Protein AF-A0A5J5GE27-F1 (afdb_monomer)

Organism: NCBI:txid2613962

Solvent-accessible surface area (backbone atoms only — not comparable to full-atom values): 20369 Å² total; per-residue (Å²): 85,75,57,27,19,52,56,90,93,76,58,95,53,63,43,89,91,32,62,70,31,42,69,35,48,65,77,62,74,68,60,33,75,41,68,74,32,44,40,33,38,31,59,20,44,31,56,64,66,52,68,53,58,67,25,88,16,70,54,32,55,43,44,43,83,10,47,33,18,74,78,29,74,68,44,36,59,38,42,68,44,84,53,44,60,61,22,29,52,52,48,49,56,50,23,72,74,61,51,66,44,68,61,55,76,57,58,86,91,40,59,44,63,47,78,56,56,74,69,47,33,35,52,60,58,53,42,32,65,76,64,94,46,67,66,53,57,51,38,43,50,52,35,33,56,36,27,50,58,35,40,76,45,24,70,77,26,42,91,54,43,66,59,46,39,60,52,32,46,54,44,32,66,49,56,71,45,61,49,60,77,34,31,33,56,50,56,45,32,47,50,38,38,55,47,33,56,49,53,49,24,56,47,18,61,75,69,72,35,72,84,48,37,54,52,68,76,45,46,54,36,50,50,54,32,51,58,46,42,52,59,39,45,58,69,25,74,59,33,40,54,51,52,61,52,28,70,69,42,70,89,53,89,69,45,68,60,45,48,52,27,28,50,42,38,50,58,46,42,69,74,32,85,40,32,37,71,76,43,45,46,38,47,57,45,15,58,61,32,36,70,45,96,42,72,41,7,37,22,24,40,36,48,31,46,37,38,40,49,17,49,52,17,47,54,44,43,51,52,42,49,51,56,77,53,65,81,76,64,80,82,82,47,71,63,40,47,40,49,61,52,53,46,48,67,78,34,39,71,35,49,51,49,26,29,60,68,69,39,88,65,20,63,51,16,49,54,47,43,52,53,38,50,51,52,53,55,60,58,54,60,66,55,69,81,75,115

Mean predicted aligned error: 7.65 Å

Nearest PDB structures (foldseek):
  8tlp-assembly1_B  TM=2.489E-01  e=9.637E-01  synthetic construct
  1zk8-assembly1_B  TM=2.027E-01  e=6.924E+00  Bacillus cereus ATCC 14579
  6gy8-assembly1_A  TM=1.836E-01  e=8.620E+00  Xenorhabdus nematophila ATCC 19061

Structure (mmCIF, N/CA/C/O backbone):
data_AF-A0A5J5GE27-F1
#
_entry.id   AF-A0A5J5GE27-F1
#
loop_
_atom_site.group_PDB
_atom_site.id
_atom_site.type_symbol
_atom_site.label_atom_id
_atom_site.label_alt_id
_atom_site.label_comp_id
_atom_site.label_asym_id
_atom_site.label_entity_id
_atom_site.label_seq_id
_atom_site.pdbx_PDB_ins_code
_atom_site.Cartn_x
_atom_site.Cartn_y
_atom_site.Cartn_z
_atom_site.occupancy
_atom_site.B_iso_or_equiv
_atom_site.auth_seq_id
_atom_site.auth_comp_id
_atom_site.auth_asym_id
_atom_site.auth_atom_id
_atom_site.pdbx_PDB_model_num
ATOM 1 N N . MET A 1 1 ? 8.413 12.898 -35.242 1.00 71.62 1 MET A N 1
ATOM 2 C CA . MET A 1 1 ? 9.229 13.464 -34.149 1.00 71.62 1 MET A CA 1
ATOM 3 C C . MET A 1 1 ? 10.679 13.090 -34.391 1.00 71.62 1 MET A C 1
ATOM 5 O O . MET A 1 1 ? 10.996 11.911 -34.443 1.00 71.62 1 MET A O 1
ATOM 9 N N . SER A 1 2 ? 11.557 14.077 -34.571 1.00 76.69 2 SER A N 1
ATOM 10 C CA . SER A 1 2 ? 12.992 13.799 -34.678 1.00 76.69 2 SER A CA 1
ATOM 11 C C . SER A 1 2 ? 13.656 14.066 -33.334 1.00 76.69 2 SER A C 1
ATOM 13 O O . SER A 1 2 ? 13.606 15.189 -32.835 1.00 76.69 2 SER A O 1
ATOM 15 N N . LEU A 1 3 ? 14.235 13.014 -32.764 1.00 78.00 3 LEU A N 1
ATOM 16 C CA . LEU A 1 3 ? 15.163 13.058 -31.637 1.00 78.00 3 LEU A CA 1
ATOM 17 C C . LEU A 1 3 ? 16.615 12.900 -32.121 1.00 78.00 3 LEU A C 1
ATOM 19 O O . LEU A 1 3 ? 17.524 12.700 -31.318 1.00 78.00 3 LEU A O 1
ATOM 23 N N . SER A 1 4 ? 16.841 12.982 -33.432 1.00 76.50 4 SER A N 1
ATOM 24 C CA . SER A 1 4 ? 18.162 12.872 -34.022 1.00 76.50 4 SER A CA 1
ATOM 25 C C . SER A 1 4 ? 18.818 14.245 -34.144 1.00 76.50 4 SER A C 1
ATOM 27 O O . SER A 1 4 ? 18.166 15.213 -34.556 1.00 76.50 4 SER A O 1
ATOM 29 N N . PRO A 1 5 ? 20.129 14.339 -33.870 1.00 74.19 5 PRO A N 1
ATOM 30 C CA . PRO A 1 5 ? 20.928 15.489 -34.269 1.00 74.19 5 PRO A CA 1
ATOM 31 C C . PRO A 1 5 ? 20.998 15.671 -35.796 1.00 74.19 5 PRO A C 1
ATOM 33 O O . PRO A 1 5 ? 21.336 16.764 -36.237 1.00 74.19 5 PRO A O 1
ATOM 36 N N . PHE A 1 6 ? 20.698 14.653 -36.608 1.00 76.25 6 PHE A N 1
ATOM 37 C CA . PHE A 1 6 ? 20.823 14.693 -38.068 1.00 76.25 6 PHE A CA 1
ATOM 38 C C . PHE A 1 6 ? 19.498 15.073 -38.757 1.00 76.25 6 PHE A C 1
ATOM 40 O O . PHE A 1 6 ? 18.407 14.719 -38.301 1.00 76.25 6 PHE A O 1
ATOM 47 N N . TYR A 1 7 ? 19.571 15.816 -39.868 1.00 59.06 7 TYR A N 1
ATOM 48 C CA . TYR A 1 7 ? 18.402 16.211 -40.668 1.00 59.06 7 TYR A CA 1
ATOM 49 C C . TYR A 1 7 ? 18.311 15.423 -41.978 1.00 59.06 7 TYR A C 1
ATOM 51 O O . TYR A 1 7 ? 19.271 15.373 -42.734 1.00 59.06 7 TYR A O 1
ATOM 59 N N . GLY A 1 8 ? 17.119 14.910 -42.301 1.00 58.03 8 GLY A N 1
ATOM 60 C CA . GLY A 1 8 ? 16.727 14.673 -43.695 1.00 58.03 8 GLY A CA 1
ATOM 61 C C . GLY A 1 8 ? 17.344 13.471 -44.415 1.00 58.03 8 GLY A C 1
ATOM 62 O O . GLY A 1 8 ? 17.408 13.500 -45.638 1.00 58.03 8 GLY A O 1
ATOM 63 N N . GLY A 1 9 ? 17.756 12.411 -43.714 1.00 54.88 9 GLY A N 1
ATOM 64 C CA . GLY A 1 9 ? 18.106 11.144 -44.379 1.00 54.88 9 GLY A CA 1
ATOM 65 C C . GLY A 1 9 ? 19.586 11.002 -44.716 1.00 54.88 9 GLY A C 1
ATOM 66 O O . GLY A 1 9 ? 20.177 10.010 -44.298 1.00 54.88 9 GLY A O 1
ATOM 67 N N . ASP A 1 10 ? 20.168 12.022 -45.351 1.00 52.25 10 ASP A N 1
ATOM 68 C CA . ASP A 1 10 ? 21.475 11.942 -46.011 1.00 52.25 10 ASP A CA 1
ATOM 69 C C . ASP A 1 10 ? 22.452 13.025 -45.514 1.00 52.25 10 ASP A C 1
ATOM 71 O O . ASP A 1 10 ? 22.524 14.126 -46.063 1.00 52.25 10 ASP A O 1
ATOM 75 N N . GLY A 1 11 ? 23.245 12.713 -44.484 1.00 58.41 11 GLY A N 1
ATOM 76 C CA . GLY A 1 11 ? 24.482 13.449 -44.191 1.00 58.41 11 GLY A CA 1
ATOM 77 C C . GLY A 1 11 ? 24.782 13.734 -42.717 1.00 58.41 11 GLY A C 1
ATOM 78 O O . GLY A 1 11 ? 23.891 13.926 -41.894 1.00 58.41 11 GLY A O 1
ATOM 79 N N . ASP A 1 12 ? 26.081 13.859 -42.427 1.00 60.91 12 ASP A N 1
ATOM 80 C CA . ASP A 1 12 ? 26.693 14.209 -41.131 1.00 60.91 12 ASP A CA 1
ATOM 81 C C . ASP A 1 12 ? 26.360 15.629 -40.617 1.00 60.91 12 ASP A C 1
ATOM 83 O O . ASP A 1 12 ? 26.967 16.114 -39.655 1.00 60.91 12 ASP A O 1
ATOM 87 N N . VAL A 1 13 ? 25.413 16.335 -41.246 1.00 66.50 13 VAL A N 1
ATOM 88 C CA . VAL A 1 13 ? 25.077 17.713 -40.882 1.00 66.50 13 VAL A CA 1
ATOM 89 C C . VAL A 1 13 ? 24.186 17.702 -39.648 1.00 66.50 13 VAL A C 1
ATOM 91 O O . VAL A 1 13 ? 23.003 17.355 -39.695 1.00 66.50 13 VAL A O 1
ATOM 94 N N . VAL A 1 14 ? 24.783 18.092 -38.526 1.00 69.56 14 VAL A N 1
ATOM 95 C CA . VAL A 1 14 ? 24.067 18.308 -37.271 1.00 69.56 14 VAL A CA 1
ATOM 96 C C . VAL A 1 14 ? 23.177 19.528 -37.411 1.00 69.56 14 VAL A C 1
ATOM 98 O O . VAL A 1 14 ? 23.612 20.561 -37.914 1.00 69.56 14 VAL A O 1
ATOM 101 N N . ARG A 1 15 ? 21.927 19.420 -36.965 1.00 73.38 15 ARG A N 1
ATOM 102 C CA . ARG A 1 15 ? 21.039 20.573 -36.835 1.00 73.38 15 ARG A CA 1
ATOM 103 C C . ARG A 1 15 ? 21.565 21.458 -35.715 1.00 73.38 15 ARG A C 1
ATOM 105 O O . ARG A 1 15 ? 21.601 21.005 -34.571 1.00 73.38 15 ARG A O 1
ATOM 112 N N . ASP A 1 16 ? 21.899 22.700 -36.054 1.00 73.88 16 ASP A N 1
ATOM 113 C CA . ASP A 1 16 ? 22.280 23.720 -35.076 1.00 73.88 16 ASP A CA 1
ATOM 114 C C . ASP A 1 16 ? 21.254 23.759 -33.929 1.00 73.88 16 ASP A C 1
ATOM 116 O O . ASP A 1 16 ? 20.052 23.949 -34.152 1.00 73.88 16 ASP A O 1
ATOM 120 N N . GLY A 1 17 ? 21.728 23.547 -32.700 1.00 74.12 17 GLY A N 1
ATOM 121 C CA . GLY A 1 17 ? 20.921 23.554 -31.478 1.00 74.12 17 GLY A CA 1
ATOM 122 C C . GLY A 1 17 ? 20.365 22.194 -31.035 1.00 74.12 17 GLY A C 1
ATOM 123 O O . GLY A 1 17 ? 19.731 22.129 -29.981 1.00 74.12 17 GLY A O 1
ATOM 124 N N . LEU A 1 18 ? 20.587 21.108 -31.788 1.00 80.56 18 LEU A N 1
ATOM 125 C CA . LEU A 1 18 ? 20.207 19.736 -31.402 1.00 80.56 18 LEU A CA 1
ATOM 126 C C . LEU A 1 18 ? 21.408 18.833 -31.086 1.00 80.56 18 LEU A C 1
ATOM 128 O O . LEU A 1 18 ? 21.253 17.623 -30.914 1.00 80.56 18 LEU A O 1
ATOM 132 N N . GLU A 1 19 ? 22.606 19.400 -30.953 1.00 82.12 19 GLU A N 1
ATOM 133 C CA . GLU A 1 19 ? 23.834 18.676 -30.612 1.00 82.12 19 GLU A CA 1
ATOM 134 C C . GLU A 1 19 ? 23.687 17.918 -29.291 1.00 82.12 19 GLU A C 1
ATOM 136 O O . GLU A 1 19 ? 24.225 16.821 -29.146 1.00 82.12 19 GLU A O 1
ATOM 141 N N . ILE A 1 20 ? 22.913 18.467 -28.347 1.00 80.75 20 ILE A N 1
ATOM 142 C CA . ILE A 1 20 ? 22.664 17.852 -27.041 1.00 80.75 20 ILE A CA 1
ATOM 143 C C . ILE A 1 20 ? 22.017 16.465 -27.155 1.00 80.75 20 ILE A C 1
ATOM 145 O O . ILE A 1 20 ? 22.275 15.598 -26.321 1.00 80.75 20 ILE A O 1
ATOM 149 N N . LEU A 1 21 ? 21.252 16.205 -28.223 1.00 83.50 21 LEU A N 1
ATOM 150 C CA . LEU A 1 21 ? 20.607 14.911 -28.454 1.00 83.50 21 LEU A CA 1
ATOM 151 C C . LEU A 1 21 ? 21.611 13.798 -28.790 1.00 83.50 21 LEU A C 1
ATOM 153 O O . LEU A 1 21 ? 21.313 12.626 -28.582 1.00 83.50 21 LEU A O 1
ATOM 157 N N . ARG A 1 22 ? 22.848 14.131 -29.192 1.00 85.00 22 ARG A N 1
ATOM 158 C CA . ARG A 1 22 ? 23.949 13.148 -29.310 1.00 85.00 22 ARG A CA 1
ATOM 159 C C . ARG A 1 22 ? 24.290 12.486 -27.981 1.00 85.00 22 ARG A C 1
ATOM 161 O O . ARG A 1 22 ? 24.898 11.419 -27.956 1.00 85.00 22 ARG A O 1
ATOM 168 N N . HIS A 1 23 ? 23.933 13.129 -26.875 1.00 84.62 23 HIS A N 1
ATOM 169 C CA . HIS A 1 23 ? 24.138 12.610 -25.531 1.00 84.62 23 HIS A CA 1
ATOM 170 C C . HIS A 1 23 ? 22.903 11.891 -24.984 1.00 84.62 23 HIS A C 1
ATOM 172 O O . HIS A 1 23 ? 22.956 11.395 -23.863 1.00 84.62 23 HIS A O 1
ATOM 178 N N . LEU A 1 24 ? 21.814 11.803 -25.757 1.00 83.94 24 LEU A N 1
ATOM 179 C CA . LEU A 1 24 ? 20.613 11.084 -25.357 1.00 83.94 24 LEU A CA 1
ATOM 180 C C . LEU A 1 24 ? 20.913 9.584 -25.300 1.00 83.94 24 LEU A C 1
ATOM 182 O O . LEU A 1 24 ? 21.154 8.956 -26.329 1.00 83.94 24 LEU A O 1
ATOM 186 N N . THR A 1 25 ? 20.919 9.025 -24.095 1.00 84.31 25 THR A N 1
ATOM 187 C CA . THR A 1 25 ? 21.189 7.603 -23.838 1.00 84.31 25 THR A CA 1
ATOM 188 C C . THR A 1 25 ? 19.922 6.777 -23.632 1.00 84.31 25 THR A C 1
ATOM 190 O O . THR A 1 25 ? 19.975 5.552 -23.673 1.00 84.31 25 THR A O 1
ATOM 193 N N . ILE A 1 26 ? 18.781 7.430 -23.401 1.00 80.75 26 ILE A N 1
ATOM 194 C CA . ILE A 1 26 ? 17.512 6.796 -23.028 1.00 80.75 26 ILE A CA 1
ATOM 195 C C . ILE A 1 26 ? 16.386 7.467 -23.811 1.00 80.75 26 ILE A C 1
ATOM 197 O O . ILE A 1 26 ? 16.402 8.682 -24.009 1.00 80.75 26 ILE A O 1
ATOM 201 N N . LEU A 1 27 ? 15.401 6.681 -24.246 1.00 84.44 27 LEU A N 1
ATOM 202 C CA . LEU A 1 27 ? 14.172 7.215 -24.824 1.00 84.44 27 LEU A CA 1
ATOM 203 C C . LEU A 1 27 ? 13.331 7.910 -23.738 1.00 84.44 27 LEU A C 1
ATOM 205 O O . LEU A 1 27 ? 13.042 7.272 -22.725 1.00 84.44 27 LEU A O 1
ATOM 209 N N . PRO A 1 28 ? 12.904 9.169 -23.942 1.00 81.56 28 PRO A N 1
ATOM 210 C CA . PRO A 1 28 ? 11.961 9.833 -23.043 1.00 81.56 28 PRO A CA 1
ATOM 211 C C . PRO A 1 28 ? 10.653 9.038 -22.898 1.00 81.56 28 PRO A C 1
ATOM 213 O O . PRO A 1 28 ? 10.187 8.426 -23.865 1.00 81.56 28 PRO A O 1
ATOM 216 N N . ASP A 1 29 ? 10.039 9.053 -21.712 1.00 76.06 29 ASP A N 1
ATOM 217 C CA . ASP A 1 29 ? 8.804 8.299 -21.447 1.00 76.06 29 ASP A CA 1
ATOM 218 C C . ASP A 1 29 ? 7.633 8.771 -22.317 1.00 76.06 29 ASP A C 1
ATOM 220 O O . ASP A 1 29 ? 6.756 7.983 -22.676 1.00 76.06 29 ASP A O 1
ATOM 224 N N . GLU A 1 30 ? 7.663 10.029 -22.751 1.00 82.06 30 GLU A N 1
ATOM 225 C CA . GLU A 1 30 ? 6.693 10.616 -23.666 1.00 82.06 30 GLU A CA 1
ATOM 226 C C . GLU A 1 30 ? 6.628 9.857 -24.995 1.00 82.06 30 GLU A C 1
ATOM 228 O O . GLU A 1 30 ? 5.567 9.818 -25.608 1.00 82.06 30 GLU A O 1
ATOM 233 N N . VAL A 1 31 ? 7.708 9.187 -25.428 1.00 82.69 31 VAL A N 1
ATOM 234 C CA . VAL A 1 31 ? 7.714 8.407 -26.679 1.00 82.69 31 VAL A CA 1
ATOM 235 C C . VAL A 1 31 ? 6.697 7.258 -26.649 1.00 82.69 31 VAL A C 1
ATOM 237 O O . VAL A 1 31 ? 6.163 6.867 -27.688 1.00 82.69 31 VAL A O 1
ATOM 240 N N . ARG A 1 32 ? 6.361 6.751 -25.459 1.00 80.69 32 ARG A N 1
ATOM 241 C CA . ARG A 1 32 ? 5.424 5.633 -25.269 1.00 80.69 32 ARG A CA 1
ATOM 242 C C . ARG A 1 32 ? 3.980 6.019 -25.584 1.00 80.69 32 ARG A C 1
ATOM 244 O O . ARG A 1 32 ? 3.207 5.172 -26.018 1.00 80.69 32 ARG A O 1
ATOM 251 N N . THR A 1 33 ? 3.620 7.282 -25.357 1.00 78.50 33 THR A N 1
ATOM 252 C CA . THR A 1 33 ? 2.249 7.794 -25.525 1.00 78.50 33 THR A CA 1
ATOM 253 C C . THR A 1 33 ? 2.017 8.418 -26.898 1.00 78.50 33 THR A C 1
ATOM 255 O O . THR A 1 33 ? 0.894 8.803 -27.228 1.00 78.50 33 THR A O 1
ATOM 258 N N . LEU A 1 34 ? 3.063 8.498 -27.724 1.00 79.88 34 LEU A N 1
ATOM 259 C CA . LEU A 1 34 ? 2.968 9.044 -29.067 1.00 79.88 34 LEU A CA 1
ATOM 260 C C . LEU A 1 34 ? 2.074 8.174 -29.956 1.00 79.88 34 LEU A C 1
ATOM 262 O O . LEU A 1 34 ? 2.289 6.970 -30.113 1.00 79.88 34 LEU A O 1
ATOM 266 N N . SER A 1 35 ? 1.098 8.826 -30.587 1.00 79.88 35 SER A N 1
ATOM 267 C CA . SER A 1 35 ? 0.270 8.253 -31.643 1.00 79.88 35 SER A CA 1
ATOM 268 C C . SER A 1 35 ? 0.725 8.790 -33.000 1.00 79.88 35 SER A C 1
ATOM 270 O O . SER A 1 35 ? 0.981 9.981 -33.147 1.00 79.88 35 SER A O 1
ATOM 272 N N . GLU A 1 36 ? 0.834 7.903 -33.991 1.00 83.06 36 GLU A N 1
ATOM 273 C CA . GLU A 1 36 ? 1.118 8.247 -35.391 1.00 83.06 36 GLU A CA 1
ATOM 274 C C . GLU A 1 36 ? 2.440 8.997 -35.646 1.00 83.06 36 GLU A C 1
ATOM 276 O O . GLU A 1 36 ? 2.478 9.974 -36.395 1.00 83.06 36 GLU A O 1
ATOM 281 N N . VAL A 1 37 ? 3.541 8.541 -35.046 1.00 84.31 37 VAL A N 1
ATOM 282 C CA . VAL A 1 37 ? 4.828 9.245 -35.109 1.00 84.31 37 VAL A CA 1
ATOM 283 C C . VAL A 1 37 ? 5.869 8.501 -35.940 1.00 84.31 37 VAL A C 1
ATOM 285 O O . VAL A 1 37 ? 6.126 7.315 -35.729 1.00 84.31 37 VAL A O 1
ATOM 288 N N . ASP A 1 38 ? 6.518 9.255 -36.831 1.00 89.06 38 ASP A N 1
ATOM 289 C CA . ASP A 1 38 ? 7.804 8.899 -37.433 1.00 89.06 38 ASP A CA 1
ATOM 290 C C . ASP A 1 38 ? 8.918 9.277 -36.451 1.00 89.06 38 ASP A C 1
ATOM 292 O O . ASP A 1 38 ? 9.052 10.451 -36.092 1.00 89.06 38 ASP A O 1
ATOM 296 N N . LEU A 1 39 ? 9.674 8.301 -35.962 1.00 90.44 39 LEU A N 1
ATOM 297 C CA . LEU A 1 39 ? 10.712 8.457 -34.954 1.00 90.44 39 LEU A CA 1
ATOM 298 C C . LEU A 1 39 ? 12.099 8.354 -35.593 1.00 90.44 39 LEU A C 1
ATOM 300 O O . LEU A 1 39 ? 12.495 7.311 -36.101 1.00 90.44 39 LEU A O 1
ATOM 304 N N . GLU A 1 40 ? 12.866 9.434 -35.518 1.00 91.50 40 GLU A N 1
ATOM 305 C CA . GLU A 1 40 ? 14.241 9.496 -36.019 1.00 91.50 40 GLU A CA 1
ATOM 306 C C . GLU A 1 40 ? 15.190 9.688 -34.832 1.00 91.50 40 GLU A C 1
ATOM 308 O O . GLU A 1 40 ? 15.125 10.716 -34.158 1.00 91.50 40 GLU A O 1
ATOM 313 N N . ILE A 1 41 ? 16.016 8.678 -34.545 1.00 92.56 41 ILE A N 1
ATOM 314 C CA . ILE A 1 41 ? 16.933 8.617 -33.391 1.00 92.56 41 ILE A CA 1
ATOM 315 C C . ILE A 1 41 ? 18.376 8.283 -33.798 1.00 92.56 41 ILE A C 1
ATOM 317 O O . ILE A 1 41 ? 19.206 8.021 -32.924 1.00 92.56 41 ILE A O 1
ATOM 321 N N . ARG A 1 42 ? 18.722 8.313 -35.095 1.00 91.75 42 ARG A N 1
ATOM 322 C CA . ARG A 1 42 ? 20.113 8.117 -35.544 1.00 91.75 42 ARG A CA 1
ATOM 323 C C . ARG A 1 42 ? 21.048 9.122 -34.880 1.00 91.75 42 ARG A C 1
ATOM 325 O O . ARG A 1 42 ? 20.667 10.268 -34.657 1.00 91.75 42 ARG A O 1
ATOM 332 N N . GLY A 1 43 ? 22.279 8.721 -34.572 1.00 84.94 43 GLY A N 1
ATOM 333 C CA . GLY A 1 43 ? 23.270 9.612 -33.948 1.00 84.94 43 GLY A CA 1
ATOM 334 C C . GLY A 1 43 ? 23.074 9.900 -32.463 1.00 84.94 43 GLY A C 1
ATOM 335 O O . GLY A 1 43 ? 23.803 10.725 -31.911 1.00 84.94 43 GLY A O 1
ATOM 336 N N . THR A 1 44 ? 22.100 9.257 -31.824 1.00 91.38 44 THR A N 1
ATOM 337 C CA . THR A 1 44 ? 21.953 9.253 -30.365 1.00 91.38 44 THR A CA 1
ATOM 338 C C . THR A 1 44 ? 22.829 8.158 -29.743 1.00 91.38 44 THR A C 1
ATOM 340 O O . THR A 1 44 ? 23.466 7.368 -30.442 1.00 91.38 44 THR A O 1
ATOM 343 N N . ARG A 1 45 ? 22.869 8.094 -28.410 1.00 88.06 45 ARG A N 1
ATOM 344 C CA . ARG A 1 45 ? 23.549 7.041 -27.638 1.00 88.06 45 ARG A CA 1
ATOM 345 C C . ARG A 1 45 ? 22.559 6.064 -27.003 1.00 88.06 45 ARG A C 1
ATOM 347 O O . ARG A 1 45 ? 22.862 5.469 -25.972 1.00 88.06 45 ARG A O 1
ATOM 354 N N . ILE A 1 46 ? 21.371 5.925 -27.588 1.00 89.62 46 ILE A N 1
ATOM 355 C CA . ILE A 1 46 ? 20.327 5.041 -27.073 1.00 89.62 46 ILE A CA 1
ATOM 356 C C . ILE A 1 46 ? 20.779 3.583 -27.199 1.00 89.62 46 ILE A C 1
ATOM 358 O O . ILE A 1 46 ? 21.080 3.113 -28.296 1.00 89.62 46 ILE A O 1
ATOM 362 N N . SER A 1 47 ? 20.809 2.874 -26.071 1.00 87.06 47 SER A N 1
ATOM 363 C CA . SER A 1 47 ? 21.186 1.455 -25.978 1.00 87.06 47 SER A CA 1
ATOM 364 C C . SER A 1 47 ? 19.997 0.504 -25.795 1.00 87.06 47 SER A C 1
ATOM 366 O O . SER A 1 47 ? 20.164 -0.705 -25.913 1.00 87.06 47 SER A O 1
ATOM 368 N N . ASP A 1 48 ? 18.784 1.019 -25.562 1.00 86.38 48 ASP A N 1
ATOM 369 C CA . ASP A 1 48 ? 17.575 0.204 -25.384 1.00 86.38 48 ASP A CA 1
ATOM 370 C C . ASP A 1 48 ? 16.389 0.758 -26.193 1.00 86.38 48 ASP A C 1
ATOM 372 O O . ASP A 1 48 ? 15.921 1.872 -25.951 1.00 86.38 48 ASP A O 1
ATOM 376 N N . LEU A 1 49 ? 15.879 -0.045 -27.136 1.00 91.50 49 LEU A N 1
ATOM 377 C CA . LEU A 1 49 ? 14.688 0.263 -27.940 1.00 91.50 49 LEU A CA 1
ATOM 378 C C . LEU A 1 49 ? 13.394 -0.343 -27.390 1.00 91.50 49 LEU A C 1
ATOM 380 O O . LEU A 1 49 ? 12.317 0.015 -27.859 1.00 91.50 49 LEU A O 1
ATOM 384 N N . ARG A 1 50 ? 13.451 -1.218 -26.380 1.00 86.94 50 ARG A N 1
ATOM 385 C CA . ARG A 1 50 ? 12.263 -1.893 -25.825 1.00 86.94 50 ARG A CA 1
ATOM 386 C C . ARG A 1 50 ? 11.168 -0.958 -25.298 1.00 86.94 50 ARG A C 1
ATOM 388 O O . ARG A 1 50 ? 10.008 -1.353 -25.406 1.00 86.94 50 ARG A O 1
ATOM 395 N N . PRO A 1 51 ? 11.441 0.277 -24.817 1.00 85.81 51 PRO A N 1
ATOM 396 C CA . PRO A 1 51 ? 10.375 1.232 -24.492 1.00 85.81 51 PRO A CA 1
ATOM 397 C C . PRO A 1 51 ? 9.401 1.510 -25.651 1.00 85.81 51 PRO A C 1
ATOM 399 O O . PRO A 1 51 ? 8.249 1.871 -25.415 1.00 85.81 51 PRO A O 1
ATOM 402 N N . LEU A 1 52 ? 9.825 1.291 -26.901 1.00 89.12 52 LEU A N 1
ATOM 403 C CA . LEU A 1 52 ? 8.984 1.440 -28.088 1.00 89.12 52 LEU A CA 1
ATOM 404 C C . LEU A 1 52 ? 7.898 0.364 -28.219 1.00 89.12 52 LEU A C 1
ATOM 406 O O . LEU A 1 52 ? 6.929 0.590 -28.939 1.00 89.12 52 LEU A O 1
ATOM 410 N N . ALA A 1 53 ? 8.006 -0.770 -27.516 1.00 88.00 53 ALA A N 1
ATOM 411 C CA . ALA A 1 53 ? 7.040 -1.871 -27.602 1.00 88.00 53 ALA A CA 1
ATOM 412 C C . ALA A 1 53 ? 5.606 -1.449 -27.223 1.00 88.00 53 ALA A C 1
ATOM 414 O O . ALA A 1 53 ? 4.639 -2.013 -27.727 1.00 88.00 53 ALA A O 1
ATOM 415 N N . LYS A 1 54 ? 5.462 -0.433 -26.358 1.00 80.81 54 LYS A N 1
ATOM 416 C CA . LYS A 1 54 ? 4.160 0.108 -25.929 1.00 80.81 54 LYS A CA 1
ATOM 417 C C . LYS A 1 54 ? 3.586 1.171 -26.866 1.00 80.81 54 LYS A C 1
ATOM 419 O O . LYS A 1 54 ? 2.425 1.546 -26.709 1.00 80.81 54 LYS A O 1
ATOM 424 N N . SER A 1 55 ? 4.365 1.670 -27.824 1.00 86.00 55 SER A N 1
ATOM 425 C CA . SER A 1 55 ? 3.884 2.706 -28.732 1.00 86.00 55 SER A CA 1
ATOM 426 C C . SER A 1 55 ? 3.011 2.083 -29.822 1.00 86.00 55 SER A C 1
ATOM 428 O O . SER A 1 55 ? 3.487 1.463 -30.775 1.00 86.00 55 SER A O 1
ATOM 430 N N . SER A 1 56 ? 1.698 2.283 -29.702 1.00 81.06 56 SER A N 1
ATOM 431 C CA . SER A 1 56 ? 0.716 1.852 -30.706 1.00 81.06 56 SER A CA 1
ATOM 432 C C . SER A 1 56 ? 0.826 2.640 -32.019 1.00 81.06 56 SER A C 1
ATOM 434 O O . SER A 1 56 ? 0.326 2.202 -33.056 1.00 81.06 56 SER A O 1
ATOM 436 N N . GLY A 1 57 ? 1.507 3.789 -31.988 1.00 82.44 57 GLY A N 1
ATOM 437 C CA . GLY A 1 57 ? 1.519 4.786 -33.049 1.00 82.44 57 GLY A CA 1
ATOM 438 C C . GLY A 1 57 ? 2.738 4.814 -33.965 1.00 82.44 57 GLY A C 1
ATOM 439 O O . GLY A 1 57 ? 2.782 5.687 -34.828 1.00 82.44 57 GLY A O 1
ATOM 440 N N . LEU A 1 58 ? 3.731 3.934 -33.803 1.00 88.38 58 LEU A N 1
ATOM 441 C CA . LEU A 1 58 ? 4.961 4.015 -34.607 1.00 88.38 58 LEU A CA 1
ATOM 442 C C . LEU A 1 58 ? 4.669 3.766 -36.090 1.00 88.38 58 LEU A C 1
ATOM 444 O O . LEU A 1 58 ? 4.183 2.686 -36.448 1.00 88.38 58 LEU A O 1
ATOM 448 N N . ARG A 1 59 ? 4.965 4.759 -36.936 1.00 89.50 59 ARG A N 1
ATOM 449 C CA . ARG A 1 59 ? 4.790 4.696 -38.396 1.00 89.50 59 ARG A CA 1
ATOM 450 C C . ARG A 1 59 ? 6.100 4.357 -39.092 1.00 89.50 59 ARG A C 1
ATOM 452 O O . ARG A 1 59 ? 6.187 3.311 -39.731 1.00 89.50 59 ARG A O 1
ATOM 459 N N . GLU A 1 60 ? 7.113 5.189 -38.890 1.00 91.31 60 GLU A N 1
ATOM 460 C CA . GLU A 1 60 ? 8.474 4.970 -39.375 1.00 91.31 60 GLU A CA 1
ATOM 461 C C . GLU A 1 60 ? 9.478 5.103 -38.230 1.00 91.31 60 GLU A C 1
ATOM 463 O O . GLU A 1 60 ? 9.359 6.018 -37.422 1.00 91.31 60 GLU A O 1
ATOM 468 N N . VAL A 1 61 ? 10.470 4.214 -38.132 1.00 91.88 61 VAL A N 1
ATOM 469 C CA . VAL A 1 61 ? 11.538 4.320 -37.124 1.00 91.88 61 VAL A CA 1
ATOM 470 C C . VAL A 1 61 ? 12.912 4.209 -37.781 1.00 91.88 61 VAL A C 1
ATOM 472 O O . VAL A 1 61 ? 13.212 3.218 -38.449 1.00 91.88 61 VAL A O 1
ATOM 475 N N . ASN A 1 62 ? 13.759 5.216 -37.559 1.00 92.94 62 ASN A N 1
ATOM 476 C CA . ASN A 1 62 ? 15.153 5.260 -38.001 1.00 92.94 62 ASN A CA 1
ATOM 477 C C . ASN A 1 62 ? 16.072 5.217 -36.788 1.00 92.94 62 ASN A C 1
ATOM 479 O O . ASN A 1 62 ? 16.079 6.136 -35.970 1.00 92.94 62 ASN A O 1
ATOM 483 N N . PHE A 1 63 ? 16.847 4.146 -36.685 1.00 94.81 63 PHE A N 1
ATOM 484 C CA . PHE A 1 63 ? 17.677 3.862 -35.517 1.00 94.81 63 PHE A CA 1
ATOM 485 C C . PHE A 1 63 ? 19.041 3.273 -35.897 1.00 94.81 63 PHE A C 1
ATOM 487 O O . PHE A 1 63 ? 19.711 2.649 -35.087 1.00 94.81 63 PHE A O 1
ATOM 494 N N . GLU A 1 64 ? 19.462 3.479 -37.141 1.00 93.75 64 GLU A N 1
ATOM 495 C CA . GLU A 1 64 ? 20.779 3.073 -37.621 1.00 93.75 64 GLU A CA 1
ATOM 496 C C . GLU A 1 64 ? 21.911 3.746 -36.823 1.00 93.75 64 GLU A C 1
ATOM 498 O O . GLU A 1 64 ? 21.848 4.931 -36.473 1.00 93.75 64 GLU A O 1
ATOM 503 N N . GLY A 1 65 ? 22.959 2.978 -36.528 1.00 90.19 65 GLY A N 1
ATOM 504 C CA . GLY A 1 65 ? 24.183 3.488 -35.908 1.00 90.19 65 GLY A CA 1
ATOM 505 C C . GLY A 1 65 ? 24.056 3.907 -34.440 1.00 90.19 65 GLY A C 1
ATOM 506 O O . GLY A 1 65 ? 24.998 4.485 -33.899 1.00 90.19 65 GLY A O 1
ATOM 507 N N . ILE A 1 66 ? 22.927 3.636 -33.778 1.00 93.31 66 ILE A N 1
ATOM 508 C CA . ILE A 1 66 ? 22.824 3.794 -32.320 1.00 93.31 66 ILE A CA 1
ATOM 509 C C . ILE A 1 66 ? 23.392 2.551 -31.615 1.00 93.31 66 ILE A C 1
ATOM 511 O O . ILE A 1 66 ? 23.341 1.457 -32.186 1.00 93.31 66 ILE A O 1
ATOM 515 N N . PRO A 1 67 ? 23.857 2.670 -30.358 1.00 91.50 67 PRO A N 1
ATOM 516 C CA . PRO A 1 67 ? 24.352 1.531 -29.584 1.00 91.50 67 PRO A CA 1
ATOM 517 C C . PRO A 1 67 ? 23.401 0.329 -29.556 1.00 91.50 67 PRO A C 1
ATOM 519 O O . PRO A 1 67 ? 23.845 -0.790 -29.776 1.00 91.50 67 PRO A O 1
ATOM 522 N N . ALA A 1 68 ? 22.089 0.549 -29.399 1.00 90.56 68 ALA A N 1
ATOM 523 C CA . ALA A 1 68 ? 21.101 -0.534 -29.369 1.00 90.56 68 ALA A CA 1
ATOM 524 C C . ALA A 1 68 ? 21.113 -1.413 -30.634 1.00 90.56 68 ALA A C 1
ATOM 526 O O . ALA A 1 68 ? 20.895 -2.617 -30.544 1.00 90.56 68 ALA A O 1
ATOM 527 N N . ALA A 1 69 ? 21.346 -0.811 -31.807 1.00 94.50 69 ALA A N 1
ATOM 528 C CA . ALA A 1 69 ? 21.446 -1.541 -33.068 1.00 94.50 69 ALA A CA 1
ATOM 529 C C . ALA A 1 69 ? 22.805 -2.232 -33.199 1.00 94.50 69 ALA A C 1
ATOM 531 O O . ALA A 1 69 ? 22.860 -3.390 -33.576 1.00 94.50 69 ALA A O 1
ATOM 532 N N . ILE A 1 70 ? 23.891 -1.542 -32.843 1.00 92.62 70 ILE A N 1
ATOM 533 C CA . ILE A 1 70 ? 25.263 -2.060 -32.968 1.00 92.62 70 ILE A CA 1
ATOM 534 C C . ILE A 1 70 ? 25.499 -3.263 -32.042 1.00 92.62 70 ILE A C 1
ATOM 536 O O . ILE A 1 70 ? 26.212 -4.200 -32.389 1.00 92.62 70 ILE A O 1
ATOM 540 N N . GLU A 1 71 ? 24.921 -3.241 -30.843 1.00 88.88 71 GLU A N 1
ATOM 541 C CA . GLU A 1 71 ? 25.133 -4.273 -29.823 1.00 88.88 71 GLU A CA 1
ATOM 542 C C . GLU A 1 71 ? 24.241 -5.512 -30.021 1.00 88.88 71 GLU A C 1
ATOM 544 O O . GLU A 1 71 ? 24.468 -6.538 -29.376 1.00 88.88 71 GLU A O 1
ATOM 549 N N . ASN A 1 72 ? 23.239 -5.448 -30.907 1.00 92.44 72 ASN A N 1
ATOM 550 C CA . ASN A 1 72 ? 22.293 -6.533 -31.151 1.00 92.44 72 ASN A CA 1
ATOM 551 C C . ASN A 1 72 ? 22.223 -6.885 -32.654 1.00 92.44 72 ASN A C 1
ATOM 553 O O . ASN A 1 72 ? 21.648 -6.114 -33.421 1.00 92.44 72 ASN A O 1
ATOM 557 N N . PRO A 1 73 ? 22.712 -8.070 -33.075 1.00 94.81 73 PRO A N 1
ATOM 558 C CA . PRO A 1 73 ? 22.778 -8.445 -34.492 1.00 94.81 73 PRO A CA 1
ATOM 559 C C . PRO A 1 73 ? 21.435 -8.418 -35.235 1.00 94.81 73 PRO A C 1
ATOM 561 O O . PRO A 1 73 ? 21.387 -8.080 -36.416 1.00 94.81 73 PRO A O 1
ATOM 564 N N . GLU A 1 74 ? 20.332 -8.758 -34.562 1.00 96.25 74 GLU A N 1
ATOM 565 C CA . GLU A 1 74 ? 19.001 -8.723 -35.177 1.00 96.25 74 GLU A CA 1
ATOM 566 C C . GLU A 1 74 ? 18.536 -7.279 -35.392 1.00 96.25 74 GLU A C 1
ATOM 568 O O . GLU A 1 74 ? 18.001 -6.947 -36.450 1.00 96.25 74 GLU A O 1
ATOM 573 N N . LEU A 1 75 ? 18.765 -6.397 -34.413 1.00 96.31 75 LEU A N 1
ATOM 574 C CA . LEU A 1 75 ? 18.456 -4.974 -34.558 1.00 96.31 75 LEU A CA 1
ATOM 575 C C . LEU A 1 75 ? 19.357 -4.295 -35.591 1.00 96.31 75 LEU A C 1
ATOM 577 O O . LEU A 1 75 ? 18.870 -3.417 -36.299 1.00 96.31 75 LEU A O 1
ATOM 581 N N . GLU A 1 76 ? 20.622 -4.700 -35.714 1.00 96.88 76 GLU A N 1
ATOM 582 C CA . GLU A 1 76 ? 21.528 -4.224 -36.763 1.00 96.88 76 GLU A CA 1
ATOM 583 C C . GLU A 1 76 ? 20.959 -4.534 -38.155 1.00 96.88 76 GLU A C 1
ATOM 585 O O . GLU A 1 76 ? 20.789 -3.619 -38.970 1.00 96.88 76 GLU A O 1
ATOM 590 N N . GLU A 1 77 ? 20.560 -5.792 -38.398 1.00 97.25 77 GLU A N 1
ATOM 591 C CA . GLU A 1 77 ? 19.922 -6.209 -39.654 1.00 97.25 77 GLU A CA 1
ATOM 592 C C . GLU A 1 77 ? 18.647 -5.401 -39.917 1.00 97.25 77 GLU A C 1
ATOM 594 O O . GLU A 1 77 ? 18.455 -4.880 -41.015 1.00 97.25 77 GLU A O 1
ATOM 599 N N . ILE A 1 78 ? 17.784 -5.241 -38.908 1.00 97.44 78 ILE A N 1
ATOM 600 C CA . ILE A 1 78 ? 16.546 -4.469 -39.058 1.00 97.44 78 ILE A CA 1
ATOM 601 C C . ILE A 1 78 ? 16.861 -3.001 -39.377 1.00 97.44 78 ILE A C 1
ATOM 603 O O . ILE A 1 78 ? 16.210 -2.416 -40.243 1.00 97.44 78 ILE A O 1
ATOM 607 N N . SER A 1 79 ? 17.852 -2.403 -38.711 1.00 96.38 79 SER A N 1
ATOM 608 C CA . SER A 1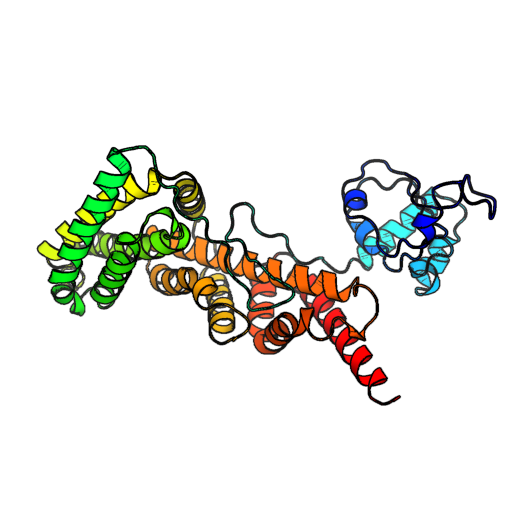 79 ? 18.170 -0.974 -38.824 1.00 96.38 79 SER A CA 1
ATOM 609 C C . SER A 1 79 ? 18.617 -0.553 -40.227 1.00 96.38 79 SER A C 1
ATOM 611 O O . SER A 1 79 ? 18.355 0.582 -40.621 1.00 96.38 79 SER A O 1
ATOM 613 N N . THR A 1 80 ? 19.220 -1.473 -40.987 1.00 95.31 80 THR A N 1
ATOM 614 C CA . THR A 1 80 ? 19.787 -1.228 -42.326 1.00 95.31 80 THR A CA 1
ATOM 615 C C . THR A 1 80 ? 18.809 -1.499 -43.475 1.00 95.31 80 THR A C 1
ATOM 617 O O . THR A 1 80 ? 19.123 -1.233 -44.635 1.00 95.31 80 THR A O 1
ATOM 620 N N . ILE A 1 81 ? 17.600 -1.997 -43.190 1.00 96.88 81 ILE A N 1
ATOM 621 C CA . ILE A 1 81 ? 16.551 -2.196 -44.202 1.00 96.88 81 ILE A CA 1
ATOM 622 C C . ILE A 1 81 ? 16.195 -0.843 -44.814 1.00 96.88 81 ILE A C 1
ATOM 624 O O . ILE A 1 81 ? 15.716 0.011 -44.088 1.00 96.88 81 ILE A O 1
ATOM 628 N N . GLU A 1 82 ? 16.339 -0.648 -46.128 1.00 93.38 82 GLU A N 1
ATOM 629 C CA . GLU A 1 82 ? 16.061 0.648 -46.780 1.00 93.38 82 GLU A CA 1
ATOM 630 C C . GLU A 1 82 ? 14.588 1.085 -46.644 1.00 93.38 82 GLU A C 1
ATOM 632 O O . GLU A 1 82 ? 14.286 2.241 -46.338 1.00 93.38 82 GLU A O 1
ATOM 637 N N . ASN A 1 83 ? 13.650 0.147 -46.819 1.00 94.88 83 ASN A N 1
ATOM 638 C CA . ASN A 1 83 ? 12.213 0.416 -46.756 1.00 94.88 83 ASN A CA 1
ATOM 639 C C . ASN A 1 83 ? 11.754 0.685 -45.308 1.00 94.88 83 ASN A C 1
ATOM 641 O O . ASN A 1 83 ? 11.730 -0.224 -44.477 1.00 94.88 83 ASN A O 1
ATOM 645 N N . SER A 1 84 ? 11.330 1.921 -45.028 1.00 92.06 84 SER A N 1
ATOM 646 C CA . SER A 1 84 ? 10.900 2.383 -43.697 1.00 92.06 84 SER A CA 1
ATOM 647 C C . SER A 1 84 ? 9.736 1.598 -43.099 1.00 92.06 84 SER A C 1
ATOM 649 O O . SER A 1 84 ? 9.731 1.315 -41.896 1.00 92.06 84 SER A O 1
ATOM 651 N N . VAL A 1 85 ? 8.774 1.200 -43.932 1.00 92.69 8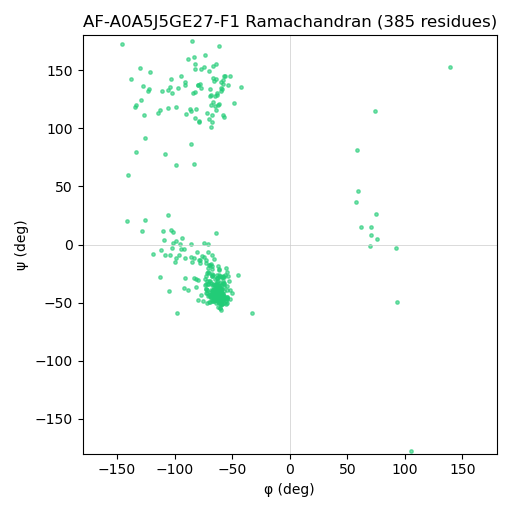5 VAL A N 1
ATOM 652 C CA . VAL A 1 85 ? 7.597 0.434 -43.513 1.00 92.69 85 VAL A CA 1
ATOM 653 C C . VAL A 1 85 ? 8.005 -0.976 -43.095 1.00 92.69 85 VAL A C 1
ATOM 655 O O . VAL A 1 85 ? 7.598 -1.449 -42.034 1.00 92.69 85 VAL A O 1
ATOM 658 N N . GLU A 1 86 ? 8.849 -1.638 -43.888 1.00 95.94 86 GLU A N 1
ATOM 659 C CA . GLU A 1 86 ? 9.349 -2.980 -43.571 1.00 95.94 86 GLU A CA 1
ATOM 660 C C . GLU A 1 86 ? 10.264 -2.969 -42.342 1.00 95.94 86 GLU A C 1
ATOM 662 O O . GLU A 1 86 ? 10.099 -3.804 -41.451 1.00 95.94 86 GLU A O 1
ATOM 667 N N . ARG A 1 87 ? 11.168 -1.986 -42.247 1.00 95.69 87 ARG A N 1
ATOM 668 C CA . ARG A 1 87 ? 12.030 -1.766 -41.077 1.00 95.69 87 ARG A CA 1
ATOM 669 C C . ARG A 1 87 ? 11.205 -1.632 -39.801 1.00 95.69 87 ARG A C 1
ATOM 671 O O . ARG A 1 87 ? 11.438 -2.347 -38.830 1.00 95.69 87 ARG A O 1
ATOM 678 N N . THR A 1 88 ? 10.188 -0.774 -39.822 1.00 94.31 88 THR A N 1
ATOM 679 C CA . THR A 1 88 ? 9.318 -0.539 -38.660 1.00 94.31 88 THR A CA 1
ATOM 680 C C . THR A 1 88 ? 8.484 -1.765 -38.315 1.00 94.31 88 THR A C 1
ATOM 682 O O . THR A 1 88 ? 8.330 -2.094 -37.140 1.00 94.31 88 THR A O 1
ATOM 685 N N . ARG A 1 89 ? 7.976 -2.485 -39.320 1.00 95.12 89 ARG A N 1
ATOM 686 C CA . ARG A 1 89 ? 7.234 -3.732 -39.110 1.00 95.12 89 ARG A CA 1
ATOM 687 C C . ARG A 1 89 ? 8.103 -4.789 -38.429 1.00 95.12 89 ARG A C 1
ATOM 689 O O . ARG A 1 89 ? 7.658 -5.390 -37.456 1.00 95.12 89 ARG A O 1
ATOM 696 N N . ARG A 1 90 ? 9.334 -5.003 -38.906 1.00 96.50 90 ARG A N 1
ATOM 697 C CA . ARG A 1 90 ? 10.261 -5.962 -38.287 1.00 96.50 90 ARG A CA 1
ATOM 698 C C . ARG A 1 90 ? 10.706 -5.525 -36.901 1.00 96.50 90 ARG A C 1
ATOM 700 O O . ARG A 1 90 ? 10.754 -6.370 -36.015 1.00 96.50 90 ARG A O 1
ATOM 707 N N . LEU A 1 91 ? 10.951 -4.230 -36.693 1.00 95.38 91 LEU A N 1
ATOM 708 C CA . LEU A 1 91 ? 11.230 -3.691 -35.364 1.00 95.38 91 LEU A CA 1
ATOM 709 C C . LEU A 1 91 ? 10.071 -3.987 -34.405 1.00 95.38 91 LEU A C 1
ATOM 711 O O . LEU A 1 91 ? 10.318 -4.467 -33.308 1.00 95.38 91 LEU A O 1
ATOM 715 N N . LYS A 1 92 ? 8.812 -3.770 -34.811 1.00 93.19 92 LYS A N 1
ATOM 716 C CA . LYS A 1 92 ? 7.643 -4.105 -33.979 1.00 93.19 92 LYS A CA 1
ATOM 717 C C . LYS A 1 92 ? 7.589 -5.590 -33.632 1.00 93.19 92 LYS A C 1
ATOM 719 O O . LYS A 1 92 ? 7.441 -5.917 -32.464 1.00 93.19 92 LYS A O 1
ATOM 724 N N . SER A 1 93 ? 7.786 -6.477 -34.606 1.00 93.88 93 SER A N 1
ATOM 725 C CA . SER A 1 93 ? 7.835 -7.921 -34.339 1.00 93.88 93 SER A CA 1
ATOM 726 C C . SER A 1 93 ? 8.987 -8.304 -33.405 1.00 93.88 93 SER A C 1
ATOM 728 O O . SER A 1 93 ? 8.810 -9.134 -32.519 1.00 93.88 93 SER A O 1
ATOM 730 N N . TRP A 1 94 ? 10.156 -7.680 -33.561 1.00 94.88 94 TRP A N 1
ATOM 731 C CA . TRP A 1 94 ? 11.279 -7.877 -32.649 1.00 94.88 94 TRP A CA 1
ATOM 732 C C . TRP A 1 94 ? 10.937 -7.400 -31.234 1.00 94.88 94 TRP A C 1
ATOM 734 O O . TRP A 1 94 ? 11.200 -8.114 -30.271 1.00 94.88 94 TRP A O 1
ATOM 744 N N . LEU A 1 95 ? 10.301 -6.231 -31.106 1.00 92.12 95 LEU A N 1
ATOM 745 C CA . LEU A 1 95 ? 9.863 -5.663 -29.832 1.00 92.12 95 LEU A CA 1
ATOM 746 C C . LEU A 1 95 ? 8.809 -6.537 -29.150 1.00 92.12 95 LEU A C 1
ATOM 748 O O . LEU A 1 95 ? 8.889 -6.712 -27.946 1.00 92.12 95 LEU A O 1
ATOM 752 N N . GLU A 1 96 ? 7.864 -7.118 -29.889 1.00 87.81 96 GLU A N 1
ATOM 753 C CA . GLU A 1 96 ? 6.858 -8.041 -29.340 1.00 87.81 96 GLU A CA 1
ATOM 754 C C . GLU A 1 96 ? 7.494 -9.287 -28.707 1.00 87.81 96 GLU A C 1
ATOM 756 O O . GLU A 1 96 ? 7.030 -9.756 -27.670 1.00 87.81 96 GLU A O 1
ATOM 761 N N . VAL A 1 97 ? 8.572 -9.804 -29.306 1.00 87.00 97 VAL A N 1
ATOM 762 C CA . VAL A 1 97 ? 9.289 -10.990 -28.809 1.00 87.00 97 VAL A CA 1
ATOM 763 C C . VAL A 1 97 ? 10.265 -10.640 -27.683 1.00 87.00 97 VAL A C 1
ATOM 765 O O . VAL A 1 97 ? 10.421 -11.411 -26.740 1.00 87.00 97 VAL A O 1
ATOM 768 N N . ASN A 1 98 ? 10.916 -9.480 -27.770 1.00 85.38 98 ASN A N 1
ATOM 769 C CA . ASN A 1 98 ? 11.991 -9.062 -26.866 1.00 85.38 98 ASN A CA 1
ATOM 770 C C . ASN A 1 98 ? 11.537 -8.035 -25.818 1.00 85.38 98 ASN A C 1
ATOM 772 O O . ASN A 1 98 ? 12.370 -7.402 -25.160 1.00 85.38 98 ASN A O 1
ATOM 776 N N . TYR A 1 99 ? 10.227 -7.836 -25.658 1.00 81.31 99 TYR A N 1
ATOM 777 C CA . TYR A 1 99 ? 9.686 -6.986 -24.610 1.00 81.31 99 TYR A CA 1
ATOM 778 C C . TYR A 1 99 ? 9.928 -7.639 -23.247 1.00 81.31 99 TYR A C 1
ATOM 780 O O . TYR A 1 99 ? 9.218 -8.546 -22.818 1.00 81.31 99 TYR A O 1
ATOM 788 N N . GLU A 1 100 ? 10.944 -7.146 -22.547 1.00 70.69 100 GLU A N 1
ATOM 789 C CA . GLU A 1 100 ? 11.100 -7.386 -21.121 1.00 70.69 100 GLU A CA 1
ATOM 790 C C . GLU A 1 100 ? 9.994 -6.597 -20.420 1.00 70.69 100 GLU A C 1
ATOM 792 O O . GLU A 1 100 ? 10.017 -5.362 -20.426 1.00 70.69 100 GLU A O 1
ATOM 797 N N . GLY A 1 101 ? 8.991 -7.307 -19.895 1.00 73.75 101 GLY A N 1
ATOM 798 C CA . GLY A 1 101 ? 7.890 -6.716 -19.141 1.00 73.75 101 GLY A CA 1
ATOM 799 C C . GLY A 1 101 ? 8.396 -5.638 -18.186 1.00 73.75 101 GLY A C 1
ATOM 800 O O . GLY A 1 101 ? 9.418 -5.808 -17.525 1.00 73.75 101 GLY A O 1
ATOM 801 N N . GLU A 1 102 ? 7.708 -4.505 -18.129 1.00 80.00 102 GLU A N 1
ATOM 802 C CA . GLU A 1 102 ? 8.072 -3.467 -17.171 1.00 80.00 102 GLU A CA 1
ATOM 803 C C . GLU A 1 102 ? 7.476 -3.764 -15.802 1.00 80.00 102 GLU A C 1
ATOM 805 O O . GLU A 1 102 ? 6.394 -4.361 -15.733 1.00 80.00 102 GLU A O 1
ATOM 810 N N . PRO A 1 103 ? 8.133 -3.307 -14.720 1.00 86.44 103 PRO A N 1
ATOM 811 C CA . PRO A 1 103 ? 7.522 -3.337 -13.410 1.00 86.44 103 PRO A CA 1
ATOM 812 C C . PRO A 1 103 ? 6.131 -2.686 -13.435 1.00 86.44 103 PRO A C 1
ATOM 814 O O . PRO A 1 103 ? 5.917 -1.707 -14.162 1.00 86.44 103 PRO A O 1
ATOM 817 N N . PRO A 1 104 ? 5.187 -3.209 -12.644 1.00 90.00 104 PRO A N 1
ATOM 818 C CA . PRO A 1 104 ? 3.818 -2.729 -12.624 1.00 90.00 104 PRO A CA 1
ATOM 819 C C . PRO A 1 104 ? 3.751 -1.285 -12.131 1.00 90.00 104 PRO A C 1
ATOM 821 O O . PRO A 1 104 ? 4.610 -0.802 -11.389 1.00 90.00 104 PRO A O 1
ATOM 824 N N . GLU A 1 105 ? 2.698 -0.587 -12.541 1.00 90.81 105 GLU A N 1
ATOM 825 C CA . GLU A 1 105 ? 2.384 0.728 -11.995 1.00 90.81 105 GLU A CA 1
ATOM 826 C C . GLU A 1 105 ? 1.744 0.591 -10.615 1.00 90.81 105 GLU A C 1
ATOM 828 O O . GLU A 1 105 ? 1.106 -0.419 -10.315 1.00 90.81 105 GLU A O 1
ATOM 833 N N . ALA A 1 106 ? 1.931 1.601 -9.765 1.00 92.62 106 ALA A N 1
ATOM 834 C CA . ALA A 1 106 ? 1.199 1.681 -8.511 1.00 92.62 106 ALA A CA 1
ATOM 835 C C . ALA A 1 106 ? -0.302 1.841 -8.806 1.00 92.62 106 ALA A C 1
ATOM 837 O O . ALA A 1 106 ? -0.683 2.533 -9.750 1.00 92.62 106 ALA A O 1
ATOM 838 N N . VAL A 1 107 ? -1.148 1.208 -7.997 1.00 91.19 107 VAL A N 1
ATOM 839 C CA . VAL A 1 107 ? -2.595 1.420 -8.023 1.00 91.19 107 VAL A CA 1
ATOM 840 C C . VAL A 1 107 ? -2.877 2.871 -7.644 1.00 91.19 107 VAL A C 1
ATOM 842 O O . VAL A 1 107 ? -2.393 3.360 -6.617 1.00 91.19 107 VAL A O 1
ATOM 845 N N . GLU A 1 108 ? -3.664 3.549 -8.477 1.00 89.38 108 GLU A N 1
ATOM 846 C CA . GLU A 1 108 ? -4.085 4.933 -8.262 1.00 89.38 108 GLU A CA 1
ATOM 847 C C . GLU A 1 108 ? -4.866 5.073 -6.947 1.00 89.38 108 GLU A C 1
ATOM 849 O O . GLU A 1 108 ? -5.756 4.278 -6.643 1.00 89.38 108 GLU A O 1
ATOM 854 N N . GLY A 1 109 ? -4.503 6.069 -6.134 1.00 86.75 109 GLY A N 1
ATOM 855 C CA . GLY A 1 109 ? -5.070 6.262 -4.795 1.00 86.75 109 GLY A CA 1
ATOM 856 C C . GLY A 1 109 ? -4.645 5.202 -3.770 1.00 86.75 109 GLY A C 1
ATOM 857 O O . GLY A 1 109 ? -5.037 5.291 -2.606 1.00 86.75 109 GLY A O 1
ATOM 858 N N . GLY A 1 110 ? -3.839 4.209 -4.168 1.00 91.69 110 GLY A N 1
ATOM 859 C CA . GLY A 1 110 ? -3.194 3.210 -3.315 1.00 91.69 110 GLY A CA 1
ATOM 860 C C . GLY A 1 110 ? -2.226 3.835 -2.284 1.00 91.69 110 GLY A C 1
ATOM 861 O O . GLY A 1 110 ? -1.976 5.039 -2.320 1.00 91.69 110 GLY A O 1
ATOM 862 N N . PRO A 1 111 ? -1.695 3.072 -1.308 1.00 94.94 111 PRO A N 1
ATOM 863 C CA . PRO A 1 111 ? -0.653 3.577 -0.412 1.00 94.94 111 PRO A CA 1
ATOM 864 C C . PRO A 1 111 ? 0.585 3.993 -1.218 1.00 94.94 111 PRO A C 1
ATOM 866 O O . PRO A 1 111 ? 1.003 3.268 -2.116 1.00 94.94 111 PRO A O 1
ATOM 869 N N . GLU A 1 112 ? 1.164 5.155 -0.933 1.00 96.00 112 GLU A N 1
ATOM 870 C CA . GLU A 1 112 ? 2.323 5.668 -1.670 1.00 96.00 112 GLU A CA 1
ATOM 871 C C . GLU A 1 112 ? 3.604 5.486 -0.864 1.00 96.00 112 GLU A C 1
ATOM 873 O O . GLU A 1 112 ? 3.614 5.679 0.350 1.00 96.00 112 GLU A O 1
ATOM 878 N N . PHE A 1 113 ? 4.705 5.151 -1.535 1.00 96.25 113 PHE A N 1
ATOM 879 C CA . PHE A 1 113 ? 5.990 4.930 -0.879 1.00 96.25 113 PHE A CA 1
ATOM 880 C C . PHE A 1 113 ? 7.052 5.858 -1.435 1.00 96.25 113 PHE A C 1
ATOM 882 O O . PHE A 1 113 ? 7.234 5.980 -2.647 1.00 96.25 113 PHE A O 1
ATOM 889 N N . ARG A 1 114 ? 7.810 6.467 -0.527 1.00 95.12 114 ARG A N 1
ATOM 890 C CA . ARG A 1 114 ? 9.023 7.190 -0.874 1.00 95.12 114 ARG A CA 1
ATOM 891 C C . ARG A 1 114 ? 10.200 6.223 -0.826 1.00 95.12 114 ARG A C 1
ATOM 893 O O . ARG A 1 114 ? 10.572 5.734 0.242 1.00 95.12 114 ARG A O 1
ATOM 900 N N . VAL A 1 115 ? 10.763 5.953 -2.000 1.00 92.62 115 VAL A N 1
ATOM 901 C CA . VAL A 1 115 ? 11.964 5.130 -2.193 1.00 92.62 115 VAL A CA 1
ATOM 902 C C . VAL A 1 115 ? 13.111 6.061 -2.588 1.00 92.62 115 VAL A C 1
ATOM 904 O O . VAL A 1 115 ? 13.436 6.219 -3.769 1.00 92.62 115 VAL A O 1
ATOM 907 N N . ASP A 1 116 ? 13.661 6.740 -1.583 1.00 87.00 116 ASP A N 1
ATOM 908 C CA . ASP A 1 116 ? 14.776 7.668 -1.762 1.00 87.00 116 ASP A CA 1
ATOM 909 C C . ASP A 1 116 ? 16.092 6.923 -2.011 1.00 87.00 116 ASP A C 1
ATOM 911 O O . ASP A 1 116 ? 16.239 5.736 -1.722 1.00 87.00 116 ASP A O 1
ATOM 915 N N . ASP A 1 117 ? 17.073 7.656 -2.532 1.00 82.06 117 ASP A N 1
ATOM 916 C CA . ASP A 1 117 ? 18.441 7.158 -2.698 1.00 82.06 117 ASP A CA 1
ATOM 917 C C . ASP A 1 117 ? 19.170 7.005 -1.353 1.00 82.06 117 ASP A C 1
ATOM 919 O O . ASP A 1 117 ? 20.180 6.318 -1.240 1.00 82.06 117 ASP A O 1
ATOM 923 N N . VAL A 1 118 ? 18.702 7.691 -0.311 1.00 81.81 118 VAL A N 1
ATOM 924 C CA . VAL A 1 118 ? 19.356 7.708 0.995 1.00 81.81 118 VAL A CA 1
ATOM 925 C C . VAL A 1 118 ? 18.310 7.491 2.074 1.00 81.81 118 VAL A C 1
ATOM 927 O O . VAL A 1 118 ? 17.407 8.304 2.242 1.00 81.81 118 VAL A O 1
ATOM 930 N N . GLY A 1 119 ? 18.484 6.418 2.843 1.00 86.56 119 GLY A N 1
ATOM 931 C CA . GLY A 1 119 ? 17.644 6.100 3.993 1.00 86.56 119 GLY A CA 1
ATOM 932 C C . GLY A 1 119 ? 16.658 4.955 3.749 1.00 86.56 119 GLY A C 1
ATOM 933 O O . GLY A 1 119 ? 16.690 4.307 2.702 1.00 86.56 119 GLY A O 1
ATOM 934 N N . PRO A 1 120 ? 15.824 4.655 4.758 1.00 92.12 120 PRO A N 1
ATOM 935 C CA . PRO A 1 120 ? 14.828 3.603 4.663 1.00 92.12 120 PRO A CA 1
ATOM 936 C C . PRO A 1 120 ? 13.646 4.030 3.786 1.00 92.12 120 PRO A C 1
ATOM 938 O O . PRO A 1 120 ? 13.282 5.204 3.723 1.00 92.12 120 PRO A O 1
ATOM 941 N N . ILE A 1 121 ? 12.991 3.051 3.169 1.00 93.81 121 ILE A N 1
ATOM 942 C CA . ILE A 1 121 ? 11.724 3.225 2.460 1.00 93.81 121 ILE A CA 1
ATOM 943 C C . ILE A 1 121 ? 10.659 3.668 3.466 1.00 93.81 121 ILE A C 1
ATOM 945 O O . ILE A 1 121 ? 10.497 3.053 4.524 1.00 93.81 121 ILE A O 1
ATOM 949 N N . THR A 1 122 ? 9.921 4.728 3.138 1.00 95.69 122 THR A N 1
ATOM 950 C CA . THR A 1 122 ? 8.871 5.288 4.004 1.00 95.69 122 THR A CA 1
ATOM 951 C C . THR A 1 122 ? 7.514 5.282 3.310 1.00 95.69 122 THR A C 1
ATOM 953 O O . THR A 1 122 ? 7.430 5.396 2.087 1.00 95.69 122 THR A O 1
ATOM 956 N N . LEU A 1 123 ? 6.442 5.134 4.091 1.00 96.50 123 LEU A N 1
ATOM 957 C CA . LEU A 1 123 ? 5.070 5.316 3.619 1.00 96.50 123 LEU A CA 1
ATOM 958 C C . LEU A 1 123 ? 4.737 6.809 3.644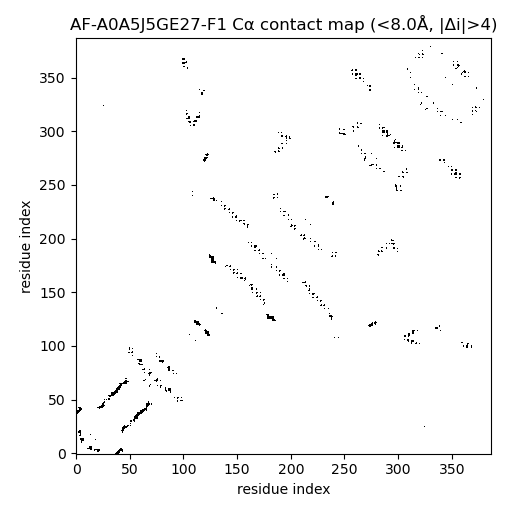 1.00 96.50 123 LEU A C 1
ATOM 960 O O . LEU A 1 123 ? 4.948 7.480 4.654 1.00 96.50 123 LEU A O 1
ATOM 964 N N . ILE A 1 124 ? 4.182 7.312 2.549 1.00 95.50 124 ILE A N 1
ATOM 965 C CA . ILE A 1 124 ? 3.575 8.638 2.483 1.00 95.50 124 ILE A CA 1
ATOM 966 C C . ILE A 1 124 ? 2.131 8.480 2.963 1.00 95.50 124 ILE A C 1
ATOM 968 O O . ILE A 1 124 ? 1.214 8.229 2.179 1.00 95.50 124 ILE A O 1
ATOM 972 N N . ASP A 1 125 ? 1.935 8.564 4.279 1.00 92.00 125 ASP A N 1
ATOM 973 C CA . ASP A 1 125 ? 0.593 8.580 4.857 1.00 92.00 125 ASP A CA 1
ATOM 974 C C . ASP A 1 125 ? 0.079 10.019 4.888 1.00 92.00 125 ASP A C 1
ATOM 976 O O . ASP A 1 125 ? 0.676 10.890 5.523 1.00 92.00 125 ASP A O 1
ATOM 980 N N . THR A 1 126 ? -0.999 10.284 4.152 1.00 90.38 126 THR A N 1
ATOM 981 C CA . THR A 1 126 ? -1.595 11.618 4.085 1.00 90.38 126 THR A CA 1
ATOM 982 C C . THR A 1 126 ? -2.076 11.998 5.486 1.00 90.38 126 THR A C 1
ATOM 984 O O . THR A 1 126 ? -2.912 11.276 6.040 1.00 90.38 126 THR A O 1
ATOM 987 N N . PRO A 1 127 ? -1.566 13.089 6.082 1.00 90.31 127 PRO A N 1
ATOM 988 C CA . PRO A 1 127 ? -2.029 13.514 7.391 1.00 90.31 127 PRO A CA 1
ATOM 989 C C . PRO A 1 127 ? -3.487 13.969 7.309 1.00 90.31 127 PRO A C 1
ATOM 991 O O . PRO A 1 127 ? -3.954 14.421 6.255 1.00 90.31 127 PRO A O 1
ATOM 994 N N . LEU A 1 128 ? -4.209 13.878 8.424 1.00 91.25 128 LEU A N 1
ATOM 995 C CA . LEU A 1 128 ? -5.501 14.545 8.531 1.00 91.25 128 LEU A CA 1
ATOM 996 C C . LEU A 1 128 ? -5.281 16.061 8.512 1.00 91.25 128 LEU A C 1
ATOM 998 O O . LEU A 1 128 ? -4.289 16.579 9.018 1.00 91.25 128 LEU A O 1
ATOM 1002 N N . ILE A 1 129 ? -6.186 16.790 7.871 1.00 87.25 129 ILE A N 1
ATOM 1003 C CA . ILE A 1 129 ? -6.084 18.249 7.791 1.00 87.25 129 ILE A CA 1
ATOM 1004 C C . ILE A 1 129 ? -6.684 18.820 9.074 1.00 87.25 129 ILE A C 1
ATOM 1006 O O . ILE A 1 129 ? -7.795 18.425 9.432 1.00 87.25 129 ILE A O 1
ATOM 1010 N N . GLU A 1 130 ? -5.973 19.735 9.742 1.00 73.69 130 GLU A N 1
ATOM 1011 C CA . GLU A 1 130 ? -6.580 20.568 10.786 1.00 73.69 130 GLU A CA 1
ATOM 1012 C C . GLU A 1 130 ? -7.741 21.328 10.151 1.00 73.69 130 GLU A C 1
ATOM 1014 O O . GLU A 1 130 ? -7.552 22.137 9.242 1.00 73.69 130 GLU A O 1
ATOM 1019 N N . SER A 1 131 ? -8.953 20.979 10.562 1.00 71.00 131 SER A N 1
ATOM 1020 C CA . SER A 1 131 ? -10.135 21.681 10.102 1.00 71.00 131 SER A CA 1
ATOM 1021 C C . SER A 1 131 ? -10.235 23.002 10.856 1.00 71.00 131 SER A C 1
ATOM 1023 O O . SER A 1 131 ? -10.133 23.007 12.079 1.00 71.00 131 SER A O 1
ATOM 1025 N N . ASP A 1 132 ? -10.514 24.095 10.146 1.00 71.94 132 ASP A N 1
ATOM 1026 C CA . ASP A 1 132 ? -10.977 25.349 10.764 1.00 71.94 132 ASP A CA 1
ATOM 1027 C C . ASP A 1 132 ? -12.426 25.220 11.296 1.00 71.94 132 ASP A C 1
ATOM 1029 O O . ASP A 1 132 ? -13.009 26.185 11.787 1.00 71.94 132 ASP A O 1
ATOM 1033 N N . ASP A 1 133 ? -13.034 24.041 11.134 1.00 81.88 133 ASP A N 1
ATOM 1034 C CA . ASP A 1 133 ? -14.357 23.683 11.636 1.00 81.88 133 ASP A CA 1
ATOM 1035 C C . ASP A 1 133 ? -14.271 23.258 13.108 1.00 81.88 133 ASP A C 1
ATOM 1037 O O . ASP A 1 133 ? -13.753 22.177 13.414 1.00 81.88 133 ASP A O 1
ATOM 1041 N N . ASP A 1 134 ? -14.793 24.099 14.004 1.00 87.12 134 ASP A N 1
ATOM 1042 C CA . ASP A 1 134 ? -14.868 23.834 15.447 1.00 87.12 134 ASP A CA 1
ATOM 1043 C C . ASP A 1 134 ? -15.540 22.475 15.743 1.00 87.12 134 ASP A C 1
ATOM 1045 O O . ASP A 1 134 ? -15.130 21.779 16.678 1.00 87.12 134 ASP A O 1
ATOM 1049 N N . ASP A 1 135 ? -16.485 22.039 14.898 1.00 92.25 135 ASP A N 1
ATOM 1050 C CA . ASP A 1 135 ? -17.185 20.759 15.048 1.00 92.25 135 ASP A CA 1
ATOM 1051 C C . ASP A 1 135 ? -16.219 19.563 14.913 1.00 92.25 135 ASP A C 1
ATOM 1053 O O . ASP A 1 135 ? -16.369 18.552 15.598 1.00 92.25 135 ASP A O 1
ATOM 1057 N N . GLN A 1 136 ? -15.188 19.653 14.062 1.00 93.81 136 GLN A N 1
ATOM 1058 C CA . GLN A 1 136 ? -14.202 18.572 13.901 1.00 93.81 136 GLN A CA 1
ATOM 1059 C C . GLN A 1 136 ? -13.259 18.461 15.098 1.00 93.81 136 GLN A C 1
ATOM 1061 O O . GLN A 1 136 ? -12.864 17.352 15.467 1.00 93.81 136 GLN A O 1
ATOM 1066 N N . ALA A 1 137 ? -12.916 19.589 15.721 1.00 93.06 137 ALA A N 1
ATOM 1067 C CA . ALA A 1 137 ? -12.125 19.597 16.945 1.00 93.06 137 ALA A CA 1
ATOM 1068 C C . ALA A 1 137 ? -12.928 19.025 18.127 1.00 93.06 137 ALA A C 1
ATOM 1070 O O . ALA A 1 137 ? -12.391 18.242 18.914 1.00 93.06 137 ALA A O 1
ATOM 1071 N N . GLU A 1 138 ? -14.219 19.362 18.226 1.00 95.69 138 GLU A N 1
ATOM 1072 C CA . GLU A 1 138 ? -15.125 18.779 19.222 1.00 95.69 138 GLU A CA 1
ATOM 1073 C C . GLU A 1 138 ? -15.280 17.266 19.015 1.00 95.69 138 GLU A C 1
ATOM 1075 O O . GLU A 1 138 ? -15.085 16.495 19.952 1.00 95.69 138 GLU A O 1
ATOM 1080 N N . LEU A 1 139 ? -15.504 16.819 17.775 1.00 96.88 139 LEU A N 1
ATOM 1081 C CA . LEU A 1 139 ? -15.600 15.396 17.440 1.00 96.88 139 LEU A CA 1
ATOM 1082 C C . LEU A 1 139 ? -14.312 14.612 17.737 1.00 96.88 139 LEU A C 1
ATOM 1084 O O . LEU A 1 139 ? -14.384 13.459 18.174 1.00 96.88 139 LEU A O 1
ATOM 1088 N N . GLN A 1 140 ? -13.135 15.210 17.520 1.00 96.44 140 GLN A N 1
ATOM 1089 C CA . GLN A 1 140 ? -11.866 14.580 17.891 1.00 96.44 140 GLN A CA 1
ATOM 1090 C C . GLN A 1 140 ? -11.788 14.375 19.406 1.00 96.44 140 GLN A C 1
ATOM 1092 O O . GLN A 1 140 ? -11.481 13.274 19.868 1.00 96.44 140 GLN A O 1
ATOM 1097 N N . LYS A 1 141 ? -12.114 15.414 20.178 1.00 97.12 141 LYS A N 1
ATOM 1098 C CA . LYS A 1 141 ? -12.121 15.355 21.639 1.00 97.12 141 LYS A CA 1
ATOM 1099 C C . LYS A 1 141 ? -13.128 14.325 22.161 1.00 97.12 141 LYS A C 1
ATOM 1101 O O . LYS A 1 141 ? -12.802 13.548 23.057 1.00 97.12 141 LYS A O 1
ATOM 1106 N N . ASP A 1 142 ? -14.309 14.246 21.557 1.00 98.31 142 ASP A N 1
ATOM 1107 C CA . ASP A 1 142 ? -15.295 13.210 21.867 1.00 98.31 142 ASP A CA 1
ATOM 1108 C C . ASP A 1 142 ? -14.739 11.804 21.592 1.00 98.31 142 ASP A C 1
ATOM 1110 O O . ASP A 1 142 ? -14.928 10.886 22.397 1.00 98.31 142 ASP A O 1
ATOM 1114 N N . CYS A 1 143 ? -14.005 11.617 20.489 1.00 98.44 143 CYS A N 1
ATOM 1115 C CA . CYS A 1 143 ? -13.317 10.356 20.211 1.00 98.44 143 CYS A CA 1
ATOM 1116 C C . CYS A 1 143 ? -12.245 10.034 21.263 1.00 98.44 143 CYS A C 1
ATOM 1118 O O . CYS A 1 143 ? -12.120 8.872 21.648 1.00 98.44 143 CYS A O 1
ATOM 1120 N N . GLU A 1 144 ? -11.486 11.023 21.742 1.00 98.38 144 GLU A N 1
ATOM 1121 C CA . GLU A 1 144 ? -10.488 10.845 22.808 1.00 98.38 144 GLU A CA 1
ATOM 1122 C C . GLU A 1 144 ? -11.133 10.384 24.122 1.00 98.38 144 GLU A C 1
ATOM 1124 O O . GLU A 1 144 ? -10.690 9.401 24.726 1.00 98.38 144 GLU A O 1
ATOM 1129 N N . GLU A 1 145 ? -12.209 11.050 24.551 1.00 98.56 145 GLU A N 1
ATOM 1130 C CA . GLU A 1 145 ? -12.936 10.714 25.779 1.00 98.56 145 GLU A CA 1
ATOM 1131 C C . GLU A 1 145 ? -13.546 9.304 25.692 1.00 98.56 145 GLU A C 1
ATOM 1133 O O . GLU A 1 145 ? -13.387 8.482 26.607 1.00 98.56 145 GLU A O 1
ATOM 1138 N N . LYS A 1 146 ? -14.176 8.974 24.556 1.00 98.69 146 LYS A N 1
ATOM 1139 C CA . LYS A 1 146 ? -14.752 7.644 24.298 1.00 98.69 146 LYS A CA 1
ATOM 1140 C C . LYS A 1 146 ? -13.681 6.557 24.218 1.00 98.69 146 LYS A C 1
ATOM 1142 O O . LYS A 1 146 ? -13.873 5.479 24.783 1.00 98.69 146 LYS A O 1
ATOM 1147 N N . ALA A 1 147 ? -12.538 6.836 23.591 1.00 98.50 147 ALA A N 1
ATOM 1148 C CA . ALA A 1 147 ? -11.406 5.915 23.523 1.00 98.50 147 ALA A CA 1
ATOM 1149 C C . ALA A 1 147 ? -10.819 5.626 24.907 1.00 98.50 147 ALA A C 1
ATOM 1151 O O . ALA A 1 147 ? -10.605 4.460 25.244 1.00 98.50 147 ALA A O 1
ATOM 1152 N N . SER A 1 148 ? -10.630 6.662 25.732 1.00 98.38 148 SER A N 1
ATOM 1153 C CA . SER A 1 148 ? -10.187 6.503 27.121 1.00 98.38 148 SER A CA 1
ATOM 1154 C C . SER A 1 148 ? -11.161 5.634 27.910 1.00 98.38 148 SER A C 1
ATOM 1156 O O . SER A 1 148 ? -10.760 4.686 28.584 1.00 98.38 148 SER A O 1
ATOM 1158 N N . SER A 1 149 ? -12.460 5.900 27.775 1.00 98.19 149 SER A N 1
ATOM 1159 C CA . SER A 1 149 ? -13.474 5.152 28.509 1.00 98.19 149 SER A CA 1
ATOM 1160 C C . SER A 1 149 ? -13.625 3.700 28.036 1.00 98.19 149 SER A C 1
ATOM 1162 O O . SER A 1 149 ? -13.919 2.815 28.841 1.00 98.19 149 SER A O 1
ATOM 1164 N N . LEU A 1 150 ? -13.402 3.419 26.747 1.00 98.56 150 LEU A N 1
ATOM 1165 C CA . LEU A 1 150 ? -13.311 2.051 26.232 1.00 98.56 150 LEU A CA 1
ATOM 1166 C C . LEU A 1 150 ? -12.072 1.334 2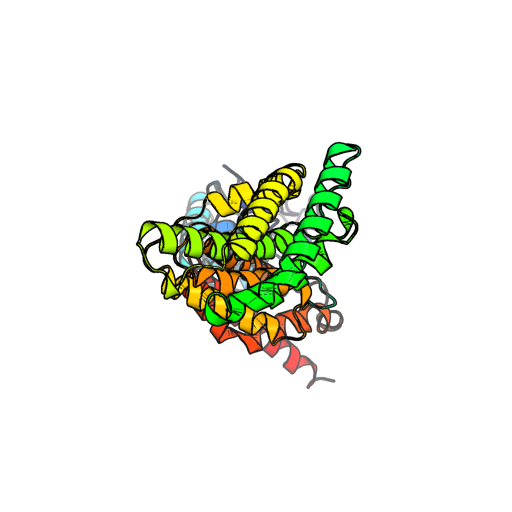6.788 1.00 98.56 150 LEU A C 1
ATOM 1168 O O . LEU A 1 150 ? -12.188 0.197 27.246 1.00 98.56 150 LEU A O 1
ATOM 1172 N N . ALA A 1 151 ? -10.908 1.991 26.788 1.00 97.38 151 ALA A N 1
ATOM 1173 C CA . ALA A 1 151 ? -9.657 1.412 27.275 1.00 97.38 151 ALA A CA 1
ATOM 1174 C C . ALA A 1 151 ? -9.734 0.990 28.756 1.00 97.38 151 ALA A C 1
ATOM 1176 O O . ALA A 1 151 ? -9.183 -0.048 29.121 1.00 97.38 151 ALA A O 1
ATOM 1177 N N . GLU A 1 152 ? -10.472 1.731 29.591 1.00 97.56 152 GLU A N 1
ATOM 1178 C CA . GLU A 1 152 ? -10.711 1.398 31.006 1.00 97.56 152 GLU A CA 1
ATOM 1179 C C . GLU A 1 152 ? -11.471 0.080 31.214 1.00 97.56 152 GLU A C 1
ATOM 1181 O O . GLU A 1 152 ? -11.271 -0.597 32.224 1.00 97.56 152 GLU A O 1
ATOM 1186 N N . VAL A 1 153 ? -12.357 -0.290 30.284 1.00 98.12 153 VAL A N 1
ATOM 1187 C CA . VAL A 1 153 ? -13.214 -1.480 30.418 1.00 98.12 153 VAL A CA 1
ATOM 1188 C C . VAL A 1 153 ? -12.829 -2.624 29.483 1.00 98.12 153 VAL A C 1
ATOM 1190 O O . VAL A 1 153 ? -13.356 -3.725 29.638 1.00 98.12 153 VAL A O 1
ATOM 1193 N N . ALA A 1 154 ? -11.922 -2.397 28.530 1.00 96.94 154 ALA A N 1
ATOM 1194 C CA . ALA A 1 154 ? -11.560 -3.366 27.497 1.00 96.94 154 ALA A CA 1
ATOM 1195 C C . ALA A 1 154 ? -11.049 -4.700 28.071 1.00 96.94 154 ALA A C 1
ATOM 1197 O O . ALA A 1 154 ? -11.335 -5.756 27.512 1.00 96.94 154 ALA A O 1
ATOM 1198 N N . GLU A 1 155 ? -10.365 -4.674 29.220 1.00 97.31 155 GLU A N 1
ATOM 1199 C CA . GLU A 1 155 ? -9.854 -5.876 29.905 1.00 97.31 155 GLU A CA 1
ATOM 1200 C C . GLU A 1 155 ? -10.970 -6.851 30.332 1.00 97.31 155 GLU A C 1
ATOM 1202 O O . GLU A 1 155 ? -10.728 -8.044 30.512 1.00 97.31 155 GLU A O 1
ATOM 1207 N N . LEU A 1 156 ? -12.220 -6.383 30.458 1.00 97.06 156 LEU A N 1
ATOM 1208 C CA . LEU A 1 156 ? -13.368 -7.254 30.738 1.00 97.06 156 LEU A CA 1
ATOM 1209 C C . LEU A 1 156 ? -13.689 -8.199 29.570 1.00 97.06 156 LEU A C 1
ATOM 1211 O O . LEU A 1 156 ? -14.354 -9.213 29.772 1.00 97.06 156 LEU A O 1
ATOM 1215 N N . ALA A 1 157 ? -13.237 -7.869 28.359 1.00 96.56 157 ALA A N 1
ATOM 1216 C CA . ALA A 1 157 ? -13.506 -8.628 27.145 1.00 96.56 157 ALA A CA 1
ATOM 1217 C C . ALA A 1 157 ? -12.358 -9.560 26.731 1.00 96.56 157 ALA A C 1
ATOM 1219 O O . ALA A 1 157 ? -12.487 -10.227 25.711 1.00 96.56 157 ALA A O 1
ATOM 1220 N N . THR A 1 158 ? -11.267 -9.666 27.498 1.00 96.06 158 THR A N 1
ATOM 1221 C CA . THR A 1 158 ? -10.057 -10.416 27.099 1.00 96.06 158 THR A CA 1
ATOM 1222 C C . THR A 1 158 ? -10.319 -11.891 26.757 1.00 96.06 158 THR A C 1
ATOM 1224 O O . THR A 1 158 ? -9.623 -12.461 25.922 1.00 96.06 158 THR A O 1
ATOM 1227 N N . ASN A 1 159 ? -11.346 -12.514 27.345 1.00 94.69 159 ASN A N 1
ATOM 1228 C CA . ASN A 1 159 ? -11.726 -13.894 27.015 1.00 94.69 159 ASN A CA 1
ATOM 1229 C C . ASN A 1 159 ? -12.397 -14.034 25.637 1.00 94.69 159 ASN A C 1
ATOM 1231 O O . ASN A 1 159 ? -12.320 -15.103 25.040 1.00 94.69 159 ASN A O 1
ATOM 1235 N N . THR A 1 160 ? -13.054 -12.977 25.156 1.00 95.94 160 THR A N 1
ATOM 1236 C CA . THR A 1 160 ? -13.850 -12.982 23.920 1.00 95.94 160 THR A CA 1
ATOM 1237 C C . THR A 1 160 ? -13.127 -12.274 22.772 1.00 95.94 160 THR A C 1
ATOM 1239 O O . THR A 1 160 ? -13.140 -12.743 21.639 1.00 95.94 160 THR A O 1
ATOM 1242 N N . ALA A 1 161 ? -12.458 -11.160 23.071 1.00 96.75 161 ALA A N 1
ATOM 1243 C CA . ALA A 1 161 ? -11.693 -10.336 22.144 1.00 96.75 161 ALA A CA 1
ATOM 1244 C C . ALA A 1 161 ? -10.325 -9.998 22.773 1.00 96.75 161 ALA A C 1
ATOM 1246 O O . ALA A 1 161 ? -10.146 -8.902 23.311 1.00 96.75 161 ALA A O 1
ATOM 1247 N N . PRO A 1 162 ? -9.353 -10.931 22.740 1.00 96.56 162 PRO A N 1
ATOM 1248 C CA . PRO A 1 162 ? -8.078 -10.791 23.451 1.00 96.56 162 PRO A CA 1
ATOM 1249 C C . PRO A 1 162 ? 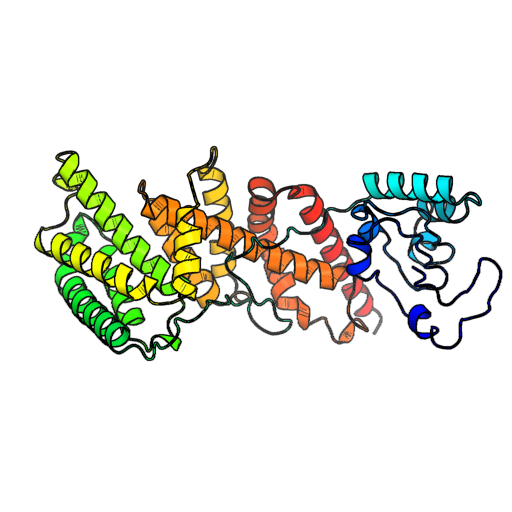-7.250 -9.579 23.004 1.00 96.56 162 PRO A C 1
ATOM 1251 O O . PRO A 1 162 ? -6.495 -9.024 23.801 1.00 96.56 162 PRO A O 1
ATOM 1254 N N . ASP A 1 163 ? -7.413 -9.137 21.757 1.00 96.69 163 ASP A N 1
ATOM 1255 C CA . ASP A 1 163 ? -6.668 -8.004 21.204 1.00 96.69 163 ASP A CA 1
ATOM 1256 C C . ASP A 1 163 ? -7.299 -6.639 21.523 1.00 96.69 163 ASP A C 1
ATOM 1258 O O . ASP A 1 163 ? -6.623 -5.612 21.398 1.00 96.69 163 ASP A O 1
ATOM 1262 N N . LEU A 1 164 ? -8.564 -6.602 21.975 1.00 97.88 164 LEU A N 1
ATOM 1263 C CA . LEU A 1 164 ? -9.301 -5.357 22.213 1.00 97.88 164 LEU A CA 1
ATOM 1264 C C . LEU A 1 164 ? -8.553 -4.398 23.156 1.00 97.88 164 LEU A C 1
ATOM 1266 O O . LEU A 1 164 ? -8.385 -3.241 22.773 1.00 97.88 164 LEU A O 1
ATOM 1270 N N . PRO A 1 165 ? -8.008 -4.825 24.318 1.00 98.31 165 PRO A N 1
ATOM 1271 C CA . PRO A 1 165 ? -7.284 -3.907 25.197 1.00 98.31 165 PRO A CA 1
ATOM 1272 C C . PRO A 1 165 ? -6.073 -3.248 24.531 1.00 98.31 165 PRO A C 1
ATOM 1274 O O . PRO A 1 165 ? -5.815 -2.062 24.737 1.00 98.31 165 PRO A O 1
ATOM 1277 N N . SER A 1 166 ? -5.323 -3.995 23.712 1.00 97.88 166 SER A N 1
ATOM 1278 C CA . SER A 1 166 ? -4.168 -3.442 23.000 1.00 97.88 166 SER A CA 1
ATOM 1279 C C . SER A 1 166 ? -4.597 -2.475 21.898 1.00 97.88 166 SER A C 1
ATOM 1281 O O . SER A 1 166 ? -4.005 -1.404 21.769 1.00 97.88 166 SER A O 1
ATOM 1283 N N . ILE A 1 167 ? -5.624 -2.829 21.122 1.00 97.88 167 ILE A N 1
ATOM 1284 C CA . ILE A 1 167 ? -6.133 -2.007 20.017 1.00 97.88 167 ILE A CA 1
ATOM 1285 C C . ILE A 1 167 ? -6.739 -0.705 20.554 1.00 97.88 167 ILE A C 1
ATOM 1287 O O . ILE A 1 167 ? -6.410 0.361 20.037 1.00 97.88 167 ILE A O 1
ATOM 1291 N N . SER A 1 168 ? -7.538 -0.757 21.625 1.00 98.31 168 SER A N 1
ATOM 1292 C CA . SER A 1 168 ? -8.120 0.436 22.255 1.00 98.31 168 SER A CA 1
ATOM 1293 C C . SER A 1 168 ? -7.052 1.399 22.775 1.00 98.31 168 SER A C 1
ATOM 1295 O O . SER A 1 168 ? -7.156 2.599 22.536 1.00 98.31 168 SER A O 1
ATOM 1297 N N . ARG A 1 169 ? -5.987 0.891 23.415 1.00 98.38 169 ARG A N 1
ATOM 1298 C CA . ARG A 1 169 ? -4.860 1.725 23.872 1.00 98.38 169 ARG A CA 1
ATOM 1299 C C . ARG A 1 169 ? -4.115 2.379 22.707 1.00 98.38 169 ARG A C 1
ATOM 1301 O O . ARG A 1 169 ? -3.873 3.578 22.742 1.00 98.38 169 ARG A O 1
ATOM 1308 N N . LYS A 1 170 ? -3.822 1.628 21.638 1.00 97.88 170 LYS A N 1
ATOM 1309 C CA . LYS A 1 170 ? -3.190 2.191 20.430 1.00 97.88 170 LYS A CA 1
ATOM 1310 C C . LYS A 1 170 ? -4.071 3.248 19.760 1.00 97.88 170 LYS A C 1
ATOM 1312 O O . LYS A 1 170 ? -3.548 4.251 19.289 1.00 97.88 170 LYS A O 1
ATOM 1317 N N . TYR A 1 171 ? -5.387 3.026 19.703 1.00 98.56 171 TYR A N 1
ATOM 1318 C CA . TYR A 1 171 ? -6.327 4.017 19.179 1.00 98.56 171 TYR A CA 1
ATOM 1319 C C . TYR A 1 171 ? -6.270 5.299 20.010 1.00 98.56 171 TYR A C 1
ATOM 1321 O O . TYR A 1 171 ? -6.081 6.372 19.448 1.00 98.56 171 TYR A O 1
ATOM 1329 N N . GLN A 1 172 ? -6.368 5.172 21.339 1.00 98.44 172 GLN A N 1
ATOM 1330 C CA . GLN A 1 172 ? -6.281 6.288 22.281 1.00 98.44 172 GLN A CA 1
ATOM 1331 C C . GLN A 1 172 ? -4.982 7.091 22.094 1.00 98.44 172 GLN A C 1
ATOM 1333 O O . GLN A 1 172 ? -5.022 8.308 21.962 1.00 98.44 172 GLN A O 1
ATOM 1338 N N . GLU A 1 173 ? -3.834 6.415 22.016 1.00 97.81 173 GLU A N 1
ATOM 1339 C CA . GLU A 1 173 ? -2.530 7.057 21.795 1.00 97.81 173 GLU A CA 1
ATOM 1340 C C . GLU A 1 173 ? -2.445 7.830 20.468 1.00 97.81 173 GLU A C 1
ATOM 1342 O O . GLU A 1 173 ? -1.731 8.832 20.385 1.00 97.81 173 GLU A O 1
ATOM 1347 N N . LEU A 1 174 ? -3.128 7.367 19.416 1.00 96.94 174 LEU A N 1
ATOM 1348 C CA . LEU A 1 174 ? -3.158 8.072 18.135 1.00 96.94 174 LEU A CA 1
ATOM 1349 C C . LEU A 1 174 ? -4.131 9.243 18.139 1.00 96.94 174 LEU A C 1
ATOM 1351 O O . LEU A 1 174 ? -3.752 10.324 17.702 1.00 96.94 174 LEU A O 1
ATOM 1355 N N . ILE A 1 175 ? -5.362 9.038 18.611 1.00 97.75 175 ILE A N 1
ATOM 1356 C CA . ILE A 1 175 ? -6.413 10.058 18.535 1.00 97.75 175 ILE A CA 1
ATOM 1357 C C . ILE A 1 175 ? -6.111 11.275 19.417 1.00 97.75 175 ILE A C 1
ATOM 1359 O O . ILE A 1 175 ? -6.521 12.371 19.066 1.00 97.75 175 ILE A O 1
ATOM 1363 N N . SER A 1 176 ? -5.325 11.107 20.488 1.00 97.25 176 SER A N 1
ATOM 1364 C CA . SER A 1 176 ? -4.859 12.205 21.352 1.00 97.25 176 SER A CA 1
ATOM 1365 C C . SER A 1 176 ? -3.746 13.079 20.750 1.00 97.25 176 SER A C 1
ATOM 1367 O O . SER A 1 176 ? -3.224 13.965 21.428 1.00 97.25 176 SER A O 1
ATOM 1369 N N . GLN A 1 177 ? -3.308 12.813 19.517 1.00 96.25 177 GLN A N 1
ATOM 1370 C CA . GLN A 1 177 ? -2.341 13.659 18.812 1.00 96.25 177 GLN A CA 1
ATOM 1371 C C . GLN A 1 177 ? -3.061 14.759 18.033 1.00 96.25 177 GLN A C 1
ATOM 1373 O O . GLN A 1 177 ? -4.224 14.624 17.672 1.00 96.25 177 GLN A O 1
ATOM 1378 N N . ASN A 1 178 ? -2.352 15.834 17.687 1.00 93.62 178 ASN A N 1
ATOM 1379 C CA . ASN A 1 178 ? -2.897 16.820 16.752 1.00 93.62 178 ASN A CA 1
ATOM 1380 C C . ASN A 1 178 ? -3.245 16.138 15.419 1.00 93.62 178 ASN A C 1
ATOM 1382 O O . ASN A 1 178 ? -2.450 15.340 14.917 1.00 93.62 178 ASN A O 1
ATOM 1386 N N . ALA A 1 179 ? -4.394 16.476 14.824 1.00 91.81 179 ALA A N 1
ATOM 1387 C CA . ALA A 1 179 ? -4.891 15.833 13.604 1.00 91.81 179 ALA A CA 1
ATOM 1388 C C . ALA A 1 179 ? -3.850 15.808 12.465 1.00 91.81 179 ALA A C 1
ATOM 1390 O O . ALA A 1 179 ? -3.669 14.784 11.810 1.00 91.81 179 ALA A O 1
ATOM 1391 N N . ASN A 1 180 ? -3.080 16.887 12.294 1.00 91.56 180 ASN A N 1
ATOM 1392 C CA . ASN A 1 180 ? -2.010 16.994 11.290 1.00 91.56 180 ASN A CA 1
ATOM 1393 C C . ASN A 1 180 ? -0.810 16.052 11.492 1.00 91.56 180 ASN A C 1
ATOM 1395 O O . ASN A 1 180 ? 0.006 15.908 10.581 1.00 91.56 180 ASN A O 1
ATOM 1399 N N . LEU A 1 181 ? -0.693 15.407 12.652 1.00 93.56 181 LEU A N 1
ATOM 1400 C CA . LEU A 1 181 ? 0.306 14.376 12.937 1.00 93.56 181 LEU A CA 1
ATOM 1401 C C . LEU A 1 181 ? -0.266 12.959 12.792 1.00 93.56 181 LEU A C 1
ATOM 1403 O O . LEU A 1 181 ? 0.493 11.988 12.757 1.00 93.56 181 LEU A O 1
ATOM 1407 N N . ILE A 1 182 ? -1.590 12.827 12.680 1.00 94.56 182 ILE A N 1
ATOM 1408 C CA . ILE A 1 182 ? -2.266 11.546 12.512 1.00 94.56 182 ILE A CA 1
ATOM 1409 C C . ILE A 1 182 ? -2.291 11.192 11.024 1.00 94.56 182 ILE A C 1
ATOM 1411 O O . ILE A 1 182 ? -2.944 11.848 10.214 1.00 94.56 182 ILE A O 1
ATOM 1415 N N . GLY A 1 183 ? -1.601 10.112 10.661 1.00 95.44 183 GLY A N 1
ATOM 1416 C CA . GLY A 1 183 ? -1.711 9.519 9.331 1.00 95.44 183 GLY A CA 1
ATOM 1417 C C . GLY A 1 183 ? -3.090 8.888 9.113 1.00 95.44 183 GLY A C 1
ATOM 1418 O O . GLY A 1 183 ? -3.551 8.096 9.945 1.00 95.44 183 GLY A O 1
ATOM 1419 N N . ALA A 1 184 ? -3.754 9.232 8.005 1.00 96.00 184 ALA A N 1
ATOM 1420 C CA . ALA A 1 184 ? -5.118 8.791 7.719 1.00 96.00 184 ALA A CA 1
ATOM 1421 C C . ALA A 1 184 ? -5.238 7.260 7.664 1.00 96.00 184 ALA A C 1
ATOM 1423 O O . ALA A 1 184 ? -6.160 6.693 8.250 1.00 96.00 184 ALA A O 1
ATOM 1424 N N . ARG A 1 185 ? -4.292 6.562 7.019 1.00 96.44 185 ARG A N 1
ATOM 1425 C CA . ARG A 1 185 ? -4.316 5.089 6.944 1.00 96.44 185 ARG A CA 1
ATOM 1426 C C . ARG A 1 185 ? -3.999 4.453 8.283 1.00 96.44 185 ARG A C 1
ATOM 1428 O O . ARG A 1 185 ? -4.544 3.395 8.603 1.00 96.44 185 ARG A O 1
ATOM 1435 N N . ARG A 1 186 ? -3.124 5.085 9.067 1.00 96.44 186 ARG A N 1
ATOM 1436 C CA . ARG A 1 186 ? -2.759 4.613 10.400 1.00 96.44 186 ARG A CA 1
ATOM 1437 C C . ARG A 1 186 ? -3.972 4.557 11.326 1.00 96.44 186 ARG A C 1
ATOM 1439 O O . ARG A 1 186 ? -4.252 3.491 11.871 1.00 96.44 186 ARG A O 1
ATOM 1446 N N . ILE A 1 187 ? -4.700 5.667 11.472 1.00 97.69 187 ILE A N 1
ATOM 1447 C CA . ILE A 1 187 ? -5.881 5.714 12.347 1.00 97.69 187 ILE A CA 1
ATOM 1448 C C . ILE A 1 187 ? -7.024 4.856 11.797 1.00 97.69 187 ILE A C 1
ATOM 1450 O O . ILE A 1 187 ? -7.635 4.114 12.566 1.00 97.69 187 ILE A O 1
ATOM 1454 N N . TRP A 1 188 ? -7.230 4.856 10.473 1.00 97.81 188 TRP A N 1
ATOM 1455 C CA . TRP A 1 188 ? -8.226 4.009 9.814 1.00 97.81 188 TRP A CA 1
ATOM 1456 C C . TRP A 1 188 ? -7.992 2.523 10.095 1.00 97.81 188 TRP A C 1
ATOM 1458 O O . TRP A 1 188 ? -8.914 1.817 10.482 1.00 97.81 188 TRP A O 1
ATOM 1468 N N . SER A 1 189 ? -6.747 2.043 9.990 1.00 97.94 189 SER A N 1
ATOM 1469 C CA . SER A 1 189 ? -6.443 0.618 10.192 1.00 97.94 189 SER A CA 1
ATOM 1470 C C . SER A 1 189 ? -6.757 0.165 11.626 1.00 97.94 189 SER A C 1
ATOM 1472 O O . SER A 1 189 ? -7.233 -0.952 11.836 1.00 97.94 189 SER A O 1
ATOM 1474 N N . ILE A 1 190 ? -6.541 1.026 12.632 1.00 98.19 190 ILE A N 1
ATOM 1475 C CA . ILE A 1 190 ? -6.945 0.726 14.017 1.00 98.19 190 ILE A CA 1
ATOM 1476 C C . ILE A 1 190 ? -8.458 0.751 14.166 1.00 98.19 190 ILE A C 1
ATOM 1478 O O . ILE A 1 190 ? -9.019 -0.190 14.724 1.00 98.19 190 ILE A O 1
ATOM 1482 N N . ALA A 1 191 ? -9.111 1.809 13.685 1.00 98.25 191 ALA A N 1
ATOM 1483 C CA . ALA A 1 191 ? -10.556 1.956 13.791 1.00 98.25 191 ALA A CA 1
ATOM 1484 C C . ALA A 1 191 ? -11.284 0.785 13.126 1.00 98.25 191 ALA A C 1
ATOM 1486 O O . ALA A 1 191 ? -12.131 0.155 13.746 1.00 98.25 191 ALA A O 1
ATOM 1487 N N . ASN A 1 192 ? -10.845 0.382 11.936 1.00 98.19 192 ASN A N 1
ATOM 1488 C CA . ASN A 1 192 ? -11.369 -0.779 11.226 1.00 98.19 192 ASN A CA 1
ATOM 1489 C C . ASN A 1 192 ? -11.169 -2.094 12.014 1.00 98.19 192 ASN A C 1
ATOM 1491 O O . ASN A 1 192 ? -11.961 -3.025 11.915 1.00 98.19 192 ASN A O 1
ATOM 1495 N N . SER A 1 193 ? -10.139 -2.180 12.861 1.00 98.38 193 SER A N 1
ATOM 1496 C CA . SER A 1 193 ? -9.959 -3.327 13.767 1.00 98.38 193 SER A CA 1
ATOM 1497 C C . SER A 1 193 ? -10.965 -3.325 14.919 1.00 98.38 193 SER A C 1
ATOM 1499 O O . SER A 1 193 ? -11.460 -4.381 15.307 1.00 98.38 193 SER A O 1
ATOM 1501 N N . LEU A 1 194 ? -11.274 -2.143 15.462 1.00 98.56 194 LEU A N 1
ATOM 1502 C CA . LEU A 1 194 ? -12.332 -1.958 16.457 1.00 98.56 194 LEU A CA 1
ATOM 1503 C C . LEU A 1 194 ? -13.706 -2.295 15.859 1.00 98.56 194 LEU A C 1
ATOM 1505 O O . LEU A 1 194 ? -14.484 -3.014 16.486 1.00 98.56 194 LEU A O 1
ATOM 1509 N N . GLU A 1 195 ? -13.970 -1.857 14.627 1.00 98.19 195 GLU A N 1
ATOM 1510 C CA . GLU A 1 195 ? -15.187 -2.200 13.884 1.00 98.19 195 GLU A CA 1
ATOM 1511 C C . GLU A 1 195 ? -15.293 -3.705 13.623 1.00 98.19 195 GLU A C 1
ATOM 1513 O O . GLU A 1 195 ? -16.345 -4.285 13.871 1.00 98.19 195 GLU A O 1
ATOM 1518 N N . ALA A 1 196 ? -14.210 -4.382 13.229 1.00 98.06 196 ALA A N 1
ATOM 1519 C CA . ALA A 1 196 ? -14.233 -5.834 13.037 1.00 98.06 196 ALA A CA 1
ATOM 1520 C C . ALA A 1 196 ? -14.612 -6.596 14.321 1.00 98.06 196 ALA A C 1
ATOM 1522 O O . ALA A 1 196 ? -15.359 -7.574 14.264 1.00 98.06 196 ALA A O 1
ATOM 1523 N N . ILE A 1 197 ? -14.135 -6.140 15.485 1.00 98.25 197 ILE A N 1
ATOM 1524 C CA . ILE A 1 197 ? -14.510 -6.710 16.788 1.00 98.25 197 ILE A CA 1
ATOM 1525 C C . ILE A 1 197 ? -16.001 -6.476 17.076 1.00 98.25 197 ILE A C 1
ATOM 1527 O O . ILE A 1 197 ? -16.682 -7.389 17.549 1.00 98.25 197 ILE A O 1
ATOM 1531 N N . LEU A 1 198 ? -16.522 -5.286 16.764 1.00 98.38 198 LEU A N 1
ATOM 1532 C CA . LEU A 1 198 ? -17.944 -4.972 16.910 1.00 98.38 198 LEU A CA 1
ATOM 1533 C C . LEU A 1 198 ? -18.817 -5.824 15.974 1.00 98.38 198 LEU A C 1
ATOM 1535 O O . LEU A 1 198 ? -19.824 -6.370 16.410 1.00 98.38 198 LEU A O 1
ATOM 1539 N N . GLU A 1 199 ? -18.402 -6.024 14.724 1.00 98.00 199 GLU A N 1
ATOM 1540 C CA . GLU A 1 199 ? -19.114 -6.867 13.756 1.00 98.00 199 GLU A CA 1
ATOM 1541 C C . GLU A 1 199 ? -19.150 -8.346 14.180 1.00 98.00 199 GLU A C 1
ATOM 1543 O O . GLU A 1 199 ? -20.162 -9.024 13.978 1.00 98.00 199 GLU A O 1
ATOM 1548 N N . ILE A 1 200 ? -18.068 -8.860 14.786 1.00 97.38 200 ILE A N 1
ATOM 1549 C CA . ILE A 1 200 ? -18.055 -10.205 15.389 1.00 97.38 200 ILE A CA 1
ATOM 1550 C C . ILE A 1 200 ? -19.087 -10.285 16.517 1.00 97.38 200 ILE A C 1
ATOM 1552 O O . ILE A 1 200 ? -19.859 -11.246 16.561 1.00 97.38 200 ILE A O 1
ATOM 1556 N N . HIS A 1 201 ? -19.116 -9.284 17.402 1.00 97.69 201 HIS A N 1
ATOM 1557 C CA . HIS A 1 201 ? -20.083 -9.215 18.494 1.00 97.69 201 HIS A CA 1
ATOM 1558 C C . HIS A 1 201 ? -21.524 -9.187 17.980 1.00 97.69 201 HIS A C 1
ATOM 1560 O O . HIS A 1 201 ? -22.332 -10.009 18.407 1.00 97.69 201 HIS A O 1
ATOM 1566 N N . ASP A 1 202 ? -21.838 -8.297 17.039 1.00 98.06 202 ASP A N 1
ATOM 1567 C CA . ASP A 1 202 ? -23.188 -8.150 16.489 1.00 98.06 202 ASP A CA 1
ATOM 1568 C C . ASP A 1 202 ? -23.664 -9.450 15.826 1.00 98.06 202 ASP A C 1
ATOM 1570 O O . ASP A 1 202 ? -24.816 -9.859 15.988 1.00 98.06 202 ASP A O 1
ATOM 1574 N N . ARG A 1 203 ? -22.761 -10.158 15.134 1.00 97.50 203 ARG A N 1
ATOM 1575 C CA . ARG A 1 203 ? -23.056 -11.485 14.588 1.00 97.50 203 ARG A CA 1
ATOM 1576 C C . ARG A 1 203 ? -23.258 -12.529 15.680 1.00 97.50 203 ARG A C 1
ATOM 1578 O O . ARG A 1 203 ? -24.157 -13.351 15.563 1.00 97.50 203 ARG A O 1
ATOM 1585 N N . ALA A 1 204 ? -22.433 -12.529 16.725 1.00 97.44 204 ALA A N 1
ATOM 1586 C CA . ALA A 1 204 ? -22.598 -13.443 17.850 1.00 97.44 204 ALA A CA 1
ATOM 1587 C C . ALA A 1 204 ? -23.969 -13.268 18.520 1.00 97.44 204 ALA A C 1
ATOM 1589 O O . ALA A 1 204 ? -24.642 -14.266 18.753 1.00 97.44 204 ALA A O 1
ATOM 1590 N N . VAL A 1 205 ? -24.418 -12.026 18.724 1.00 97.81 205 VAL A N 1
ATOM 1591 C CA . VAL A 1 205 ? -25.763 -11.724 19.241 1.00 97.81 205 VAL A CA 1
ATOM 1592 C C . VAL A 1 205 ? -26.851 -12.213 18.279 1.00 97.81 205 VAL A C 1
ATOM 1594 O O . VAL A 1 205 ? -27.821 -12.833 18.710 1.00 97.81 205 VAL A O 1
ATOM 1597 N N . ALA A 1 206 ? -26.703 -11.962 16.974 1.00 97.75 206 ALA A N 1
ATOM 1598 C CA . ALA A 1 206 ? -27.681 -12.388 15.969 1.00 97.75 206 ALA A CA 1
ATOM 1599 C C . ALA A 1 206 ? -27.810 -13.921 15.860 1.00 97.75 206 ALA A C 1
ATOM 1601 O O . ALA A 1 206 ? -28.907 -14.428 15.621 1.00 97.75 206 ALA A O 1
ATOM 1602 N N . ASP A 1 207 ? -26.704 -14.640 16.063 1.00 97.56 207 ASP A N 1
ATOM 1603 C CA . ASP A 1 207 ? -26.616 -16.101 15.978 1.00 97.56 207 ASP A CA 1
ATOM 1604 C C . ASP A 1 207 ? -26.808 -16.810 17.338 1.00 97.56 207 ASP A C 1
ATOM 1606 O O . ASP A 1 207 ? -26.638 -18.029 17.412 1.00 97.56 207 ASP A O 1
ATOM 1610 N N . ASP A 1 208 ? -27.134 -16.077 18.412 1.00 96.81 208 ASP A N 1
ATOM 1611 C CA . ASP A 1 208 ? -27.293 -16.592 19.788 1.00 96.81 208 ASP A CA 1
ATOM 1612 C C . ASP A 1 208 ? -26.028 -17.303 20.333 1.00 96.81 208 ASP A C 1
ATOM 1614 O O . ASP A 1 208 ? -26.075 -18.316 21.036 1.00 96.81 208 ASP A O 1
ATOM 1618 N N . ARG A 1 209 ? -24.844 -16.785 19.978 1.00 96.38 209 ARG A N 1
ATOM 1619 C CA . ARG A 1 209 ? -23.523 -17.316 20.360 1.00 96.38 209 ARG A CA 1
ATOM 1620 C C . ARG A 1 209 ? -22.934 -16.552 21.546 1.00 96.38 209 ARG A C 1
ATOM 1622 O O . ARG A 1 209 ? -21.896 -15.905 21.423 1.00 96.38 209 ARG A O 1
ATOM 1629 N N . HIS A 1 210 ? -23.535 -16.704 22.725 1.00 95.00 210 HIS A N 1
ATOM 1630 C CA . HIS A 1 210 ? -23.142 -15.980 23.947 1.00 95.00 210 HIS A CA 1
ATOM 1631 C C . HIS A 1 210 ? -21.655 -16.080 24.335 1.00 95.00 210 HIS A C 1
ATOM 1633 O O . HIS A 1 210 ? -21.127 -15.179 24.982 1.00 95.00 210 HIS A O 1
ATOM 1639 N N . SER A 1 211 ? -20.955 -17.159 23.964 1.00 95.31 211 SER A N 1
ATOM 1640 C CA . SER A 1 211 ? -19.515 -17.305 24.234 1.00 95.31 211 SER A CA 1
ATOM 1641 C C . SER A 1 211 ? -18.637 -16.329 23.447 1.00 95.31 211 SER A C 1
ATOM 1643 O O . SER A 1 211 ? -17.478 -16.143 23.799 1.00 95.31 211 SER A O 1
ATOM 1645 N N . GLU A 1 212 ? -19.173 -15.742 22.378 1.00 95.38 212 GLU A N 1
ATOM 1646 C CA . GLU A 1 212 ? -18.495 -14.777 21.509 1.00 95.38 212 GLU A CA 1
ATOM 1647 C C . GLU A 1 212 ? -19.042 -13.352 21.675 1.00 95.38 212 GLU A C 1
ATOM 1649 O O . GLU A 1 212 ? -18.603 -12.425 20.995 1.00 95.38 212 GLU A O 1
ATOM 1654 N N . GLU A 1 213 ? -19.973 -13.141 22.607 1.00 97.56 213 GLU A N 1
ATOM 1655 C CA . GLU A 1 213 ? -20.491 -11.814 22.909 1.00 97.56 213 GLU A CA 1
ATOM 1656 C C . GLU A 1 213 ? -19.533 -11.026 23.809 1.00 97.56 213 GLU A C 1
ATOM 1658 O O . GLU A 1 213 ? -18.989 -11.526 24.800 1.00 97.56 213 GLU A O 1
ATOM 1663 N N . LEU A 1 214 ? -19.345 -9.748 23.479 1.00 98.25 214 LEU A N 1
ATOM 1664 C CA . LEU A 1 214 ? -18.687 -8.803 24.365 1.00 98.25 214 LEU A CA 1
ATOM 1665 C C . LEU A 1 214 ? -19.593 -8.505 25.569 1.00 98.25 214 LEU A C 1
ATOM 1667 O O . LEU A 1 214 ? -20.818 -8.458 25.425 1.00 98.25 214 LEU A O 1
ATOM 1671 N N . PRO A 1 215 ? -19.021 -8.203 26.748 1.00 98.12 215 PRO A N 1
ATOM 1672 C CA . PRO A 1 215 ? -19.797 -7.637 27.842 1.00 98.12 215 PRO A CA 1
ATOM 1673 C C . PRO A 1 215 ? -20.556 -6.387 27.375 1.00 98.12 215 PRO A C 1
ATOM 1675 O O . PRO A 1 215 ? -19.979 -5.527 26.710 1.00 98.12 215 PRO A O 1
ATOM 1678 N N . ALA A 1 216 ? -21.826 -6.244 27.767 1.00 97.69 216 ALA A N 1
ATOM 1679 C CA . ALA A 1 216 ? -22.696 -5.166 27.279 1.00 97.69 216 ALA A CA 1
ATOM 1680 C C . ALA A 1 216 ? -22.105 -3.754 27.471 1.00 97.69 216 ALA A C 1
ATOM 1682 O O . ALA A 1 216 ? -22.269 -2.885 26.617 1.00 97.69 216 ALA A O 1
ATOM 1683 N N . SER A 1 217 ? -21.375 -3.524 28.569 1.00 97.75 217 SER A N 1
ATOM 1684 C CA . SER A 1 217 ? -20.679 -2.257 28.825 1.00 97.75 217 SER A CA 1
ATOM 1685 C C . SER A 1 217 ? -19.535 -1.985 27.845 1.00 97.75 217 SER A C 1
ATOM 1687 O O . SER A 1 217 ? -19.296 -0.831 27.504 1.00 97.75 217 SER A O 1
ATOM 1689 N N . VAL A 1 218 ? -18.834 -3.025 27.390 1.00 98.50 218 VAL A N 1
ATOM 1690 C CA . VAL A 1 218 ? -17.757 -2.925 26.398 1.00 98.50 218 VAL A CA 1
ATOM 1691 C C . VAL A 1 218 ? -18.354 -2.707 25.011 1.00 98.50 218 VAL A C 1
ATOM 1693 O O . VAL A 1 218 ? -17.957 -1.768 24.328 1.00 98.50 218 VAL A O 1
ATOM 1696 N N . ALA A 1 219 ? -19.352 -3.512 24.631 1.00 98.44 219 ALA A N 1
ATOM 1697 C CA . ALA A 1 219 ? -20.040 -3.402 23.345 1.00 98.44 219 ALA A CA 1
ATOM 1698 C C . ALA A 1 219 ? -20.633 -2.002 23.122 1.00 98.44 219 ALA A C 1
ATOM 1700 O O . ALA A 1 219 ? -20.406 -1.391 22.081 1.00 98.44 219 ALA A O 1
ATOM 1701 N N . ALA A 1 220 ? -21.332 -1.459 24.127 1.00 98.44 220 ALA A N 1
ATOM 1702 C CA . ALA A 1 220 ? -21.938 -0.132 24.040 1.00 98.44 220 ALA A CA 1
ATOM 1703 C C . ALA A 1 220 ? -20.898 0.978 23.808 1.00 98.44 220 ALA A C 1
ATOM 1705 O O . ALA A 1 220 ? -21.116 1.855 22.979 1.00 98.44 220 ALA A O 1
ATOM 1706 N N . ARG A 1 221 ? -19.753 0.926 24.503 1.00 98.69 221 ARG A N 1
ATOM 1707 C CA . ARG A 1 221 ? -18.673 1.915 24.345 1.00 98.69 221 ARG A CA 1
ATOM 1708 C C . ARG A 1 221 ? -17.937 1.776 23.021 1.00 98.69 221 ARG A C 1
ATOM 1710 O O . ARG A 1 221 ? -17.584 2.781 22.417 1.00 98.69 221 ARG A O 1
ATOM 1717 N N . LEU A 1 222 ? -17.708 0.541 22.580 1.00 98.69 222 LEU A N 1
ATOM 1718 C CA . LEU A 1 222 ? -17.083 0.258 21.294 1.00 98.69 222 LEU A CA 1
ATOM 1719 C C . LEU A 1 222 ? -17.942 0.788 20.144 1.00 98.69 222 LEU A C 1
ATOM 1721 O O . LEU A 1 222 ? -17.422 1.451 19.252 1.00 98.69 222 LEU A O 1
ATOM 1725 N N . LYS A 1 223 ? -19.256 0.549 20.206 1.00 98.69 223 LYS A N 1
ATOM 1726 C CA . LYS A 1 223 ? -20.217 1.058 19.228 1.00 98.69 223 LYS A CA 1
ATOM 1727 C C . LYS A 1 223 ? -20.248 2.584 19.183 1.00 98.69 223 LYS A C 1
ATOM 1729 O O . LYS A 1 223 ? -20.109 3.156 18.109 1.00 98.69 223 LYS A O 1
ATOM 1734 N N . ASP A 1 224 ? -20.371 3.229 20.341 1.00 98.62 224 ASP A N 1
ATOM 1735 C CA . ASP A 1 224 ? -20.393 4.693 20.437 1.00 98.62 224 ASP A CA 1
ATOM 1736 C C . ASP A 1 224 ? -19.094 5.324 19.896 1.00 98.62 224 ASP A C 1
ATOM 1738 O O . ASP A 1 224 ? -19.127 6.296 19.136 1.00 98.62 224 ASP A O 1
ATOM 1742 N N . LEU A 1 225 ? -17.936 4.731 20.212 1.00 98.75 225 LEU A N 1
ATOM 1743 C CA . LEU A 1 225 ? -16.653 5.159 19.656 1.00 98.75 225 LEU A CA 1
ATOM 1744 C C . LEU A 1 225 ? -16.595 4.981 18.132 1.00 98.75 225 LEU A C 1
ATOM 1746 O O . LEU A 1 225 ? -16.180 5.909 17.446 1.00 98.75 225 LEU A O 1
ATOM 1750 N N . ALA A 1 226 ? -17.001 3.823 17.604 1.00 98.38 226 ALA A N 1
ATOM 1751 C CA . ALA A 1 226 ? -16.960 3.541 16.168 1.00 98.38 226 ALA A CA 1
ATOM 1752 C C . ALA A 1 226 ? -17.856 4.503 15.367 1.00 98.38 226 ALA A C 1
ATOM 1754 O O . ALA A 1 226 ? -17.422 5.079 14.369 1.00 98.38 226 ALA A O 1
ATOM 1755 N N . GLU A 1 227 ? -19.079 4.752 15.843 1.00 98.25 227 GLU A N 1
ATOM 1756 C CA . GLU A 1 227 ? -20.008 5.698 15.215 1.00 98.25 227 GLU A CA 1
ATOM 1757 C C . GLU A 1 227 ? -19.438 7.126 15.204 1.00 98.25 227 GLU A C 1
ATOM 1759 O O . GLU A 1 227 ? -19.467 7.799 14.172 1.00 98.25 227 GLU A O 1
ATOM 1764 N N . THR A 1 228 ? -18.850 7.568 16.320 1.00 98.44 228 THR A N 1
ATOM 1765 C CA . THR A 1 228 ? -18.249 8.911 16.440 1.00 98.44 228 THR A CA 1
ATOM 1766 C C . THR A 1 228 ? -17.001 9.054 15.575 1.00 98.44 228 THR A C 1
ATOM 1768 O O . THR A 1 228 ? -16.870 10.038 14.844 1.00 98.44 228 THR A O 1
ATOM 1771 N N . HIS A 1 229 ? -16.118 8.047 15.597 1.00 98.12 229 HIS A N 1
ATOM 1772 C CA . HIS A 1 229 ? -14.925 7.999 14.758 1.00 98.12 229 HIS A CA 1
ATOM 1773 C C . HIS A 1 229 ? -15.293 8.160 13.290 1.00 98.12 229 HIS A C 1
ATOM 1775 O O . HIS A 1 229 ? -14.655 8.936 12.591 1.00 98.12 229 HIS A O 1
ATOM 1781 N N . ARG A 1 230 ? -16.333 7.468 12.814 1.00 97.19 230 ARG A N 1
ATOM 1782 C CA . ARG A 1 230 ? -16.722 7.529 11.405 1.00 97.19 230 ARG A CA 1
ATOM 1783 C C . ARG A 1 230 ? -17.139 8.935 10.978 1.00 97.19 230 ARG A C 1
ATOM 1785 O O . ARG A 1 230 ? -16.760 9.374 9.895 1.00 97.19 230 ARG A O 1
ATOM 1792 N N . VAL A 1 231 ? -17.889 9.649 11.819 1.00 97.00 231 VAL A N 1
ATOM 1793 C CA . VAL A 1 231 ? -18.302 11.036 11.537 1.00 97.00 231 VAL A CA 1
ATOM 1794 C C . VAL A 1 231 ? -17.089 11.966 11.506 1.00 97.00 231 VAL A C 1
ATOM 1796 O O . VAL A 1 231 ? -16.937 12.732 10.556 1.00 97.00 231 VAL A O 1
ATOM 1799 N N . TRP A 1 232 ? -16.209 11.856 12.502 1.00 96.69 232 TRP A N 1
ATOM 1800 C CA . TRP A 1 232 ? -14.964 12.620 12.575 1.00 96.69 232 TRP A CA 1
ATOM 1801 C C . TRP A 1 232 ? -14.039 12.335 11.382 1.00 96.69 232 TRP A C 1
ATOM 1803 O O . TRP A 1 232 ? -13.676 13.227 10.623 1.00 96.69 232 TRP A O 1
ATOM 1813 N N . PHE A 1 233 ? -13.716 11.064 11.145 1.00 96.62 233 PHE A N 1
ATOM 1814 C CA . PHE A 1 233 ? -12.785 10.631 10.110 1.00 96.62 233 PHE A CA 1
ATOM 1815 C C . PHE A 1 233 ? -13.244 11.105 8.727 1.00 96.62 233 PHE A C 1
ATOM 1817 O O . PHE A 1 233 ? -12.4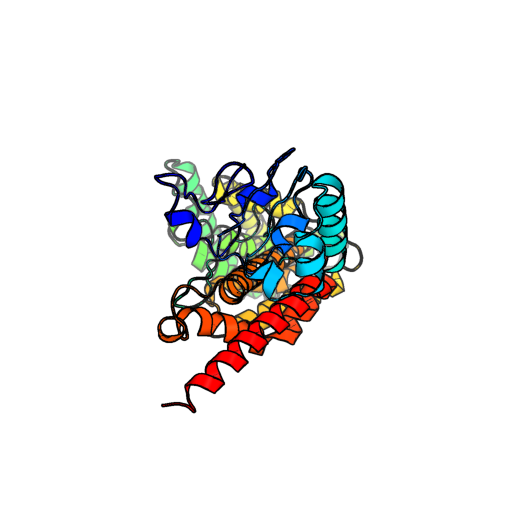69 11.703 7.984 1.00 96.62 233 PHE A O 1
ATOM 1824 N N . LEU A 1 234 ? -14.533 10.957 8.404 1.00 95.31 234 LEU A N 1
ATOM 1825 C CA . LEU A 1 234 ? -15.097 11.428 7.135 1.00 95.31 234 LEU A CA 1
ATOM 1826 C C . LEU A 1 234 ? -15.211 12.956 7.028 1.00 95.31 234 LEU A C 1
ATOM 1828 O O . LEU A 1 234 ? -15.508 13.465 5.944 1.00 95.31 234 LEU A O 1
ATOM 1832 N N . GLY A 1 235 ? -14.934 13.709 8.089 1.00 94.25 235 GLY A N 1
ATOM 1833 C CA . GLY A 1 235 ? -14.715 15.152 8.020 1.00 94.25 235 GLY A CA 1
ATOM 1834 C C . GLY A 1 235 ? -13.495 15.527 7.172 1.00 94.25 235 GLY A C 1
ATOM 1835 O O . GLY A 1 235 ? -13.504 16.565 6.510 1.00 94.25 235 GLY A O 1
ATOM 1836 N N . HIS A 1 236 ? -12.484 14.653 7.087 1.00 93.50 236 HIS A N 1
ATOM 1837 C CA . HIS A 1 236 ? -11.215 14.956 6.424 1.00 93.50 236 HIS A CA 1
ATOM 1838 C C . HIS A 1 236 ? -11.152 14.431 4.970 1.00 93.50 236 HIS A C 1
ATOM 1840 O O . HIS A 1 236 ? -11.453 13.263 4.712 1.00 93.50 236 HIS A O 1
ATOM 1846 N N . PRO A 1 237 ? -10.684 15.229 3.986 1.00 89.38 237 PRO A N 1
ATOM 1847 C CA . PRO A 1 237 ? -10.598 14.792 2.586 1.00 89.38 237 PRO A CA 1
ATOM 1848 C C . PRO A 1 237 ? -9.723 13.549 2.351 1.00 89.38 237 PRO A C 1
ATOM 1850 O O . PRO A 1 237 ? -10.126 12.646 1.621 1.00 89.38 237 PRO A O 1
ATOM 1853 N N . GLY A 1 238 ? -8.545 13.475 2.985 1.00 87.06 238 GLY A N 1
ATOM 1854 C CA . GLY A 1 238 ? -7.638 12.325 2.847 1.00 87.06 238 GLY A CA 1
ATOM 1855 C C . GLY A 1 238 ? -8.223 11.033 3.424 1.00 87.06 238 GLY A C 1
ATOM 1856 O O . GLY A 1 238 ? -8.047 9.958 2.856 1.00 87.06 238 GLY A O 1
ATOM 1857 N N . ALA A 1 239 ? -8.990 11.149 4.505 1.00 92.19 239 ALA A N 1
ATOM 1858 C CA . ALA A 1 239 ? -9.692 10.040 5.133 1.00 92.19 239 ALA A CA 1
ATOM 1859 C C . ALA A 1 239 ? -10.822 9.482 4.255 1.00 92.19 239 ALA A C 1
ATOM 1861 O O . ALA A 1 239 ? -10.937 8.266 4.109 1.00 92.19 239 ALA A O 1
ATOM 1862 N N . ARG A 1 240 ? -11.596 10.350 3.583 1.00 92.12 240 ARG A N 1
ATOM 1863 C CA . ARG A 1 240 ? -12.616 9.914 2.609 1.00 92.12 240 ARG A CA 1
ATOM 1864 C C . ARG A 1 240 ? -12.016 9.073 1.491 1.00 92.12 240 ARG A C 1
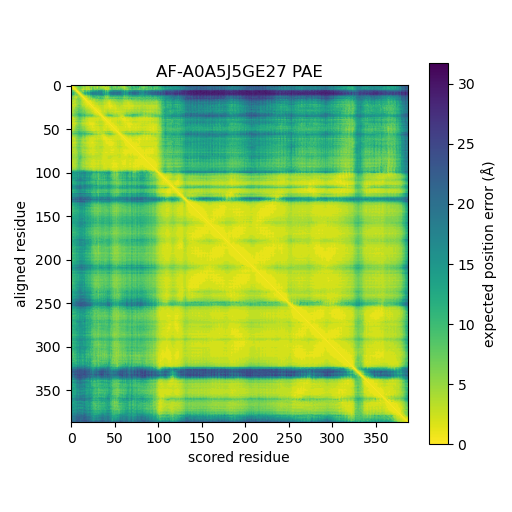ATOM 1866 O O . ARG A 1 240 ? -12.590 8.051 1.139 1.00 92.12 240 ARG A O 1
ATOM 1873 N N . ALA A 1 241 ? -10.856 9.467 0.964 1.00 91.50 241 ALA A N 1
ATOM 1874 C CA . ALA A 1 241 ? -10.189 8.710 -0.092 1.00 91.50 241 ALA A CA 1
ATOM 1875 C C . ALA A 1 241 ? -9.778 7.301 0.374 1.00 91.50 241 ALA A C 1
ATOM 1877 O O . ALA A 1 241 ? -9.928 6.339 -0.380 1.00 91.50 241 ALA A O 1
ATOM 1878 N N . VAL A 1 242 ? -9.303 7.171 1.621 1.00 93.06 242 VAL A N 1
ATOM 1879 C CA . VAL A 1 242 ? -8.991 5.867 2.230 1.00 93.06 242 VAL A CA 1
ATOM 1880 C C . VAL A 1 242 ? -10.262 5.029 2.379 1.00 93.06 242 VAL A C 1
ATOM 1882 O O . VAL A 1 242 ? -10.294 3.902 1.893 1.00 93.06 242 VAL A O 1
ATOM 1885 N N . GLU A 1 243 ? -11.323 5.587 2.964 1.00 92.81 243 GLU A N 1
ATOM 1886 C CA . GLU A 1 243 ? -12.592 4.880 3.187 1.00 92.81 243 GLU A CA 1
ATOM 1887 C C . GLU A 1 243 ? -13.263 4.444 1.871 1.00 92.81 243 GLU A C 1
ATOM 1889 O O . GLU A 1 243 ? -13.693 3.300 1.720 1.00 92.81 243 GLU A O 1
ATOM 1894 N N . GLU A 1 244 ? -13.363 5.343 0.889 1.00 91.31 244 GLU A N 1
ATOM 1895 C CA . GLU A 1 244 ? -13.978 5.050 -0.409 1.00 91.31 244 GLU A CA 1
ATOM 1896 C C . GLU A 1 244 ? -13.237 3.945 -1.155 1.00 91.31 244 GLU A C 1
ATOM 1898 O O . GLU A 1 244 ? -13.858 3.146 -1.857 1.00 91.31 244 GLU A O 1
ATOM 1903 N N . ARG A 1 245 ? -11.909 3.899 -1.034 1.00 89.50 245 ARG A N 1
ATOM 1904 C CA . ARG A 1 245 ? -11.091 2.842 -1.626 1.00 89.50 245 ARG A CA 1
ATOM 1905 C C . ARG A 1 245 ? -11.283 1.528 -0.880 1.00 89.50 245 ARG A C 1
ATOM 1907 O O . ARG A 1 245 ? -11.615 0.536 -1.523 1.00 89.50 245 ARG A O 1
ATOM 1914 N N . ALA A 1 246 ? -11.161 1.535 0.445 1.00 88.56 246 ALA A N 1
ATOM 1915 C CA . ALA A 1 246 ? -11.316 0.345 1.274 1.00 88.56 246 ALA A CA 1
ATOM 1916 C C . ALA A 1 246 ? -12.672 -0.354 1.032 1.00 88.56 246 ALA A C 1
ATOM 1918 O O . ALA A 1 246 ? -12.737 -1.576 0.883 1.00 88.56 246 ALA A O 1
ATOM 1919 N N . ASN A 1 247 ? -13.740 0.430 0.857 1.00 86.88 247 ASN A N 1
ATOM 1920 C CA . ASN A 1 247 ? -15.088 -0.066 0.568 1.00 86.88 247 ASN A CA 1
ATOM 1921 C C . ASN A 1 247 ? -15.290 -0.616 -0.859 1.00 86.88 247 ASN A C 1
ATOM 1923 O O . ASN A 1 247 ? -16.298 -1.275 -1.119 1.00 86.88 247 ASN A O 1
ATOM 1927 N N . LYS A 1 248 ? -14.366 -0.383 -1.803 1.00 89.69 248 LYS A N 1
ATOM 1928 C CA . LYS A 1 248 ? -14.432 -0.978 -3.156 1.00 89.69 248 LYS A CA 1
ATOM 1929 C C . LYS A 1 248 ? -13.976 -2.434 -3.179 1.00 89.69 248 LYS A C 1
ATOM 1931 O O . LYS A 1 248 ? -14.215 -3.129 -4.171 1.00 89.69 248 LYS A O 1
ATOM 1936 N N . HIS A 1 249 ? -13.298 -2.901 -2.135 1.00 88.88 249 HIS A N 1
ATOM 1937 C CA . HIS A 1 249 ? -12.768 -4.252 -2.118 1.00 88.88 249 HIS A CA 1
ATOM 1938 C C . HIS A 1 249 ? -13.856 -5.280 -1.819 1.00 88.88 249 HIS A C 1
ATOM 1940 O O . HIS A 1 249 ? -14.695 -5.129 -0.938 1.00 88.88 249 HIS A O 1
ATOM 1946 N N . ALA A 1 250 ? -13.795 -6.379 -2.561 1.00 85.06 250 ALA A N 1
ATOM 1947 C CA . ALA A 1 250 ? -14.585 -7.573 -2.332 1.00 85.06 250 ALA A CA 1
ATOM 1948 C C . ALA A 1 250 ? -13.648 -8.780 -2.335 1.00 85.06 250 ALA A C 1
ATOM 1950 O O . ALA A 1 250 ? -12.613 -8.775 -3.012 1.00 85.06 250 ALA A O 1
ATOM 1951 N N . ARG A 1 251 ? -14.013 -9.840 -1.608 1.00 83.12 251 ARG A N 1
ATOM 1952 C CA . ARG A 1 251 ? -13.248 -11.091 -1.648 1.00 83.12 251 ARG A CA 1
ATOM 1953 C C . ARG A 1 251 ? -13.310 -11.688 -3.042 1.00 83.12 251 ARG A C 1
ATOM 1955 O O . ARG A 1 251 ? -14.372 -12.084 -3.515 1.00 83.12 251 ARG A O 1
ATOM 1962 N N . LYS A 1 252 ? -12.148 -11.761 -3.679 1.00 83.94 252 LYS A N 1
ATOM 1963 C CA . LYS A 1 252 ? -11.971 -12.448 -4.956 1.00 83.94 252 LYS A CA 1
ATOM 1964 C C . LYS A 1 252 ? -11.762 -13.941 -4.717 1.00 83.94 252 LYS A C 1
ATOM 1966 O O . LYS A 1 252 ? -11.386 -14.371 -3.625 1.00 83.94 252 LYS A O 1
ATOM 1971 N N . GLU A 1 253 ? -11.974 -14.741 -5.752 1.00 83.38 253 GLU A N 1
ATOM 1972 C CA . GLU A 1 253 ? -11.545 -16.138 -5.736 1.00 83.38 253 GLU A CA 1
ATOM 1973 C C . GLU A 1 253 ? -10.021 -16.216 -5.506 1.00 83.38 253 GLU A C 1
ATOM 1975 O O . GLU A 1 253 ? -9.273 -15.352 -5.966 1.00 83.38 253 GLU A O 1
ATOM 1980 N N . GLY A 1 254 ? -9.561 -17.194 -4.720 1.00 85.62 254 GLY A N 1
ATOM 1981 C CA . GLY A 1 254 ? -8.137 -17.330 -4.379 1.00 85.62 254 GLY A CA 1
ATOM 1982 C C . GLY A 1 254 ? -7.579 -16.258 -3.428 1.00 85.62 254 GLY A C 1
ATOM 1983 O O . GLY A 1 254 ? -6.361 -16.141 -3.288 1.00 85.62 254 GLY A O 1
ATOM 1984 N N . TYR A 1 255 ? -8.428 -15.479 -2.740 1.00 91.38 255 TYR A N 1
ATOM 1985 C CA . TYR A 1 255 ? -7.971 -14.408 -1.838 1.00 91.38 255 TYR A CA 1
ATOM 1986 C C . TYR A 1 255 ? -7.017 -14.882 -0.731 1.00 91.38 255 TYR A C 1
ATOM 1988 O O . TYR A 1 255 ? -6.206 -14.100 -0.249 1.00 91.38 255 TYR A O 1
ATOM 1996 N N . GLN A 1 256 ? -7.089 -16.150 -0.316 1.00 94.38 256 GLN A N 1
ATOM 1997 C CA . GLN A 1 256 ? -6.213 -16.694 0.724 1.00 94.38 256 GLN A CA 1
ATOM 1998 C C . GLN A 1 256 ? -4.746 -16.743 0.283 1.00 94.38 256 GLN A C 1
ATOM 2000 O O . GLN A 1 256 ? -3.866 -16.410 1.078 1.00 94.38 256 GLN A O 1
ATOM 2005 N N . ASP A 1 257 ? -4.486 -17.109 -0.974 1.00 94.25 257 ASP A N 1
ATOM 2006 C CA . ASP A 1 257 ? -3.129 -17.159 -1.521 1.00 94.25 257 ASP A CA 1
ATOM 2007 C C . ASP A 1 257 ? -2.586 -15.745 -1.742 1.00 94.25 257 ASP A C 1
ATOM 2009 O O . ASP A 1 257 ? -1.462 -15.447 -1.339 1.00 94.25 257 ASP A O 1
ATOM 2013 N N . ARG A 1 258 ? -3.416 -14.829 -2.264 1.00 93.94 258 ARG A N 1
ATOM 2014 C CA . ARG A 1 258 ? -3.053 -13.407 -2.407 1.00 93.94 258 ARG A CA 1
ATOM 2015 C C . ARG A 1 258 ? -2.780 -12.749 -1.055 1.00 93.94 258 ARG A C 1
ATOM 2017 O O . ARG A 1 258 ? -1.766 -12.070 -0.904 1.00 93.94 258 ARG A O 1
ATOM 2024 N N . ARG A 1 259 ? -3.616 -13.024 -0.045 1.00 96.25 259 ARG A N 1
ATOM 2025 C CA . ARG A 1 259 ? -3.399 -12.584 1.339 1.00 96.25 259 ARG A CA 1
ATOM 2026 C C . ARG A 1 259 ? -2.080 -13.120 1.880 1.00 96.25 259 ARG A C 1
ATOM 2028 O O . ARG A 1 259 ? -1.312 -12.351 2.441 1.00 96.25 259 ARG A O 1
ATOM 2035 N N . ARG A 1 260 ? -1.809 -14.422 1.730 1.00 97.62 260 ARG A N 1
ATOM 2036 C CA . ARG A 1 260 ? -0.563 -15.037 2.214 1.00 97.62 260 ARG A CA 1
ATOM 2037 C C . ARG A 1 260 ? 0.655 -14.377 1.575 1.00 97.62 260 ARG A C 1
ATOM 2039 O O . ARG A 1 260 ? 1.577 -14.009 2.292 1.00 97.62 260 ARG A O 1
ATOM 2046 N N . ALA A 1 261 ? 0.622 -14.174 0.262 1.00 97.06 261 ALA A N 1
ATOM 2047 C CA . ALA A 1 261 ? 1.701 -13.508 -0.444 1.00 97.06 261 ALA A CA 1
ATOM 2048 C C . ALA A 1 261 ? 1.890 -12.054 0.033 1.00 97.06 261 ALA A C 1
ATOM 2050 O O . ALA A 1 261 ? 3.020 -11.636 0.267 1.00 97.06 261 ALA A O 1
ATOM 2051 N N . ALA A 1 262 ? 0.802 -11.299 0.239 1.00 97.94 262 ALA A N 1
ATOM 2052 C CA . ALA A 1 262 ? 0.865 -9.926 0.750 1.00 97.94 262 ALA A CA 1
ATOM 2053 C C . ALA A 1 262 ? 1.458 -9.865 2.169 1.00 97.94 262 ALA A C 1
ATOM 2055 O O . ALA A 1 262 ? 2.341 -9.053 2.436 1.00 97.94 262 ALA A O 1
ATOM 2056 N N . VAL A 1 263 ? 1.026 -10.769 3.058 1.00 98.50 263 VAL A N 1
ATOM 2057 C CA . VAL A 1 263 ? 1.577 -10.921 4.417 1.00 98.50 263 VAL A CA 1
ATOM 2058 C C . VAL A 1 263 ? 3.084 -11.170 4.361 1.00 98.50 263 VAL A C 1
ATOM 2060 O O . VAL A 1 263 ? 3.830 -10.495 5.062 1.00 98.50 263 VAL A O 1
ATOM 2063 N N . SER A 1 264 ? 3.550 -12.072 3.490 1.00 98.31 264 SER A N 1
ATOM 2064 C CA . SER A 1 264 ? 4.982 -12.364 3.359 1.00 98.31 264 SER A CA 1
ATOM 2065 C C . SER A 1 264 ? 5.809 -11.144 2.942 1.00 98.31 264 SER A C 1
ATOM 2067 O O . SER A 1 264 ? 6.933 -10.991 3.419 1.00 98.31 264 SER A O 1
ATOM 2069 N N . VAL A 1 265 ? 5.268 -10.253 2.101 1.00 98.19 265 VAL A N 1
ATOM 2070 C CA . VAL A 1 265 ? 5.936 -8.989 1.737 1.00 98.19 265 VAL A CA 1
ATOM 2071 C C . VAL A 1 265 ? 6.018 -8.043 2.937 1.00 98.19 265 VAL A C 1
ATOM 2073 O O . VAL A 1 265 ? 7.076 -7.463 3.177 1.00 98.19 265 VAL A O 1
ATOM 2076 N N . VAL A 1 266 ? 4.943 -7.909 3.721 1.00 98.25 266 VAL A N 1
ATOM 2077 C CA . VAL A 1 266 ? 4.952 -7.074 4.936 1.00 98.25 266 VAL A CA 1
ATOM 2078 C C . VAL A 1 266 ? 5.949 -7.618 5.959 1.00 98.25 266 VAL A C 1
ATOM 2080 O O . VAL A 1 266 ? 6.786 -6.870 6.447 1.00 98.25 266 VAL A O 1
ATOM 2083 N N . GLU A 1 267 ? 5.938 -8.921 6.244 1.00 98.19 267 GLU A N 1
ATOM 2084 C CA . GLU A 1 267 ? 6.872 -9.551 7.189 1.00 98.19 267 GLU A CA 1
ATOM 2085 C C . GLU A 1 267 ? 8.339 -9.453 6.732 1.00 98.19 267 GLU A C 1
ATOM 2087 O O . GLU A 1 267 ? 9.260 -9.381 7.550 1.00 98.19 267 GLU A O 1
ATOM 2092 N N . ALA A 1 268 ? 8.587 -9.476 5.420 1.00 97.75 268 ALA A N 1
ATOM 2093 C CA . ALA A 1 268 ? 9.899 -9.197 4.840 1.00 97.75 268 ALA A CA 1
ATOM 2094 C C . ALA A 1 268 ? 10.318 -7.734 5.063 1.00 97.75 268 ALA A C 1
ATOM 2096 O O . ALA A 1 268 ? 11.440 -7.470 5.499 1.00 97.75 268 ALA A O 1
ATOM 2097 N N . ALA A 1 269 ? 9.405 -6.791 4.821 1.00 97.31 269 ALA A N 1
ATOM 2098 C CA . ALA A 1 269 ? 9.622 -5.370 5.070 1.00 97.31 269 ALA A CA 1
ATOM 2099 C C . ALA A 1 269 ? 9.910 -5.083 6.552 1.00 97.31 269 ALA A C 1
ATOM 2101 O O . ALA A 1 269 ? 10.889 -4.414 6.860 1.00 97.31 269 ALA A O 1
ATOM 2102 N N . GLU A 1 270 ? 9.142 -5.663 7.475 1.00 97.19 270 GLU A N 1
ATOM 2103 C CA . GLU A 1 270 ? 9.296 -5.450 8.922 1.00 97.19 270 GLU A CA 1
ATOM 2104 C C . GLU A 1 270 ? 10.622 -5.947 9.492 1.00 97.19 270 GLU A C 1
ATOM 2106 O O . GLU A 1 270 ? 11.159 -5.364 10.434 1.00 97.19 270 GLU A O 1
ATOM 2111 N N . ARG A 1 271 ? 11.151 -7.042 8.942 1.00 96.56 271 ARG A N 1
ATOM 2112 C CA . ARG A 1 271 ? 12.446 -7.595 9.358 1.00 96.56 271 ARG A CA 1
ATOM 2113 C C . ARG A 1 271 ? 13.626 -6.835 8.761 1.00 96.56 271 ARG A C 1
ATOM 2115 O O . ARG A 1 271 ? 14.760 -7.049 9.190 1.00 96.56 271 ARG A O 1
ATOM 2122 N N . SER A 1 272 ? 13.386 -5.980 7.770 1.00 95.06 272 SER A N 1
ATOM 2123 C CA . SER A 1 272 ? 14.434 -5.228 7.099 1.00 95.06 272 SER A CA 1
ATOM 2124 C C . SER A 1 272 ? 14.672 -3.873 7.753 1.00 95.06 272 SER A C 1
ATOM 2126 O O . SER A 1 272 ? 13.748 -3.115 8.015 1.00 95.06 272 SER A O 1
ATOM 2128 N N . THR A 1 273 ? 15.941 -3.503 7.912 1.00 93.06 273 THR A N 1
ATOM 2129 C CA . THR A 1 273 ? 16.332 -2.134 8.279 1.00 93.06 273 THR A CA 1
ATOM 2130 C C . THR A 1 273 ? 16.192 -1.144 7.119 1.00 93.06 273 THR A C 1
ATOM 2132 O O . THR A 1 273 ? 16.300 0.062 7.328 1.00 93.06 273 THR A O 1
ATOM 2135 N N . ALA A 1 274 ? 15.957 -1.636 5.898 1.00 93.00 274 ALA A N 1
ATOM 2136 C CA . ALA A 1 274 ? 15.754 -0.816 4.709 1.00 93.00 274 ALA A CA 1
ATOM 2137 C C . ALA A 1 274 ? 14.328 -0.259 4.599 1.00 93.00 274 ALA A C 1
ATOM 2139 O O . ALA A 1 274 ? 14.068 0.541 3.706 1.00 93.00 274 ALA A O 1
ATOM 2140 N N . VAL A 1 275 ? 13.405 -0.665 5.474 1.00 95.00 275 VAL A N 1
ATOM 2141 C CA . VAL A 1 275 ? 12.025 -0.171 5.500 1.00 95.00 275 VAL A CA 1
ATOM 2142 C C . VAL A 1 275 ? 11.745 0.414 6.877 1.00 95.00 275 VAL A C 1
ATOM 2144 O O . VAL A 1 275 ? 12.063 -0.189 7.899 1.00 95.00 275 VAL A O 1
ATOM 2147 N N . SER A 1 276 ? 11.174 1.616 6.919 1.00 95.31 276 SER A N 1
ATOM 2148 C CA . SER A 1 276 ? 10.800 2.245 8.184 1.00 95.31 276 SER A CA 1
ATOM 2149 C C . SER A 1 276 ? 9.684 1.452 8.863 1.00 95.31 276 SER A C 1
ATOM 2151 O O . SER A 1 276 ? 8.725 1.041 8.209 1.00 95.31 276 SER A O 1
ATOM 2153 N N . ALA A 1 277 ? 9.756 1.313 10.188 1.00 96.00 277 ALA A N 1
ATOM 2154 C CA . ALA A 1 277 ? 8.702 0.675 10.976 1.00 96.00 277 ALA A CA 1
ATOM 2155 C C . ALA A 1 277 ? 7.338 1.371 10.807 1.00 96.00 277 ALA A C 1
ATOM 2157 O O . ALA A 1 277 ? 6.301 0.709 10.837 1.00 96.00 277 ALA A O 1
ATOM 2158 N N . ASP A 1 278 ? 7.336 2.688 10.578 1.00 94.56 278 ASP A N 1
ATOM 2159 C CA . ASP A 1 278 ? 6.113 3.448 10.306 1.00 94.56 278 ASP A CA 1
ATOM 2160 C C . ASP A 1 278 ? 5.489 3.069 8.956 1.00 94.56 278 ASP A C 1
ATOM 2162 O O . ASP A 1 278 ? 4.272 3.140 8.798 1.00 94.56 278 ASP A O 1
ATOM 2166 N N . ALA A 1 279 ? 6.293 2.605 7.991 1.00 96.25 279 ALA A N 1
ATOM 2167 C CA . ALA A 1 279 ? 5.800 2.241 6.668 1.00 96.25 279 ALA A CA 1
ATOM 2168 C C . ALA A 1 279 ? 4.965 0.955 6.673 1.00 96.25 279 ALA A C 1
ATOM 2170 O O . ALA A 1 279 ? 4.006 0.828 5.910 1.00 96.25 279 ALA A O 1
ATOM 2171 N N . THR A 1 280 ? 5.316 0.010 7.546 1.00 97.44 280 THR A N 1
ATOM 2172 C CA . THR A 1 280 ? 4.618 -1.274 7.711 1.00 97.44 280 THR A CA 1
ATOM 2173 C C . THR A 1 280 ? 3.517 -1.216 8.765 1.00 97.44 280 THR A C 1
ATOM 2175 O O . THR A 1 280 ? 2.713 -2.141 8.861 1.00 97.44 280 THR A O 1
ATOM 2178 N N . TRP A 1 281 ? 3.464 -0.146 9.565 1.00 96.19 281 TRP A N 1
ATOM 2179 C CA . TRP A 1 281 ? 2.574 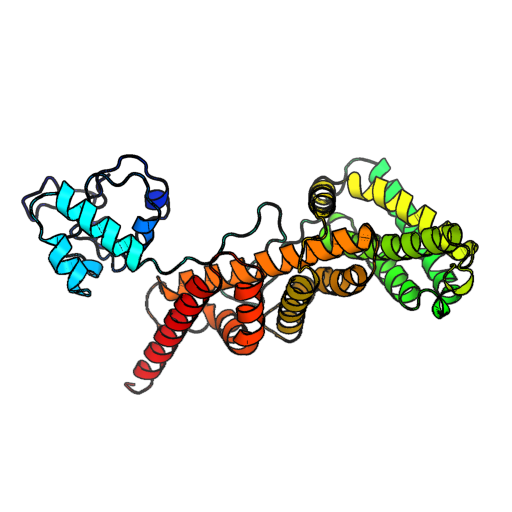-0.045 10.720 1.00 96.19 281 TRP A CA 1
ATOM 2180 C C . TRP A 1 281 ? 1.093 -0.283 10.366 1.00 96.19 281 TRP A C 1
ATOM 2182 O O . TRP A 1 281 ? 0.482 -1.149 10.998 1.00 96.19 281 TRP A O 1
ATOM 2192 N N . PRO A 1 282 ? 0.503 0.386 9.347 1.00 96.94 282 PRO A N 1
ATOM 2193 C CA . PRO A 1 282 ? -0.905 0.163 9.003 1.00 96.94 282 PRO A CA 1
ATOM 2194 C C . PRO A 1 282 ? -1.144 -1.253 8.466 1.00 96.94 282 PRO A C 1
ATOM 2196 O O . PRO A 1 282 ? -2.120 -1.910 8.826 1.00 96.94 282 PRO A O 1
ATOM 2199 N N . ALA A 1 283 ? -0.204 -1.766 7.664 1.00 97.69 283 ALA A N 1
ATOM 2200 C CA . ALA A 1 283 ? -0.288 -3.104 7.093 1.00 97.69 283 ALA A CA 1
ATOM 2201 C C . ALA A 1 283 ? -0.293 -4.190 8.178 1.00 97.69 283 ALA A C 1
ATOM 2203 O O . ALA A 1 283 ? -1.119 -5.095 8.111 1.00 97.69 283 ALA A O 1
ATOM 2204 N N . ARG A 1 284 ? 0.542 -4.067 9.222 1.00 97.25 284 ARG A N 1
ATOM 2205 C CA . ARG A 1 284 ? 0.543 -4.986 10.376 1.00 97.25 284 ARG A CA 1
ATOM 2206 C C . ARG A 1 284 ? -0.834 -5.098 11.013 1.00 97.25 284 ARG A C 1
ATOM 2208 O O . ARG A 1 284 ? -1.292 -6.196 11.312 1.00 97.25 284 ARG A O 1
ATOM 2215 N N . GLN A 1 285 ? -1.492 -3.961 11.214 1.00 97.44 285 GLN A N 1
ATOM 2216 C CA . GLN A 1 285 ? -2.822 -3.942 11.805 1.00 97.44 285 GLN A CA 1
ATOM 2217 C C . GLN A 1 285 ? -3.844 -4.620 10.875 1.00 97.44 285 GLN A C 1
ATOM 2219 O O . GLN A 1 285 ? -4.622 -5.461 11.319 1.00 97.44 285 GLN A O 1
ATOM 2224 N N . ASN A 1 286 ? -3.767 -4.357 9.569 1.00 97.88 286 ASN A N 1
ATOM 2225 C CA . ASN A 1 286 ? -4.645 -4.975 8.573 1.00 97.88 286 ASN A CA 1
ATOM 2226 C C . ASN A 1 286 ? -4.409 -6.487 8.391 1.00 97.88 286 ASN A C 1
ATOM 2228 O O . ASN A 1 286 ? -5.336 -7.216 8.026 1.00 97.88 286 ASN A O 1
ATOM 2232 N N . ILE A 1 287 ? -3.211 -7.006 8.683 1.00 98.12 287 ILE A N 1
ATOM 2233 C CA . ILE A 1 287 ? -2.949 -8.456 8.701 1.00 98.12 287 ILE A CA 1
ATOM 2234 C C . ILE A 1 287 ? -3.831 -9.149 9.736 1.00 98.12 287 ILE A C 1
ATOM 2236 O O . ILE A 1 287 ? -4.422 -10.184 9.422 1.00 98.12 287 ILE A O 1
ATOM 2240 N N . GLU A 1 288 ? -3.937 -8.591 10.938 1.00 97.00 288 GLU A N 1
ATOM 2241 C CA . GLU A 1 288 ? -4.762 -9.159 12.004 1.00 97.00 288 GLU A CA 1
ATOM 2242 C C . GLU A 1 288 ? -6.249 -9.034 11.666 1.00 97.00 288 GLU A C 1
ATOM 2244 O O . GLU A 1 288 ? -6.961 -10.038 11.632 1.00 97.00 288 GLU A O 1
ATOM 2249 N N . THR A 1 289 ? -6.695 -7.840 11.276 1.00 97.31 289 THR A N 1
ATOM 2250 C CA . THR A 1 289 ? -8.105 -7.566 10.953 1.00 97.31 289 THR A CA 1
ATOM 2251 C C . THR A 1 289 ? -8.607 -8.383 9.766 1.00 97.31 289 THR A C 1
ATOM 2253 O O . THR A 1 289 ? -9.716 -8.911 9.794 1.00 97.31 289 THR A O 1
ATOM 2256 N N . SER A 1 290 ? -7.770 -8.596 8.746 1.00 96.94 290 SER A N 1
ATOM 2257 C CA . SER A 1 290 ? -8.134 -9.401 7.570 1.00 96.94 290 SER A CA 1
ATOM 2258 C C . SER A 1 290 ? -8.332 -10.896 7.852 1.00 96.94 290 SER A C 1
ATOM 2260 O O . SER A 1 290 ? -8.778 -11.624 6.962 1.00 96.94 290 SER A O 1
ATOM 2262 N N . LYS A 1 291 ? -7.997 -11.390 9.055 1.00 95.81 291 LYS A N 1
ATOM 2263 C CA . LYS A 1 291 ? -8.327 -12.766 9.475 1.00 95.81 291 LYS A CA 1
ATOM 2264 C C . LYS A 1 291 ? -9.821 -12.928 9.748 1.00 95.81 291 LYS A C 1
ATOM 2266 O O . LYS A 1 291 ? -10.331 -14.045 9.676 1.00 95.81 291 LYS A O 1
ATOM 2271 N N . VAL A 1 292 ? -10.504 -11.832 10.069 1.00 93.88 292 VAL A N 1
ATOM 2272 C CA . VAL A 1 292 ? -11.907 -11.837 10.465 1.00 93.88 292 VAL A CA 1
ATOM 2273 C C . VAL A 1 292 ? -12.806 -11.942 9.237 1.00 93.88 292 VAL A C 1
ATOM 2275 O O . VAL A 1 292 ? -12.597 -11.292 8.209 1.00 93.88 292 VAL A O 1
ATOM 2278 N N . ASP A 1 293 ? -13.840 -12.774 9.345 1.00 93.00 293 ASP A N 1
ATOM 2279 C CA . ASP A 1 293 ? -14.874 -12.879 8.325 1.00 93.00 293 ASP A CA 1
ATOM 2280 C C . ASP A 1 293 ? -15.940 -11.800 8.463 1.00 93.00 293 ASP A C 1
ATOM 2282 O O . ASP A 1 293 ? -17.057 -12.085 8.868 1.00 93.00 293 ASP A O 1
ATOM 2286 N N . SER A 1 294 ? -15.602 -10.546 8.188 1.00 94.44 294 SER A N 1
ATOM 2287 C CA . SER A 1 294 ? -16.516 -9.412 8.345 1.00 94.44 294 SER A CA 1
ATOM 2288 C C . SER A 1 294 ? -16.280 -8.347 7.270 1.00 94.44 294 SER A C 1
ATOM 2290 O O . SER A 1 294 ? -15.332 -8.475 6.492 1.00 94.44 294 SER A O 1
ATOM 2292 N N . ALA A 1 295 ? -17.134 -7.322 7.182 1.00 95.44 295 ALA A N 1
ATOM 2293 C CA . ALA A 1 295 ? -16.964 -6.278 6.169 1.00 95.44 295 ALA A CA 1
ATOM 2294 C C . ALA A 1 295 ? -15.667 -5.495 6.423 1.00 95.44 295 ALA A C 1
ATOM 2296 O O . ALA A 1 295 ? -14.860 -5.344 5.503 1.00 95.44 295 ALA A O 1
ATOM 2297 N N . ALA A 1 296 ? -15.396 -5.153 7.685 1.00 96.50 296 ALA A N 1
ATOM 2298 C CA . ALA A 1 296 ? -14.123 -4.582 8.116 1.00 96.50 296 ALA A CA 1
ATOM 2299 C C . ALA A 1 296 ? -12.921 -5.489 7.778 1.00 96.50 296 ALA A C 1
ATOM 2301 O O . ALA A 1 296 ? -11.881 -5.024 7.300 1.00 96.50 296 ALA A O 1
ATOM 2302 N N . GLY A 1 297 ? -13.063 -6.811 7.942 1.00 96.75 297 GLY A N 1
ATOM 2303 C CA . GLY A 1 297 ? -12.038 -7.782 7.544 1.00 96.75 297 GLY A CA 1
ATOM 2304 C C . GLY A 1 297 ? -11.774 -7.814 6.031 1.00 96.75 297 GLY A C 1
ATOM 2305 O O . GLY A 1 297 ? -10.625 -7.945 5.600 1.00 96.75 297 GLY A O 1
ATOM 2306 N N . VAL A 1 298 ? -12.811 -7.652 5.203 1.00 96.56 298 VAL A N 1
ATOM 2307 C CA . VAL A 1 298 ? -12.671 -7.543 3.739 1.00 96.56 298 VAL A CA 1
ATOM 2308 C C . VAL A 1 298 ? -11.988 -6.236 3.341 1.00 96.56 298 VAL A C 1
ATOM 2310 O O . VAL A 1 298 ? -11.083 -6.265 2.505 1.00 96.56 298 VAL A O 1
ATOM 2313 N N . ALA A 1 299 ? -12.363 -5.120 3.965 1.00 96.62 299 ALA A N 1
ATOM 2314 C CA . ALA A 1 299 ? -11.730 -3.824 3.747 1.00 96.62 299 ALA A CA 1
ATOM 2315 C C . ALA A 1 299 ? -10.235 -3.858 4.122 1.00 96.62 299 ALA A C 1
ATOM 2317 O O . ALA A 1 299 ? -9.385 -3.458 3.327 1.00 96.62 299 ALA A O 1
ATOM 2318 N N . ALA A 1 300 ? -9.893 -4.440 5.281 1.00 97.19 300 ALA A N 1
ATOM 2319 C CA . ALA A 1 300 ? -8.506 -4.629 5.717 1.00 97.19 300 ALA A CA 1
ATOM 2320 C C . ALA A 1 300 ? -7.693 -5.484 4.737 1.00 97.19 300 ALA A C 1
ATOM 2322 O O . ALA A 1 300 ? -6.528 -5.190 4.471 1.00 97.19 300 ALA A O 1
ATOM 2323 N N . LEU A 1 301 ? -8.292 -6.551 4.195 1.00 96.56 301 LEU A N 1
ATOM 2324 C CA . LEU A 1 301 ? -7.643 -7.381 3.183 1.00 96.56 301 LEU A CA 1
ATOM 2325 C C . LEU A 1 301 ? -7.346 -6.584 1.909 1.00 96.56 301 LEU A C 1
ATOM 2327 O O . LEU A 1 301 ? -6.250 -6.697 1.369 1.00 96.56 301 LEU A O 1
ATOM 2331 N N . GLY A 1 302 ? -8.308 -5.792 1.441 1.00 95.44 302 GLY A N 1
ATOM 2332 C CA . GLY A 1 302 ? -8.133 -4.926 0.281 1.00 95.44 302 GLY A CA 1
ATOM 2333 C C . GLY A 1 302 ? -6.968 -3.956 0.441 1.00 95.44 302 GLY A C 1
ATOM 2334 O O . GLY A 1 302 ? -6.059 -3.927 -0.383 1.00 95.44 302 GLY A O 1
ATOM 2335 N N . GLU A 1 303 ? -6.942 -3.253 1.570 1.00 95.88 303 GLU A N 1
ATOM 2336 C CA . GLU A 1 303 ? -5.869 -2.324 1.922 1.00 95.88 303 GLU A CA 1
ATOM 2337 C C . GLU A 1 303 ? -4.502 -2.999 2.062 1.00 95.88 303 GLU A C 1
ATOM 2339 O O . GLU A 1 303 ? -3.484 -2.443 1.652 1.00 95.88 303 GLU A O 1
ATOM 2344 N N . LEU A 1 304 ? -4.458 -4.215 2.610 1.00 97.31 304 LEU A N 1
ATOM 2345 C CA . LEU A 1 304 ? -3.236 -5.014 2.685 1.00 97.31 304 LEU A CA 1
ATOM 2346 C C . LEU A 1 304 ? -2.725 -5.408 1.290 1.00 97.31 304 LEU A C 1
ATOM 2348 O O . LEU A 1 304 ? -1.519 -5.363 1.040 1.00 97.31 304 LEU A O 1
ATOM 2352 N N . GLU A 1 305 ? -3.624 -5.798 0.384 1.00 96.19 305 GLU A N 1
ATOM 2353 C CA . GLU A 1 305 ? -3.263 -6.126 -0.996 1.00 96.19 305 GLU A CA 1
ATOM 2354 C C . GLU A 1 305 ? -2.740 -4.899 -1.747 1.00 96.19 305 GLU A C 1
ATOM 2356 O O . GLU A 1 305 ? -1.705 -5.011 -2.405 1.00 96.19 305 GLU A O 1
ATOM 2361 N N . ASP A 1 306 ? -3.401 -3.747 -1.615 1.00 95.94 306 ASP A N 1
ATOM 2362 C CA . ASP A 1 306 ? -2.982 -2.489 -2.241 1.00 95.94 306 ASP A CA 1
ATOM 2363 C C . ASP A 1 306 ? -1.655 -1.983 -1.664 1.00 95.94 306 ASP A C 1
ATOM 2365 O O . ASP A 1 306 ? -0.794 -1.509 -2.408 1.00 95.94 306 ASP A O 1
ATOM 2369 N N . TRP A 1 307 ? -1.447 -2.127 -0.349 1.00 97.50 307 TRP A N 1
ATOM 2370 C CA . TRP A 1 307 ? -0.166 -1.830 0.293 1.00 97.50 307 TRP A CA 1
ATOM 2371 C C . TRP A 1 307 ? 0.949 -2.678 -0.315 1.00 97.50 307 TRP A C 1
ATOM 2373 O O . TRP A 1 307 ? 1.955 -2.130 -0.764 1.00 97.50 307 TRP A O 1
ATOM 2383 N N . ALA A 1 308 ? 0.760 -4.001 -0.391 1.00 97.81 308 ALA A N 1
ATOM 2384 C CA . ALA A 1 308 ? 1.770 -4.903 -0.936 1.00 97.81 308 ALA A CA 1
ATOM 2385 C C . ALA A 1 308 ? 2.027 -4.623 -2.421 1.00 97.81 308 ALA A C 1
ATOM 2387 O O . ALA A 1 308 ? 3.183 -4.589 -2.845 1.00 97.81 308 ALA A O 1
ATOM 2388 N N . TRP A 1 309 ? 0.972 -4.348 -3.193 1.00 97.19 309 TRP A N 1
ATOM 2389 C CA . TRP A 1 309 ? 1.097 -4.004 -4.603 1.00 97.19 309 TRP A CA 1
ATOM 2390 C C . TRP A 1 309 ? 1.940 -2.753 -4.789 1.00 97.19 309 TRP A C 1
ATOM 2392 O O . TRP A 1 309 ? 2.944 -2.782 -5.502 1.00 97.19 309 TRP A O 1
ATOM 2402 N N . ASN A 1 310 ? 1.551 -1.653 -4.148 1.00 97.44 310 ASN A N 1
ATOM 2403 C CA . ASN A 1 310 ? 2.216 -0.374 -4.346 1.00 97.44 310 ASN A CA 1
ATOM 2404 C C . ASN A 1 310 ? 3.630 -0.376 -3.778 1.00 97.44 310 ASN A C 1
ATOM 2406 O O . ASN A 1 310 ? 4.513 0.248 -4.368 1.00 97.44 310 ASN A O 1
ATOM 2410 N N . PHE A 1 311 ? 3.872 -1.104 -2.688 1.00 97.81 311 PHE A N 1
ATOM 2411 C CA . PHE A 1 311 ? 5.210 -1.282 -2.146 1.00 97.81 311 PHE A CA 1
ATOM 2412 C C . PHE A 1 311 ? 6.112 -1.997 -3.159 1.00 97.81 311 PHE A C 1
ATOM 2414 O O . PHE A 1 311 ? 7.149 -1.451 -3.542 1.00 97.81 311 PHE A O 1
ATOM 2421 N N . VAL A 1 312 ? 5.684 -3.161 -3.668 1.00 97.31 312 VAL A N 1
ATOM 2422 C CA . VAL A 1 312 ? 6.441 -3.946 -4.659 1.00 97.31 312 VAL A CA 1
ATOM 2423 C C . VAL A 1 312 ? 6.632 -3.169 -5.963 1.00 97.31 312 VAL A C 1
ATOM 2425 O O . VAL A 1 312 ? 7.742 -3.124 -6.492 1.00 97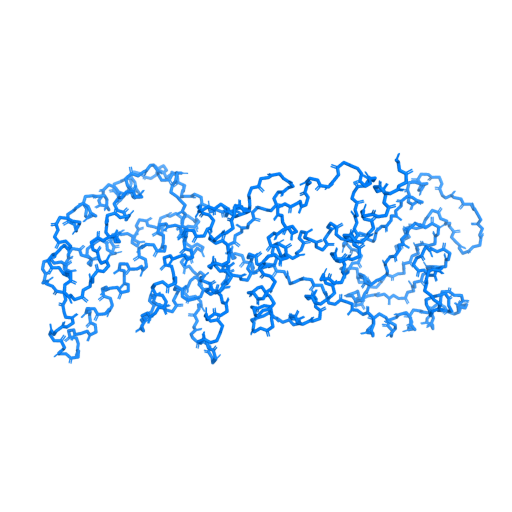.31 312 VAL A O 1
ATOM 2428 N N . ALA A 1 313 ? 5.592 -2.496 -6.458 1.00 95.88 313 ALA A N 1
ATOM 2429 C CA . ALA A 1 313 ? 5.676 -1.653 -7.648 1.00 95.88 313 ALA A CA 1
ATOM 2430 C C . ALA A 1 313 ? 6.703 -0.521 -7.469 1.00 95.88 313 ALA A C 1
ATOM 2432 O O . ALA A 1 313 ? 7.540 -0.298 -8.344 1.00 95.88 313 ALA A O 1
ATOM 2433 N N . SER A 1 314 ? 6.692 0.163 -6.321 1.00 95.56 314 SER A N 1
ATOM 2434 C CA . SER A 1 314 ? 7.594 1.289 -6.045 1.00 95.56 314 SER A CA 1
ATOM 2435 C C . SER A 1 314 ? 9.058 0.851 -5.994 1.00 95.56 314 SER A C 1
ATOM 2437 O O . SER A 1 314 ? 9.907 1.451 -6.662 1.00 95.56 314 SER A O 1
ATOM 2439 N N . ILE A 1 315 ? 9.363 -0.226 -5.259 1.00 95.31 315 ILE A N 1
ATOM 2440 C CA . ILE A 1 315 ? 10.736 -0.745 -5.157 1.00 95.31 315 ILE A CA 1
ATOM 2441 C C . ILE A 1 315 ? 11.226 -1.304 -6.496 1.00 95.31 315 ILE A C 1
ATOM 2443 O O . ILE A 1 315 ? 12.362 -1.037 -6.888 1.00 95.31 315 ILE A O 1
ATOM 2447 N N . ALA A 1 316 ? 10.367 -2.015 -7.232 1.00 93.94 316 ALA A N 1
ATOM 2448 C CA . ALA A 1 316 ? 10.724 -2.613 -8.510 1.00 93.94 316 ALA A CA 1
ATOM 2449 C C . ALA A 1 316 ? 10.988 -1.541 -9.566 1.00 93.94 316 ALA A C 1
ATOM 2451 O O . ALA A 1 316 ? 11.989 -1.615 -10.273 1.00 93.94 316 ALA A O 1
ATOM 2452 N N . ARG A 1 317 ? 10.148 -0.500 -9.637 1.00 91.81 317 ARG A N 1
ATOM 2453 C CA . ARG A 1 317 ? 10.358 0.635 -10.546 1.00 91.81 317 ARG A CA 1
ATOM 2454 C C . ARG A 1 317 ? 11.642 1.387 -10.227 1.00 91.81 317 ARG A C 1
ATOM 2456 O O . ARG A 1 317 ? 12.410 1.668 -11.142 1.00 91.81 317 ARG A O 1
ATOM 2463 N N . LYS A 1 318 ? 11.914 1.684 -8.951 1.00 91.56 318 LYS A N 1
ATOM 2464 C CA . LYS A 1 318 ? 13.161 2.360 -8.565 1.00 91.56 318 LYS A CA 1
ATOM 2465 C C . LYS A 1 318 ? 14.383 1.514 -8.929 1.00 91.56 318 LYS A C 1
ATOM 2467 O O . LYS A 1 318 ? 15.308 2.033 -9.551 1.00 91.56 318 LYS A O 1
ATOM 2472 N N . ALA A 1 319 ? 14.366 0.221 -8.607 1.00 90.06 319 ALA A N 1
ATOM 2473 C CA . ALA A 1 319 ? 15.458 -0.693 -8.933 1.00 90.06 319 ALA A CA 1
ATOM 2474 C C . ALA A 1 319 ? 15.656 -0.837 -10.450 1.00 90.06 319 ALA A C 1
ATOM 2476 O O . ALA A 1 319 ? 16.786 -0.812 -10.930 1.00 90.06 319 ALA A O 1
ATOM 2477 N N . TRP A 1 320 ? 14.567 -0.901 -11.217 1.00 88.00 320 TRP A N 1
ATOM 2478 C CA . TRP A 1 320 ? 14.595 -0.948 -12.677 1.00 88.00 320 TRP A CA 1
ATOM 2479 C C . TRP A 1 320 ? 15.211 0.308 -13.294 1.00 88.00 320 TRP A C 1
ATOM 2481 O O . TRP A 1 320 ? 16.061 0.205 -14.177 1.00 88.00 320 TRP A O 1
ATOM 2491 N N . THR A 1 321 ? 14.839 1.494 -12.803 1.00 84.88 321 THR A N 1
ATOM 2492 C CA . THR A 1 321 ? 15.429 2.766 -13.246 1.00 84.88 321 THR A CA 1
ATOM 2493 C C . THR A 1 321 ? 16.928 2.809 -12.965 1.00 84.88 321 THR A C 1
ATOM 2495 O O . THR A 1 321 ? 17.700 3.160 -13.856 1.00 84.88 321 THR A O 1
ATOM 2498 N N . ILE A 1 322 ? 17.352 2.397 -11.764 1.00 82.69 322 ILE A N 1
ATOM 2499 C CA . ILE A 1 322 ? 18.777 2.300 -11.415 1.00 82.69 322 ILE A CA 1
ATOM 2500 C C . ILE A 1 322 ? 19.494 1.335 -12.373 1.00 82.69 322 ILE A C 1
ATOM 2502 O O . ILE A 1 322 ? 20.589 1.638 -12.842 1.00 82.69 322 ILE A O 1
ATOM 2506 N N . ALA A 1 323 ? 18.868 0.202 -12.701 1.00 79.38 323 ALA A N 1
ATOM 2507 C CA . ALA A 1 323 ? 19.479 -0.825 -13.534 1.00 79.38 323 ALA A CA 1
ATOM 2508 C C . ALA A 1 323 ? 19.583 -0.470 -15.020 1.00 79.38 323 ALA A C 1
ATOM 2510 O O . ALA A 1 323 ? 20.559 -0.847 -15.668 1.00 79.38 323 ALA A O 1
ATOM 2511 N N . LYS A 1 324 ? 18.609 0.260 -15.572 1.00 73.56 324 LYS A N 1
ATOM 2512 C CA . LYS A 1 324 ? 18.620 0.662 -16.988 1.00 73.56 324 LYS A CA 1
ATOM 2513 C C . LYS A 1 324 ? 19.470 1.889 -17.279 1.00 73.56 324 LYS A C 1
ATOM 2515 O O . LYS A 1 324 ? 19.957 2.044 -18.395 1.00 73.56 324 LYS A O 1
ATOM 2520 N N . ALA A 1 325 ? 19.600 2.781 -16.310 1.00 68.19 325 ALA A N 1
ATOM 2521 C CA . ALA A 1 325 ? 20.108 4.121 -16.538 1.00 68.19 325 ALA A CA 1
ATOM 2522 C C . ALA A 1 325 ? 21.022 4.562 -15.392 1.00 68.19 325 ALA A C 1
ATOM 2524 O O . ALA A 1 325 ? 20.691 5.557 -14.751 1.00 68.19 325 ALA A O 1
ATOM 2525 N N . PRO A 1 326 ? 22.139 3.857 -15.114 1.00 60.12 326 PRO A N 1
ATOM 2526 C CA . PRO A 1 326 ? 23.001 4.154 -13.970 1.00 60.12 326 PRO A CA 1
ATOM 2527 C C . PRO A 1 326 ? 23.477 5.617 -14.051 1.00 60.12 326 PRO A C 1
ATOM 2529 O O . PRO A 1 326 ? 24.228 5.954 -14.975 1.00 60.12 326 PRO A O 1
ATOM 2532 N N . PRO A 1 327 ? 23.003 6.526 -13.174 1.00 51.50 327 PRO A N 1
ATOM 2533 C CA . PRO A 1 327 ? 23.283 7.946 -13.365 1.00 51.50 327 PRO A CA 1
ATOM 2534 C C . PRO A 1 327 ? 24.777 8.288 -13.187 1.00 51.50 327 PRO A C 1
ATOM 2536 O O . PRO A 1 327 ? 25.287 8.374 -12.082 1.00 51.50 327 PRO A O 1
ATOM 2539 N N . GLY A 1 328 ? 25.486 8.546 -14.288 1.00 50.19 328 GLY A N 1
ATOM 2540 C CA . GLY A 1 328 ? 26.775 9.249 -14.291 1.00 50.19 328 GLY A CA 1
ATOM 2541 C C . GLY A 1 328 ? 27.897 8.622 -13.452 1.00 50.19 328 GLY A C 1
ATOM 2542 O O . GLY A 1 328 ? 28.226 9.133 -12.391 1.00 50.19 328 GLY A O 1
ATOM 2543 N N . GLY A 1 329 ? 28.577 7.606 -13.994 1.00 53.78 329 GLY A N 1
ATOM 2544 C CA . GLY A 1 329 ? 29.861 7.128 -13.466 1.00 53.78 329 GLY A CA 1
ATOM 2545 C C . GLY A 1 329 ? 29.738 6.332 -12.161 1.00 53.78 329 GLY A C 1
ATOM 2546 O O . GLY A 1 329 ? 29.395 6.848 -11.105 1.00 53.78 329 GLY A O 1
ATOM 2547 N N . PHE A 1 330 ? 30.094 5.053 -12.246 1.00 50.25 330 PHE A N 1
ATOM 2548 C CA . PHE A 1 330 ? 29.878 3.973 -11.273 1.00 50.25 330 PHE A CA 1
ATOM 2549 C C . PHE A 1 330 ? 30.183 4.284 -9.784 1.00 50.25 330 PHE A C 1
ATOM 2551 O O . PHE A 1 330 ? 29.603 3.673 -8.890 1.00 50.25 330 PHE A O 1
ATOM 2558 N N . VAL A 1 331 ? 31.073 5.239 -9.490 1.00 53.62 331 VAL A N 1
ATOM 2559 C CA . VAL A 1 331 ? 31.672 5.427 -8.154 1.00 53.62 331 VAL A CA 1
ATOM 2560 C C . VAL A 1 331 ? 30.787 6.234 -7.190 1.00 53.62 331 VAL A C 1
ATOM 2562 O O . VAL A 1 331 ? 30.826 6.000 -5.986 1.00 53.62 331 VAL A O 1
ATOM 2565 N N . GLY A 1 332 ? 29.938 7.144 -7.678 1.00 48.62 332 GLY A N 1
ATOM 2566 C CA . GLY A 1 332 ? 29.078 7.960 -6.802 1.00 48.62 332 GLY A CA 1
ATOM 2567 C C . GLY A 1 332 ? 27.845 7.229 -6.253 1.00 48.62 332 GLY A C 1
ATOM 2568 O O . GLY A 1 332 ? 27.191 7.725 -5.341 1.00 48.62 332 GLY A O 1
ATOM 2569 N N . GLN A 1 333 ? 27.510 6.059 -6.808 1.00 53.50 333 GLN A N 1
ATOM 2570 C CA . GLN A 1 333 ? 26.159 5.485 -6.725 1.00 53.50 333 GLN A CA 1
ATOM 2571 C C . GLN A 1 333 ? 26.056 4.141 -6.017 1.00 53.50 333 GLN A C 1
ATOM 2573 O O . GLN A 1 333 ? 24.947 3.690 -5.726 1.00 53.50 333 GLN A O 1
ATOM 2578 N N . ALA A 1 334 ? 27.195 3.532 -5.683 1.00 52.88 334 ALA A N 1
ATOM 2579 C CA . ALA A 1 334 ? 27.249 2.294 -4.911 1.00 52.88 334 ALA A CA 1
ATOM 2580 C C . ALA A 1 334 ? 26.513 2.400 -3.558 1.00 52.88 334 ALA A C 1
ATOM 2582 O O . ALA A 1 334 ? 26.104 1.385 -3.003 1.00 52.88 334 ALA A O 1
ATOM 2583 N N . VAL A 1 335 ? 26.285 3.620 -3.051 1.00 54.50 335 VAL A N 1
ATOM 2584 C CA . VAL A 1 335 ? 25.553 3.875 -1.801 1.00 54.50 335 VAL A CA 1
ATOM 2585 C C . VAL A 1 335 ? 24.054 4.107 -2.038 1.00 54.50 335 VAL A C 1
ATOM 2587 O O . VAL A 1 335 ? 23.235 3.614 -1.266 1.00 54.50 335 VAL A O 1
ATOM 2590 N N . SER A 1 336 ? 23.682 4.795 -3.124 1.00 53.50 336 SER A N 1
ATOM 2591 C CA . SER A 1 336 ? 22.321 5.311 -3.350 1.00 53.50 336 SER A CA 1
ATOM 2592 C C . SER A 1 336 ? 21.261 4.242 -3.650 1.00 53.50 336 SER A C 1
ATOM 2594 O O . SER A 1 336 ? 20.077 4.434 -3.413 1.00 53.50 336 SER A O 1
ATOM 2596 N N . GLY A 1 337 ? 21.673 3.080 -4.155 1.00 70.38 337 GLY A N 1
ATOM 2597 C CA . GLY A 1 337 ? 20.787 1.924 -4.327 1.00 70.38 337 GLY A CA 1
ATOM 2598 C C . GLY A 1 337 ? 20.962 0.856 -3.251 1.00 70.38 337 GLY A C 1
ATOM 2599 O O . GLY A 1 337 ? 20.257 -0.147 -3.284 1.00 70.38 337 GLY A O 1
ATOM 2600 N N . HIS A 1 338 ? 21.910 1.016 -2.323 1.00 75.81 338 HIS A N 1
ATOM 2601 C CA . HIS A 1 338 ? 22.409 -0.103 -1.525 1.00 75.81 338 HIS A CA 1
ATOM 2602 C C . HIS A 1 338 ? 21.321 -0.737 -0.653 1.00 75.81 338 HIS A C 1
ATOM 2604 O O . HIS A 1 338 ? 21.122 -1.947 -0.714 1.00 75.81 338 HIS A O 1
ATOM 2610 N N . TYR A 1 339 ? 20.563 0.070 0.096 1.00 79.50 339 TYR A N 1
ATOM 2611 C CA . TYR A 1 339 ? 19.478 -0.429 0.950 1.00 79.50 339 TYR A CA 1
ATOM 2612 C C . TYR A 1 339 ? 18.357 -1.088 0.146 1.00 79.50 339 TYR A C 1
ATOM 2614 O O . TYR A 1 339 ? 17.865 -2.143 0.537 1.00 79.50 339 TYR A O 1
ATOM 2622 N N . LEU A 1 340 ? 17.991 -0.501 -0.995 1.00 88.94 340 LEU A N 1
ATOM 2623 C CA . LEU A 1 340 ? 16.964 -1.036 -1.883 1.00 88.94 340 LEU A CA 1
ATOM 2624 C C . LEU A 1 340 ? 17.387 -2.374 -2.502 1.00 88.94 340 LEU A C 1
ATOM 2626 O O . LEU A 1 340 ? 16.627 -3.338 -2.470 1.00 88.94 340 LEU A O 1
ATOM 2630 N N . ILE A 1 341 ? 18.602 -2.449 -3.048 1.00 85.94 341 ILE A N 1
ATOM 2631 C CA . ILE A 1 341 ? 19.116 -3.672 -3.669 1.00 85.94 341 ILE A CA 1
ATOM 2632 C C . ILE A 1 341 ? 19.316 -4.760 -2.614 1.00 85.94 341 ILE A C 1
ATOM 2634 O O . ILE A 1 341 ? 18.894 -5.891 -2.839 1.00 85.94 341 ILE A O 1
ATOM 2638 N N . LEU A 1 342 ? 19.872 -4.432 -1.440 1.00 83.88 342 LEU A N 1
ATOM 2639 C CA . LEU A 1 342 ? 19.956 -5.378 -0.326 1.00 83.88 342 LEU A CA 1
ATOM 2640 C C . LEU A 1 342 ? 18.575 -5.865 0.110 1.00 83.88 342 LEU A C 1
ATOM 2642 O O . LEU A 1 342 ? 18.413 -7.053 0.376 1.00 83.88 342 LEU A O 1
ATOM 2646 N N . PHE A 1 343 ? 17.582 -4.976 0.184 1.00 91.06 343 PHE A N 1
ATOM 2647 C CA . PHE A 1 343 ? 16.215 -5.361 0.511 1.00 91.06 343 PHE A CA 1
ATOM 2648 C C . PHE A 1 343 ? 15.663 -6.364 -0.501 1.00 91.06 343 PHE A C 1
ATOM 2650 O O . PHE A 1 343 ? 15.186 -7.421 -0.093 1.00 91.06 343 PHE A O 1
ATOM 2657 N N . ILE A 1 344 ? 15.769 -6.056 -1.797 1.00 92.88 344 ILE A N 1
ATOM 2658 C CA . ILE A 1 344 ? 15.278 -6.917 -2.878 1.00 92.88 344 ILE A CA 1
ATOM 2659 C C . ILE A 1 344 ? 15.977 -8.277 -2.845 1.00 92.88 344 ILE A C 1
ATOM 2661 O O . ILE A 1 344 ? 15.303 -9.298 -2.846 1.00 92.88 344 ILE A O 1
ATOM 2665 N N . VAL A 1 345 ? 17.309 -8.307 -2.752 1.00 90.12 345 VAL A N 1
ATOM 2666 C CA . VAL A 1 345 ? 18.084 -9.559 -2.756 1.00 90.12 345 VAL A CA 1
ATOM 2667 C C . VAL A 1 345 ? 17.784 -10.412 -1.522 1.00 90.12 345 VAL A C 1
ATOM 2669 O O . VAL A 1 345 ? 17.571 -11.614 -1.647 1.00 90.12 345 VAL A O 1
ATOM 2672 N N . ASN A 1 346 ? 17.720 -9.810 -0.331 1.00 92.69 346 ASN A N 1
ATOM 2673 C CA . ASN A 1 346 ? 17.474 -10.553 0.909 1.00 92.69 346 ASN A CA 1
ATOM 2674 C C . ASN A 1 346 ? 16.025 -11.040 1.051 1.00 92.69 346 ASN A C 1
ATOM 2676 O O . ASN A 1 346 ? 15.756 -11.891 1.897 1.00 92.69 346 ASN A O 1
ATOM 2680 N N . ASN A 1 347 ? 15.095 -10.490 0.266 1.00 95.38 347 ASN A N 1
ATOM 2681 C CA . ASN A 1 347 ? 13.667 -10.802 0.345 1.00 95.38 347 ASN A CA 1
ATOM 2682 C C . ASN A 1 347 ? 13.079 -11.252 -1.003 1.00 95.38 347 ASN A C 1
ATOM 2684 O O . ASN A 1 347 ? 11.861 -11.187 -1.187 1.00 95.38 347 ASN A O 1
ATOM 2688 N N . ASP A 1 348 ? 13.927 -11.726 -1.922 1.00 95.12 348 ASP A N 1
ATOM 2689 C CA . ASP A 1 348 ? 13.551 -12.151 -3.276 1.00 95.12 348 ASP A CA 1
ATOM 2690 C C . ASP A 1 348 ? 12.394 -13.153 -3.254 1.00 95.12 348 ASP A C 1
ATOM 2692 O O . ASP A 1 348 ? 11.398 -12.944 -3.935 1.00 95.12 348 ASP A O 1
ATOM 2696 N N . ASP A 1 349 ? 12.450 -14.172 -2.394 1.00 96.06 349 ASP A N 1
ATOM 2697 C CA . ASP A 1 349 ? 11.400 -15.193 -2.307 1.00 96.06 349 ASP A CA 1
ATOM 2698 C C . ASP A 1 349 ? 10.012 -14.602 -2.010 1.00 96.06 349 ASP A C 1
ATOM 2700 O O . ASP A 1 349 ? 9.025 -14.971 -2.650 1.00 96.06 349 ASP A O 1
ATOM 2704 N N . ALA A 1 350 ? 9.923 -13.661 -1.062 1.00 96.38 350 ALA A N 1
ATOM 2705 C CA . ALA A 1 350 ? 8.656 -13.040 -0.684 1.00 96.38 350 ALA A CA 1
ATOM 2706 C C . ALA A 1 350 ? 8.122 -12.135 -1.803 1.00 96.38 350 ALA A C 1
ATOM 2708 O O . ALA A 1 350 ? 6.937 -12.196 -2.142 1.00 96.38 350 ALA A O 1
ATOM 2709 N N . ILE A 1 351 ? 9.001 -11.325 -2.402 1.00 96.31 351 ILE A N 1
ATOM 2710 C CA . ILE A 1 351 ? 8.615 -10.384 -3.456 1.00 96.31 351 ILE A CA 1
ATOM 2711 C C . ILE A 1 351 ? 8.261 -11.138 -4.745 1.00 96.31 351 ILE A C 1
ATOM 2713 O O . ILE A 1 351 ? 7.211 -10.868 -5.327 1.00 96.31 351 ILE A O 1
ATOM 2717 N N . ARG A 1 352 ? 9.064 -12.133 -5.149 1.00 95.50 352 ARG A N 1
ATOM 2718 C CA . ARG A 1 352 ? 8.798 -13.009 -6.300 1.00 95.50 352 ARG A CA 1
ATOM 2719 C C . ARG A 1 352 ? 7.471 -13.736 -6.129 1.00 95.50 352 ARG A C 1
ATOM 2721 O O . ARG A 1 352 ? 6.651 -13.732 -7.045 1.00 95.50 352 ARG A O 1
ATOM 2728 N N . HIS A 1 353 ? 7.227 -14.329 -4.956 1.00 95.50 353 HIS A N 1
ATOM 2729 C CA . HIS A 1 353 ? 5.973 -15.033 -4.696 1.00 95.50 353 HIS A CA 1
ATOM 2730 C C . HIS A 1 353 ? 4.761 -14.106 -4.851 1.00 95.50 353 HIS A C 1
ATOM 2732 O O . HIS A 1 353 ? 3.785 -14.481 -5.508 1.00 95.50 353 HIS A O 1
ATOM 2738 N N . TYR A 1 354 ? 4.833 -12.881 -4.320 1.00 96.25 354 TYR A N 1
ATOM 2739 C CA . TYR A 1 354 ? 3.774 -11.890 -4.498 1.00 96.25 354 TYR A CA 1
ATOM 2740 C C . TYR A 1 354 ? 3.621 -11.444 -5.952 1.00 96.25 354 TYR A C 1
ATOM 2742 O O . TYR A 1 354 ? 2.504 -11.463 -6.468 1.00 96.25 354 TYR A O 1
ATOM 2750 N N . ALA A 1 355 ? 4.717 -11.121 -6.642 1.00 94.19 355 ALA A N 1
ATOM 2751 C CA . ALA A 1 355 ? 4.696 -10.739 -8.050 1.00 94.19 355 ALA A CA 1
ATOM 2752 C C . ALA A 1 355 ? 3.994 -11.805 -8.906 1.00 94.19 355 ALA A C 1
ATOM 2754 O O . ALA A 1 355 ? 3.111 -11.478 -9.693 1.00 94.19 355 ALA A O 1
ATOM 2755 N N . TYR A 1 356 ? 4.320 -13.082 -8.700 1.00 94.06 356 TYR A N 1
ATOM 2756 C CA . TYR A 1 356 ? 3.769 -14.198 -9.472 1.00 94.06 356 TYR A CA 1
ATOM 2757 C C . TYR A 1 356 ? 2.298 -14.480 -9.146 1.00 94.06 356 TYR A C 1
ATOM 2759 O O . TYR A 1 356 ? 1.551 -14.940 -10.008 1.00 94.06 356 TYR A O 1
ATOM 2767 N N . THR A 1 357 ? 1.884 -14.220 -7.905 1.00 92.31 357 THR A N 1
ATOM 2768 C CA . THR A 1 357 ? 0.534 -14.543 -7.421 1.00 92.31 357 THR A CA 1
ATOM 2769 C C . THR A 1 357 ? -0.457 -13.413 -7.679 1.00 92.31 357 THR A C 1
ATOM 2771 O O . THR A 1 357 ? -1.620 -13.661 -7.993 1.00 92.31 357 THR A O 1
ATOM 2774 N N . ALA A 1 358 ? -0.024 -12.165 -7.505 1.00 91.25 358 ALA A N 1
ATOM 2775 C CA . ALA A 1 358 ? -0.915 -11.016 -7.456 1.00 91.25 358 ALA A CA 1
ATOM 2776 C C . ALA A 1 358 ? -0.761 -10.071 -8.648 1.00 91.25 358 ALA A C 1
ATOM 2778 O O . ALA A 1 358 ? -1.751 -9.432 -8.996 1.00 91.25 358 ALA A O 1
ATOM 2779 N N . MET A 1 359 ? 0.418 -9.980 -9.276 1.00 91.38 359 MET A N 1
ATOM 2780 C CA . MET A 1 359 ? 0.710 -8.954 -10.282 1.00 91.38 359 MET A CA 1
ATOM 2781 C C . MET A 1 359 ? 0.640 -9.506 -11.706 1.00 91.38 359 MET A C 1
ATOM 2783 O O . MET A 1 359 ? 1.251 -10.518 -12.050 1.00 91.38 359 MET A O 1
ATOM 2787 N N . SER A 1 360 ? -0.086 -8.807 -12.581 1.00 83.38 360 SER A N 1
ATOM 2788 C CA . SER A 1 360 ? -0.119 -9.141 -14.005 1.00 83.38 360 SER A CA 1
ATOM 2789 C C . SER A 1 360 ? 1.290 -9.083 -14.593 1.00 83.38 360 SER A C 1
ATOM 2791 O O . SER A 1 360 ? 2.005 -8.108 -14.366 1.00 83.38 360 SER A O 1
ATOM 2793 N N . GLN A 1 361 ? 1.673 -10.100 -15.369 1.00 82.31 361 GLN A N 1
ATOM 2794 C CA . GLN A 1 361 ? 3.023 -10.241 -15.939 1.00 82.31 361 GLN A CA 1
ATOM 2795 C C . GLN A 1 361 ? 4.154 -10.362 -14.899 1.00 82.31 361 GLN A C 1
ATOM 2797 O O . GLN A 1 361 ? 5.315 -10.252 -15.283 1.00 82.31 361 GLN A O 1
ATOM 2802 N N . GLY A 1 362 ? 3.827 -10.639 -13.626 1.00 85.31 362 GLY A N 1
ATOM 2803 C CA . GLY A 1 362 ? 4.758 -10.901 -12.518 1.00 85.31 362 GLY A CA 1
ATOM 2804 C C . GLY A 1 362 ? 6.059 -11.597 -12.919 1.00 85.31 362 GLY A C 1
ATOM 2805 O O . GLY A 1 362 ? 7.129 -11.016 -12.740 1.00 85.31 362 GLY A O 1
ATOM 2806 N N . PRO A 1 363 ? 5.975 -12.802 -13.515 1.00 86.56 363 PRO A N 1
ATOM 2807 C CA . PRO A 1 363 ? 7.154 -13.554 -13.934 1.00 86.56 363 PRO A CA 1
ATOM 2808 C C . PRO A 1 363 ? 8.058 -12.818 -14.921 1.00 86.56 363 PRO A C 1
ATOM 2810 O O . PRO A 1 363 ? 9.269 -12.797 -14.743 1.00 86.56 363 PRO A O 1
ATOM 2813 N N . LEU A 1 364 ? 7.485 -12.157 -15.929 1.00 81.25 364 LEU A N 1
ATOM 2814 C CA . LEU A 1 364 ? 8.274 -11.542 -16.995 1.00 81.25 364 LEU A CA 1
ATOM 2815 C C . LEU A 1 364 ? 9.111 -10.363 -16.492 1.00 81.25 364 LEU A C 1
ATOM 2817 O O . LEU A 1 364 ? 10.300 -10.280 -16.796 1.00 81.25 364 LEU A O 1
ATOM 2821 N N . TRP A 1 365 ? 8.501 -9.441 -15.745 1.00 88.94 365 TRP A N 1
ATOM 2822 C CA . TRP A 1 365 ? 9.208 -8.237 -15.304 1.00 88.94 365 TRP A CA 1
ATOM 2823 C C . TRP A 1 365 ? 10.112 -8.499 -14.097 1.00 88.94 365 TRP A C 1
ATOM 2825 O O . TRP A 1 365 ? 11.156 -7.856 -13.978 1.00 88.94 365 TRP A O 1
ATOM 2835 N N . TRP A 1 366 ? 9.753 -9.445 -13.218 1.00 91.88 366 TRP A N 1
ATOM 2836 C CA . TRP A 1 366 ? 10.590 -9.791 -12.068 1.00 91.88 366 TRP A CA 1
ATOM 2837 C C . TRP A 1 366 ? 11.899 -10.438 -12.512 1.00 91.88 366 TRP A C 1
ATOM 2839 O O . TRP A 1 366 ? 12.973 -9.988 -12.114 1.00 91.88 366 TRP A O 1
ATOM 2849 N N . ASP A 1 367 ? 11.824 -11.433 -13.396 1.00 87.69 367 ASP A N 1
ATOM 2850 C CA . ASP A 1 367 ? 13.006 -12.154 -13.870 1.00 87.69 367 ASP A CA 1
ATOM 2851 C C . ASP A 1 367 ? 13.947 -11.216 -14.650 1.00 87.69 367 ASP A C 1
ATOM 2853 O O . ASP A 1 367 ? 15.172 -11.268 -14.498 1.00 87.69 367 ASP A O 1
ATOM 2857 N N . ALA A 1 368 ? 13.383 -10.293 -15.439 1.00 84.50 368 ALA A N 1
ATOM 2858 C CA . ALA A 1 368 ? 14.153 -9.261 -16.127 1.00 84.50 368 ALA A CA 1
ATOM 2859 C C . ALA A 1 368 ? 14.835 -8.292 -15.144 1.00 84.50 368 ALA A C 1
ATOM 2861 O O . ALA A 1 368 ? 16.006 -7.940 -15.333 1.00 84.50 368 ALA A O 1
ATOM 2862 N N . LEU A 1 369 ? 14.133 -7.877 -14.082 1.00 88.06 369 LEU A N 1
ATOM 2863 C CA . LEU A 1 369 ? 14.678 -6.988 -13.055 1.00 88.06 369 LEU A CA 1
ATOM 2864 C C . LEU A 1 369 ? 15.833 -7.673 -12.326 1.00 88.06 369 LEU A C 1
ATOM 2866 O O . LEU A 1 369 ? 16.901 -7.085 -12.160 1.00 88.06 369 LEU A O 1
ATOM 2870 N N . GLU A 1 370 ? 15.648 -8.931 -11.942 1.00 87.56 370 GLU A N 1
ATOM 2871 C CA . GLU A 1 370 ? 16.664 -9.724 -11.268 1.00 87.56 370 GLU A CA 1
ATOM 2872 C C . GLU A 1 370 ? 17.918 -9.894 -12.139 1.00 87.56 370 GLU A C 1
ATOM 2874 O O . GLU A 1 370 ? 19.042 -9.679 -11.674 1.00 87.56 370 GLU A O 1
ATOM 2879 N N . ALA A 1 371 ? 17.747 -10.206 -13.427 1.00 84.12 371 ALA A N 1
ATOM 2880 C CA . ALA A 1 371 ? 18.854 -10.282 -14.375 1.00 84.12 371 ALA A CA 1
ATOM 2881 C C . ALA A 1 371 ? 19.590 -8.936 -14.512 1.00 84.12 371 ALA A C 1
ATOM 2883 O O . ALA A 1 371 ? 20.821 -8.902 -14.605 1.00 84.12 371 ALA A O 1
ATOM 2884 N N . ALA A 1 372 ? 18.862 -7.817 -14.507 1.00 82.69 372 ALA A N 1
ATOM 2885 C CA . ALA A 1 372 ? 19.447 -6.482 -14.557 1.00 82.69 372 ALA A CA 1
ATOM 2886 C C . ALA A 1 372 ? 20.261 -6.161 -13.288 1.00 82.69 372 ALA A C 1
ATOM 2888 O O . ALA A 1 372 ? 21.422 -5.761 -13.398 1.00 82.69 372 ALA A O 1
ATOM 2889 N N . ILE A 1 373 ? 19.716 -6.439 -12.100 1.00 84.31 373 ILE A N 1
ATOM 2890 C CA . ILE A 1 373 ? 20.407 -6.254 -10.813 1.00 84.31 373 ILE A CA 1
ATOM 2891 C C . ILE A 1 373 ? 21.679 -7.113 -10.743 1.00 84.31 373 ILE A C 1
ATOM 2893 O O . ILE A 1 373 ? 22.745 -6.619 -10.371 1.00 84.31 373 ILE A O 1
ATOM 2897 N N . ARG A 1 374 ? 21.615 -8.387 -11.157 1.00 82.44 374 ARG A N 1
ATOM 2898 C CA . ARG A 1 374 ? 22.785 -9.285 -11.173 1.00 82.44 374 ARG A CA 1
ATOM 2899 C C . ARG A 1 374 ? 23.892 -8.786 -12.107 1.00 82.44 374 ARG A C 1
ATOM 2901 O O . ARG A 1 374 ? 25.065 -8.837 -11.739 1.00 82.44 374 ARG A O 1
ATOM 2908 N N . ARG A 1 375 ? 23.541 -8.271 -13.295 1.00 77.88 375 ARG A N 1
ATOM 2909 C CA . ARG A 1 375 ? 24.512 -7.678 -14.238 1.00 77.88 375 ARG A CA 1
ATOM 2910 C C . ARG A 1 375 ? 25.209 -6.451 -13.651 1.00 77.88 375 ARG A C 1
ATOM 2912 O O . ARG A 1 375 ? 26.422 -6.311 -13.812 1.00 77.88 375 ARG A O 1
ATOM 2919 N N . MET A 1 376 ? 24.472 -5.593 -12.944 1.00 76.00 376 MET A N 1
ATOM 2920 C CA . MET A 1 376 ? 25.074 -4.462 -12.234 1.00 76.00 376 MET A CA 1
ATOM 2921 C C . MET A 1 376 ? 26.059 -4.930 -11.160 1.00 76.00 376 MET A C 1
ATOM 2923 O O . MET A 1 376 ? 27.182 -4.432 -11.109 1.00 76.00 376 MET A O 1
ATOM 2927 N N . ALA A 1 377 ? 25.660 -5.904 -10.335 1.00 74.62 377 ALA A N 1
ATOM 2928 C CA . ALA A 1 377 ? 26.502 -6.426 -9.261 1.00 74.62 377 ALA A CA 1
ATOM 2929 C C . ALA A 1 377 ? 27.817 -7.021 -9.799 1.00 74.62 377 ALA A C 1
ATOM 2931 O O . ALA A 1 377 ? 28.888 -6.714 -9.282 1.00 74.62 377 ALA A O 1
ATOM 2932 N N . ALA A 1 378 ? 27.754 -7.791 -10.892 1.00 73.88 378 ALA A N 1
ATOM 2933 C CA . ALA A 1 378 ? 28.935 -8.360 -11.548 1.00 73.88 378 ALA A CA 1
ATOM 2934 C C . ALA A 1 378 ? 29.844 -7.306 -12.211 1.00 73.88 378 ALA A C 1
ATOM 2936 O O . ALA A 1 378 ? 31.048 -7.515 -12.355 1.00 73.88 378 ALA A O 1
ATOM 2937 N N . SER A 1 379 ? 29.285 -6.166 -12.627 1.00 69.25 379 SER A N 1
ATOM 2938 C CA . SER A 1 379 ? 30.072 -5.069 -13.206 1.00 69.25 379 SER A CA 1
ATOM 2939 C C . SER A 1 379 ? 30.887 -4.329 -12.142 1.00 69.25 379 SER A C 1
ATOM 2941 O O . SER A 1 379 ? 31.979 -3.853 -12.443 1.00 69.25 379 SER A O 1
ATOM 2943 N N . GLY A 1 380 ? 30.393 -4.281 -10.899 1.00 66.12 380 GLY A N 1
ATOM 2944 C CA . GLY A 1 380 ? 31.082 -3.630 -9.784 1.00 66.12 380 GLY A CA 1
ATOM 2945 C C . GLY A 1 380 ? 32.297 -4.396 -9.268 1.00 66.12 380 GLY A C 1
ATOM 2946 O O . GLY A 1 380 ? 33.327 -3.780 -9.010 1.00 66.12 380 GLY A O 1
ATOM 2947 N N . SER A 1 381 ? 32.232 -5.729 -9.210 1.00 63.34 381 SER A N 1
ATOM 2948 C CA . SER A 1 381 ? 33.361 -6.546 -8.737 1.00 63.34 381 SER A CA 1
ATOM 2949 C C . SER A 1 381 ? 34.589 -6.468 -9.652 1.00 63.34 381 SER A C 1
ATOM 2951 O O . SER A 1 381 ? 35.716 -6.547 -9.185 1.00 63.34 381 SER A O 1
ATOM 2953 N N . ASN A 1 382 ? 34.400 -6.255 -10.959 1.00 63.44 382 ASN A N 1
ATOM 2954 C CA . ASN A 1 382 ? 35.505 -6.196 -11.925 1.00 63.44 382 ASN A CA 1
ATOM 2955 C C . ASN A 1 382 ? 36.309 -4.880 -11.892 1.00 63.44 382 ASN A C 1
ATOM 2957 O O . ASN A 1 382 ? 37.324 -4.777 -12.585 1.00 63.44 382 ASN A O 1
ATOM 2961 N N . HIS A 1 383 ? 35.844 -3.854 -11.171 1.00 58.91 383 HIS A N 1
ATOM 2962 C CA . HIS A 1 383 ? 36.594 -2.606 -10.983 1.00 58.91 383 HIS A CA 1
ATOM 2963 C C . HIS A 1 383 ? 37.488 -2.630 -9.739 1.00 58.91 383 HIS A C 1
ATOM 2965 O O . HIS A 1 383 ? 38.549 -2.022 -9.785 1.00 58.91 383 HIS A O 1
ATOM 2971 N N . GLU A 1 384 ? 37.136 -3.380 -8.690 1.00 57.19 384 GLU A N 1
ATOM 2972 C CA . GLU A 1 384 ? 37.964 -3.478 -7.475 1.00 57.19 384 GLU A CA 1
ATOM 2973 C C . GLU A 1 384 ? 39.270 -4.265 -7.689 1.00 57.19 384 GLU A C 1
ATOM 2975 O O . GLU A 1 384 ? 40.246 -4.009 -6.998 1.00 57.19 384 GLU A O 1
ATOM 2980 N N . ASP A 1 385 ? 39.335 -5.160 -8.681 1.00 58.91 385 ASP A N 1
ATOM 2981 C CA . ASP A 1 385 ? 40.544 -5.950 -8.982 1.00 58.91 385 ASP A CA 1
ATOM 2982 C C . ASP A 1 385 ? 41.558 -5.235 -9.906 1.00 58.91 385 ASP A C 1
ATOM 2984 O O . ASP A 1 385 ? 42.575 -5.822 -10.294 1.00 58.91 385 ASP A O 1
ATOM 2988 N N . ARG A 1 386 ? 41.274 -3.999 -10.342 1.00 54.66 386 ARG A N 1
ATOM 2989 C CA . ARG A 1 386 ? 42.117 -3.244 -11.295 1.00 54.66 386 ARG A CA 1
ATOM 2990 C C . ARG A 1 386 ? 42.816 -2.018 -10.707 1.00 54.66 386 ARG A C 1
ATOM 2992 O O . ARG A 1 386 ? 43.643 -1.440 -11.417 1.00 54.66 386 ARG A O 1
ATOM 2999 N N . ASP A 1 387 ? 42.528 -1.690 -9.454 1.00 48.00 387 ASP A N 1
ATOM 3000 C CA . ASP A 1 387 ? 43.237 -0.694 -8.643 1.00 48.00 387 ASP A CA 1
ATOM 3001 C C . ASP A 1 387 ? 44.094 -1.402 -7.580 1.00 48.00 387 ASP A C 1
ATOM 3003 O O . ASP A 1 387 ? 45.197 -0.886 -7.268 1.00 48.00 387 ASP A O 1
#

Secondary structure (DSSP, 8-state):
-B--SB-SSS-S-BPTT-GGGGG--S--GGGGG-SSEEEE-TTS-----GGGGG-TTEEEEE-TTSHHHHT-HHHHHHHT-S-HHHHHHHHHHHHHHH---PPPPPPTTSPEEE--SSS-BEEEPPBPP--S-HHHHHHHHHHHHHHHHHHHHGGGGTTT-TTHHHHHHHHHHHHTS-GGGSBHHHHHHHHHHHHHHHHHHHHHHHTT-GGGPPPHHHHHHHHHHHHHHHHHHTTSHHHHHHHHHHTT----TTHHHHHHHHHHHHHHHHH-TTB-HHHHHHHHHHHHHTTSSSHHHHHHHHHHHHHHHHHHHHHHHHHHHHHHS--SSGGGTTTTTHHHHHHHHHTHHHHHHHHHHHSTTHHHHHHHHHHHHHHHHHHHHHHHT--

pLDDT: mean 89.22, std 11.29, range [48.0, 98.75]

Sequence (387 aa):
MSLSPFYGGDGDVVRDGLEILRHLTILPDEVRTLSEVDLEIRGTRISDLRPLAKSSGLREVNFEGIPAAIENPELEEISTIENSVERTRRLKSWLEVNYEGEPPEAVEGGPEFRVDDVGPITLIDTPLIESDDDDQAELQKDCEEKASSLAEVAELATNTAPDLPSISRKYQELISQNANLIGARRIWSIANSLEAILEIHDRAVADDRHSEELPASVAARLKDLAETHRVWFLGHPGARAVEERANKHARKEGYQDRRRAAVSVVEAAERSTAVSADATWPARQNIETSKVDSAAGVAALGELEDWAWNFVASIARKAWTIAKAPPGGFVGQAVSGHYLILFIVNNDDAIRHYAYTAMSQGPLWWDALEAAIRRMAASGSNHEDRD

Radius of gyration: 26.95 Å; Cα contacts (8 Å, |Δi|>4): 566; chains: 1; bounding box: 71×43×78 Å

Foldseek 3Di:
DELDLDDDPDDPDGDPPSVVSLAVQDDDLVLLVDAQDAYHNPNHQHQDPLSNLNRPHHQFYAHAPHNVLVVDVQSVVLNPPPDRRSSVVSVNVVSVVPNQDAQDDADVLAWAWDQFLDFAIATPQQFFDDDPDPVLVVLLVVLLVLLVQLLVCQVQCCQQCVCRNVLSVLLNVQSPDDRRVRRLLLNLLSLLLLVLLLQQQVVCVVVVPVSNHGDPSNSVSSVVSSVSCVVSQVVTPSNVSLVVQLQVFDDDPPLVLLLVLLVLLLVLLCVASNHDPNLSNSLVSLNVLLVGPDSSVRSSSSSSSSSSSNVLSVLLNVLVCCLSCVPDDDPPRCSSCVSSLCSCVVSVVSSLSNLVPPNDCSVSNSVVSVVSSVVSVVVVVVVVVPD